Protein AF-B1ZXS5-F1 (afdb_monomer_lite)

Organism: Opitutus terrae (strain DSM 11246 / JCM 15787 / PB90-1) (NCBI:txid452637)

Structure (mmCIF, N/CA/C/O backbone):
data_AF-B1ZXS5-F1
#
_entry.id   AF-B1ZXS5-F1
#
loop_
_atom_site.group_PDB
_atom_site.id
_atom_site.type_symbol
_atom_site.label_atom_id
_atom_site.label_alt_id
_atom_site.label_comp_id
_atom_site.label_asym_id
_atom_site.label_entity_id
_atom_site.label_seq_id
_atom_site.pdbx_PDB_ins_code
_atom_site.Cartn_x
_atom_site.Cartn_y
_atom_site.Cartn_z
_atom_site.occupancy
_atom_site.B_iso_or_equiv
_atom_site.auth_seq_id
_atom_site.auth_comp_id
_atom_site.auth_asym_id
_atom_site.auth_atom_id
_atom_site.pdbx_PDB_model_num
ATOM 1 N N . MET A 1 1 ? 23.032 -34.733 88.358 1.00 38.62 1 MET A N 1
ATOM 2 C CA . MET A 1 1 ? 22.584 -33.337 88.164 1.00 38.62 1 MET A CA 1
ATOM 3 C C . MET A 1 1 ? 21.058 -33.341 88.122 1.00 38.62 1 MET A C 1
ATOM 5 O O . MET A 1 1 ? 20.495 -34.048 87.302 1.00 38.62 1 MET A O 1
ATOM 9 N N . SER A 1 2 ? 20.421 -32.664 89.083 1.00 31.30 2 SER A N 1
ATOM 10 C CA . SER A 1 2 ? 18.979 -32.313 89.136 1.00 31.30 2 SER A CA 1
ATOM 11 C C . SER A 1 2 ? 18.654 -31.221 88.085 1.00 31.30 2 SER A C 1
ATOM 13 O O . SER A 1 2 ? 19.624 -30.663 87.568 1.00 31.30 2 SER A O 1
ATOM 15 N N . PRO A 1 3 ? 17.414 -30.704 87.896 1.00 50.47 3 PRO A N 1
ATOM 16 C CA . PRO A 1 3 ? 16.042 -31.260 87.937 1.00 50.47 3 PRO A CA 1
ATOM 17 C C . PRO A 1 3 ? 15.155 -30.793 86.729 1.00 50.47 3 PRO A C 1
ATOM 19 O O . PRO A 1 3 ? 15.556 -29.939 85.949 1.00 50.47 3 PRO A O 1
ATOM 22 N N . GLY A 1 4 ? 13.879 -31.219 86.669 1.00 29.69 4 GLY A N 1
ATOM 23 C CA . GLY A 1 4 ? 12.758 -30.285 86.382 1.00 29.69 4 GLY A CA 1
ATOM 24 C C . GLY A 1 4 ? 12.132 -30.196 84.966 1.00 29.69 4 GLY A C 1
ATOM 25 O O . GLY A 1 4 ? 12.697 -30.723 84.024 1.00 29.69 4 GLY A O 1
ATOM 26 N N . PRO A 1 5 ? 10.932 -29.575 84.815 1.00 45.38 5 PRO A N 1
ATOM 27 C CA . PRO A 1 5 ? 9.726 -30.218 84.238 1.00 45.38 5 PRO A CA 1
ATOM 28 C C . PRO A 1 5 ? 8.958 -29.419 83.135 1.00 45.38 5 PRO A C 1
ATOM 30 O O . PRO A 1 5 ? 9.372 -28.322 82.800 1.00 45.38 5 PRO A O 1
ATOM 33 N N . ARG A 1 6 ? 7.830 -30.003 82.638 1.00 32.56 6 ARG A N 1
ATOM 34 C CA . ARG A 1 6 ? 6.493 -29.468 82.169 1.00 32.56 6 ARG A CA 1
ATOM 35 C C . ARG A 1 6 ? 6.405 -28.040 81.561 1.00 32.56 6 ARG A C 1
ATOM 37 O O . ARG A 1 6 ? 7.078 -27.151 82.033 1.00 32.56 6 ARG A O 1
ATOM 44 N N . TRP A 1 7 ? 5.617 -27.763 80.503 1.00 29.86 7 TRP A N 1
ATOM 45 C CA . TRP A 1 7 ? 4.209 -27.251 80.443 1.00 29.86 7 TRP A CA 1
ATOM 46 C C . TRP A 1 7 ? 3.790 -27.221 78.939 1.00 29.86 7 TRP A C 1
ATOM 48 O O . TRP A 1 7 ? 4.618 -26.839 78.124 1.00 29.86 7 TRP A O 1
ATOM 58 N N . LEU A 1 8 ? 2.671 -27.752 78.411 1.00 28.77 8 LEU A N 1
ATOM 59 C CA . LEU A 1 8 ? 1.217 -27.494 78.551 1.00 28.77 8 LEU A CA 1
ATOM 60 C C . LEU A 1 8 ? 0.699 -26.096 78.138 1.00 28.77 8 LEU A C 1
ATOM 62 O O . LEU A 1 8 ? 0.836 -25.147 78.896 1.00 28.77 8 LEU A O 1
ATOM 66 N N . LEU A 1 9 ? -0.038 -26.068 77.015 1.00 29.70 9 LEU A N 1
ATOM 67 C CA . LEU A 1 9 ? -1.259 -25.291 76.683 1.00 29.70 9 LEU A CA 1
ATOM 68 C C . LEU A 1 9 ? -1.907 -26.062 75.496 1.00 29.70 9 LEU A C 1
ATOM 70 O O . LEU A 1 9 ? -1.238 -26.230 74.485 1.00 29.70 9 LEU A O 1
ATOM 74 N N . ARG A 1 10 ? -3.053 -26.779 75.552 1.00 28.12 10 ARG A N 1
ATOM 75 C CA . ARG A 1 10 ? -4.453 -26.439 75.936 1.00 28.12 10 ARG A CA 1
ATOM 76 C C . ARG A 1 10 ? -4.881 -25.103 75.294 1.00 28.12 10 ARG A C 1
ATOM 78 O O . ARG A 1 10 ? -4.193 -24.123 75.504 1.00 28.12 10 ARG A O 1
ATOM 85 N N . CYS A 1 11 ? -5.972 -24.952 74.535 1.00 23.55 11 CYS A N 1
ATOM 86 C CA . CYS A 1 11 ? -7.270 -25.633 74.550 1.00 23.55 11 CYS A CA 1
ATOM 87 C C . CYS A 1 11 ? -8.169 -25.178 73.358 1.00 23.55 11 CYS A C 1
ATOM 89 O O . CYS A 1 11 ? -7.973 -24.086 72.840 1.00 23.55 11 CYS A O 1
ATOM 91 N N . CYS A 1 12 ? -9.216 -25.977 73.074 1.00 23.73 12 CYS A N 1
ATOM 92 C CA . CYS A 1 12 ? -10.554 -25.624 72.526 1.00 23.73 12 CYS A CA 1
ATOM 93 C C . CYS A 1 12 ? -10.792 -25.378 71.006 1.00 23.73 12 CYS A C 1
ATOM 95 O O . CYS A 1 12 ? -10.737 -24.254 70.528 1.00 23.73 12 CYS A O 1
ATOM 97 N N . VAL A 1 13 ? -11.147 -26.446 70.262 1.00 31.61 13 VAL A N 1
ATOM 98 C CA . VAL A 1 13 ? -12.513 -26.840 69.769 1.00 31.61 13 VAL A CA 1
ATOM 99 C C . VAL A 1 13 ? -13.573 -25.696 69.745 1.00 31.61 13 VAL A C 1
ATOM 101 O O . VAL A 1 13 ? -13.702 -25.028 70.771 1.00 31.61 13 VAL A O 1
ATOM 104 N N . PRO A 1 14 ? -14.393 -25.500 68.668 1.00 33.91 14 PRO A N 1
ATOM 105 C CA . PRO A 1 14 ? -15.389 -26.510 68.294 1.00 33.91 14 PRO A CA 1
ATOM 106 C C . PRO A 1 14 ? -15.725 -26.795 66.822 1.00 33.91 14 PRO A C 1
ATOM 108 O O . PRO A 1 14 ? -15.661 -25.954 65.933 1.00 33.91 14 PRO A O 1
ATOM 111 N N . LEU A 1 15 ? -16.172 -28.046 66.648 1.00 37.88 15 LEU A N 1
ATOM 112 C CA . LEU A 1 15 ? -17.084 -28.523 65.613 1.00 37.88 15 LEU A CA 1
ATOM 113 C C . LEU A 1 15 ? -18.303 -27.595 65.480 1.00 37.88 15 LEU A C 1
ATOM 115 O O . LEU A 1 15 ? -18.972 -27.317 66.474 1.00 37.88 15 LEU A O 1
ATOM 119 N N . PHE A 1 16 ? -18.682 -27.290 64.241 1.00 27.75 16 PHE A N 1
ATOM 120 C CA . PHE A 1 16 ? -20.086 -27.149 63.860 1.00 27.75 16 PHE A CA 1
ATOM 121 C C . PHE A 1 16 ? -20.372 -28.104 62.700 1.00 27.75 16 PHE A C 1
ATOM 123 O O . PHE A 1 16 ? -19.666 -28.130 61.694 1.00 27.75 16 PHE A O 1
ATOM 130 N N . VAL A 1 17 ? -21.393 -28.930 62.899 1.00 31.38 17 VAL A N 1
ATOM 131 C CA . VAL A 1 17 ? -21.908 -29.932 61.971 1.00 31.38 17 VAL A CA 1
ATOM 132 C C . VAL A 1 17 ? -23.150 -29.364 61.278 1.00 31.38 17 VAL A C 1
ATOM 134 O O . VAL A 1 17 ? -23.980 -28.746 61.932 1.00 31.38 17 VAL A O 1
ATOM 137 N N . LEU A 1 18 ? -23.259 -29.670 59.979 1.00 38.91 18 LEU A N 1
ATOM 138 C CA . LEU A 1 18 ? -24.445 -29.672 59.107 1.00 38.91 18 LEU A CA 1
ATOM 139 C C . LEU A 1 18 ? -25.218 -28.358 58.893 1.00 38.91 18 LEU A C 1
ATOM 141 O O . LEU A 1 18 ? -25.925 -27.854 59.756 1.00 38.91 18 LEU A O 1
ATOM 145 N N . GLY A 1 19 ? -25.237 -27.940 57.626 1.00 25.12 19 GLY A N 1
ATOM 146 C CA . GLY A 1 19 ? -26.284 -27.105 57.053 1.00 25.12 19 GLY A CA 1
ATOM 147 C C . GLY A 1 19 ? -26.356 -27.336 55.549 1.00 25.12 19 GLY A C 1
ATOM 148 O O . GLY A 1 19 ? -25.592 -26.748 54.792 1.00 25.12 19 GLY A O 1
ATOM 149 N N . TRP A 1 20 ? -27.240 -28.238 55.123 1.00 36.19 20 TRP A N 1
ATOM 150 C CA . TRP A 1 20 ? -27.637 -28.389 53.727 1.00 36.19 20 TRP A CA 1
ATOM 151 C C . TRP A 1 20 ? -28.031 -27.029 53.127 1.00 36.19 20 TRP A C 1
ATOM 153 O O . TRP A 1 20 ? -28.981 -26.403 53.586 1.00 36.19 20 TRP A O 1
ATOM 163 N N . LEU A 1 21 ? -27.371 -26.639 52.038 1.00 29.45 21 LEU A N 1
ATOM 164 C CA . LEU A 1 21 ? -28.024 -25.938 50.935 1.00 29.45 21 LEU A CA 1
ATOM 165 C C . LEU A 1 21 ? -27.698 -26.698 49.645 1.00 29.45 21 LEU A C 1
ATOM 167 O O . LEU A 1 21 ? -26.795 -26.344 48.893 1.00 29.45 21 LEU A O 1
ATOM 171 N N . SER A 1 22 ? -28.468 -27.749 49.368 1.00 48.53 22 SER A N 1
ATOM 172 C CA . SER A 1 22 ? -28.789 -28.061 47.977 1.00 48.53 22 SER A CA 1
ATOM 173 C C . SER A 1 22 ? -29.614 -26.892 47.457 1.00 48.53 22 SER A C 1
ATOM 175 O O . SER A 1 22 ? -30.782 -26.804 47.811 1.00 48.53 22 SER A O 1
ATOM 177 N N . LEU A 1 23 ? -29.025 -25.980 46.680 1.00 34.12 23 LEU A N 1
ATOM 178 C CA . LEU A 1 23 ? -29.774 -24.951 45.952 1.00 34.12 23 LEU A CA 1
ATOM 179 C C . LEU A 1 23 ? -29.023 -24.518 44.677 1.00 34.12 23 LEU A C 1
ATOM 181 O O . LEU A 1 23 ? -28.188 -23.618 44.672 1.00 34.12 23 LEU A O 1
ATOM 185 N N . MET A 1 24 ? -29.448 -25.180 43.597 1.00 36.50 24 MET A N 1
ATOM 186 C CA . MET A 1 24 ? -29.472 -24.760 42.190 1.00 36.50 24 MET A CA 1
ATOM 187 C C . MET A 1 24 ? -28.173 -24.885 41.382 1.00 36.50 24 MET A C 1
ATOM 189 O O . MET A 1 24 ? -27.466 -23.914 41.121 1.00 36.50 24 MET A O 1
ATOM 193 N N . LEU A 1 25 ? -27.946 -26.108 40.886 1.00 43.38 25 LEU A N 1
ATOM 194 C CA . LEU A 1 25 ? -27.297 -26.347 39.595 1.00 43.38 25 LEU A CA 1
ATOM 195 C C . LEU A 1 25 ? -28.143 -25.673 38.504 1.00 43.38 25 LEU A C 1
ATOM 197 O O . LEU A 1 25 ? -29.108 -26.254 38.017 1.00 43.38 25 LEU A O 1
ATOM 201 N N . ALA A 1 26 ? -27.835 -24.425 38.173 1.00 48.88 26 ALA A N 1
ATOM 202 C CA . ALA A 1 26 ? -28.376 -23.778 36.988 1.00 48.88 26 ALA A CA 1
ATOM 203 C C . ALA A 1 26 ? -27.327 -22.821 36.422 1.00 48.88 26 ALA A C 1
ATOM 205 O O . ALA A 1 26 ? -26.985 -21.811 37.046 1.00 48.88 26 ALA A O 1
ATOM 206 N N . GLN A 1 27 ? -26.797 -23.160 35.250 1.00 65.56 27 GLN A N 1
ATOM 207 C CA . GLN A 1 27 ? -26.076 -22.217 34.408 1.00 65.56 27 GLN A CA 1
ATOM 208 C C . GLN A 1 27 ? -26.989 -21.060 33.989 1.00 65.56 27 GLN A C 1
ATOM 210 O O . GLN A 1 27 ? -28.199 -21.215 33.811 1.00 65.56 27 GLN A O 1
ATOM 215 N N . ASP A 1 28 ? -26.384 -19.892 33.799 1.00 74.19 28 ASP A N 1
ATOM 216 C CA . ASP A 1 28 ? -27.058 -18.691 33.314 1.00 74.19 28 ASP A CA 1
ATOM 217 C C . ASP A 1 28 ? -26.659 -18.437 31.853 1.00 74.19 28 ASP A C 1
ATOM 219 O O . ASP A 1 28 ? -25.491 -18.163 31.544 1.00 74.19 28 ASP A O 1
ATOM 223 N N . VAL A 1 29 ? -27.637 -18.554 30.952 1.00 81.56 29 VAL A N 1
ATOM 224 C CA . VAL A 1 29 ? -27.445 -18.397 29.508 1.00 81.56 29 VAL A CA 1
ATOM 225 C C . VAL A 1 29 ? -27.505 -16.919 29.133 1.00 81.56 29 VAL A C 1
ATOM 227 O O . VAL A 1 29 ? -28.541 -16.262 29.238 1.00 81.56 29 VAL A O 1
ATOM 230 N N . THR A 1 30 ? -26.397 -16.399 28.613 1.00 85.94 30 THR A N 1
ATOM 231 C CA . THR A 1 30 ? -26.322 -15.055 28.030 1.00 85.94 30 THR A CA 1
ATOM 232 C C . THR A 1 30 ? -26.393 -15.151 26.522 1.00 85.94 30 THR A C 1
ATOM 234 O O . THR A 1 30 ? -25.463 -15.645 25.895 1.00 85.94 30 THR A O 1
ATOM 237 N N . VAL A 1 31 ? -27.464 -14.636 25.926 1.00 86.50 31 VAL A N 1
ATOM 238 C CA . VAL A 1 31 ? -27.511 -14.430 24.476 1.00 86.50 31 VAL A CA 1
ATOM 239 C C . VAL A 1 31 ? -26.993 -13.028 24.173 1.00 86.50 31 VAL A C 1
ATOM 241 O O . VAL A 1 31 ? -27.587 -12.031 24.590 1.00 86.50 31 VAL A O 1
ATOM 244 N N . GLY A 1 32 ? -25.889 -12.958 23.440 1.00 82.75 32 GLY A N 1
ATOM 245 C CA . GLY A 1 32 ? -25.267 -11.721 22.999 1.00 82.75 32 GLY A CA 1
ATOM 246 C C . GLY A 1 32 ? -26.154 -10.895 22.053 1.00 82.75 32 GLY A C 1
ATOM 247 O O . GLY A 1 32 ? -27.208 -11.346 21.568 1.00 82.75 32 GLY A O 1
ATOM 248 N N . PRO A 1 33 ? -25.759 -9.639 21.786 1.00 84.50 33 PRO A N 1
ATOM 249 C CA . PRO A 1 33 ? -26.360 -8.856 20.716 1.00 84.50 33 PRO A CA 1
ATOM 250 C C . PRO A 1 33 ? -26.061 -9.489 19.347 1.00 84.50 33 PRO A C 1
ATOM 252 O O . PRO A 1 33 ? -25.248 -10.400 19.226 1.00 84.50 33 PRO A O 1
ATOM 255 N N . ILE A 1 34 ? -26.734 -8.987 18.310 1.00 84.75 34 ILE A N 1
ATOM 256 C CA . ILE A 1 34 ? -26.250 -9.186 16.943 1.00 84.75 34 ILE A CA 1
ATOM 257 C C . ILE A 1 34 ? -24.973 -8.363 16.816 1.00 84.75 34 ILE A C 1
ATOM 259 O O . ILE A 1 34 ? -25.011 -7.149 17.027 1.00 84.75 34 ILE A O 1
ATOM 263 N N . SER A 1 35 ? -23.881 -9.025 16.462 1.00 83.00 35 SER A N 1
ATOM 264 C CA . SER A 1 35 ? -22.598 -8.381 16.208 1.00 83.00 35 SER A CA 1
ATOM 265 C C . SER A 1 35 ? -22.237 -8.542 14.738 1.00 83.00 35 SER A C 1
ATOM 267 O O . SER A 1 35 ? -22.478 -9.587 14.133 1.00 83.00 35 SER A O 1
ATOM 269 N N . TRP A 1 36 ? -21.683 -7.487 14.157 1.00 79.81 36 TRP A N 1
ATOM 270 C CA . TRP A 1 36 ? -21.181 -7.501 12.791 1.00 79.81 36 TRP A CA 1
ATOM 271 C C . TRP A 1 36 ? -19.926 -8.373 12.696 1.00 79.81 36 TRP A C 1
ATOM 273 O O . TRP A 1 36 ? -19.090 -8.319 13.600 1.00 79.81 36 TRP A O 1
ATOM 283 N N . LEU A 1 37 ? -19.817 -9.196 11.649 1.00 68.00 37 LEU A N 1
ATOM 284 C CA . LEU A 1 37 ? -18.682 -10.111 11.507 1.00 68.00 37 LEU A CA 1
ATOM 285 C C . LEU A 1 37 ? -17.506 -9.483 10.739 1.00 68.00 37 LEU A C 1
ATOM 287 O O . LEU A 1 37 ? -16.357 -9.696 11.114 1.00 68.00 37 LEU A O 1
ATOM 291 N N . ASP A 1 38 ? -17.779 -8.674 9.712 1.00 62.62 38 ASP A N 1
ATOM 292 C CA . ASP A 1 38 ? -16.742 -8.126 8.829 1.00 62.62 38 ASP A CA 1
ATOM 293 C C . ASP A 1 38 ? -16.178 -6.802 9.374 1.00 62.62 38 ASP A C 1
ATOM 295 O O . ASP A 1 38 ? -16.782 -5.754 9.207 1.00 62.62 38 ASP A O 1
ATOM 299 N N . ALA A 1 39 ? -15.001 -6.783 9.996 1.00 51.09 39 ALA A N 1
ATOM 300 C CA . ALA A 1 39 ? -14.494 -5.593 10.705 1.00 51.09 39 ALA A CA 1
ATOM 301 C C . ALA A 1 39 ? -14.474 -4.253 9.914 1.00 51.09 39 ALA A C 1
ATOM 303 O O . ALA A 1 39 ? -14.434 -3.195 10.538 1.00 51.09 39 ALA A O 1
ATOM 304 N N . ASP A 1 40 ? -14.551 -4.280 8.578 1.00 49.19 40 ASP A N 1
ATOM 305 C CA . ASP A 1 40 ? -14.247 -3.136 7.713 1.00 49.19 40 ASP A CA 1
ATOM 306 C C . ASP A 1 40 ? -15.447 -2.441 7.032 1.00 49.19 40 ASP A C 1
ATOM 308 O O . ASP A 1 40 ? -15.236 -1.426 6.371 1.00 49.19 40 ASP A O 1
ATOM 312 N N . ASP A 1 41 ? -16.686 -2.949 7.127 1.00 60.22 41 ASP A N 1
ATOM 313 C CA . ASP A 1 41 ? -17.829 -2.344 6.398 1.00 60.22 41 ASP A CA 1
ATOM 314 C C . ASP A 1 41 ? -19.218 -2.678 6.990 1.00 60.22 41 ASP A C 1
ATOM 316 O O . ASP A 1 41 ? -20.045 -3.298 6.310 1.00 60.22 41 ASP A O 1
ATOM 320 N N . PRO A 1 42 ? -19.522 -2.306 8.249 1.00 71.00 42 PRO A N 1
ATOM 321 C CA . PRO A 1 42 ? -20.869 -2.482 8.776 1.00 71.00 42 PRO A CA 1
ATOM 322 C C . PRO A 1 42 ? -21.898 -1.672 7.968 1.00 71.00 42 PRO A C 1
ATOM 324 O O . PRO A 1 42 ? -21.590 -0.601 7.441 1.00 71.00 42 PRO A O 1
ATOM 327 N N . PRO A 1 43 ? -23.149 -2.146 7.847 1.00 77.44 43 PRO A N 1
ATOM 328 C CA . PRO A 1 43 ? -24.242 -1.296 7.390 1.00 77.44 43 PRO A CA 1
ATOM 329 C C . PRO A 1 43 ? -24.480 -0.163 8.404 1.00 77.44 43 PRO A C 1
ATOM 331 O O . PRO A 1 43 ? -24.282 -0.360 9.605 1.00 77.44 43 PRO A O 1
ATOM 334 N N . ASP A 1 44 ? -24.981 0.990 7.943 1.00 85.06 44 ASP A N 1
ATOM 335 C CA . ASP A 1 44 ? -25.325 2.137 8.807 1.00 85.06 44 ASP A CA 1
ATOM 336 C C . ASP A 1 44 ? -26.270 1.737 9.946 1.00 85.06 44 ASP A C 1
ATOM 338 O O . ASP A 1 44 ? -26.262 2.310 11.036 1.00 85.06 44 ASP A O 1
ATOM 342 N N . GLN A 1 45 ? -27.122 0.746 9.678 1.00 88.56 45 GLN A N 1
ATOM 343 C CA . GLN A 1 45 ? -27.982 0.113 10.665 1.00 88.56 45 GLN A CA 1
ATOM 344 C C . GLN A 1 45 ? -27.797 -1.395 10.587 1.00 88.56 45 GLN A C 1
ATOM 346 O O . GLN A 1 45 ? -28.084 -2.010 9.558 1.00 88.56 45 GLN A O 1
ATOM 351 N N . LEU A 1 46 ? -27.368 -2.004 11.692 1.00 87.81 46 LEU A N 1
ATOM 352 C CA . LEU A 1 46 ? -27.313 -3.456 11.806 1.00 87.81 46 LEU A CA 1
ATOM 353 C C . LEU A 1 46 ? -28.720 -4.066 11.774 1.00 87.81 46 LEU A C 1
ATOM 355 O O . LEU A 1 46 ? -29.687 -3.443 12.233 1.00 87.81 46 LEU A O 1
ATOM 359 N N . PRO A 1 47 ? -28.850 -5.303 11.267 1.00 88.69 47 PRO A N 1
ATOM 360 C CA . PRO A 1 47 ? -30.108 -6.017 11.340 1.00 88.69 47 PRO A CA 1
ATOM 361 C C . PRO A 1 47 ? -30.518 -6.196 12.804 1.00 88.69 47 PRO A C 1
ATOM 363 O O . PRO A 1 47 ? -29.686 -6.339 13.702 1.00 88.69 47 PRO A O 1
ATOM 366 N N . THR A 1 48 ? -31.824 -6.210 13.056 1.00 89.44 48 THR A N 1
ATOM 367 C CA . THR A 1 48 ? -32.373 -6.406 14.407 1.00 89.44 48 THR A CA 1
ATOM 368 C C . THR A 1 48 ? -33.320 -7.592 14.432 1.00 89.44 48 THR A C 1
ATOM 370 O O . THR A 1 48 ? -34.098 -7.806 13.504 1.00 89.44 48 THR A O 1
ATOM 373 N N . ARG A 1 49 ? -33.280 -8.385 15.507 1.00 86.25 49 ARG A N 1
ATOM 374 C CA . ARG A 1 49 ? -34.220 -9.500 15.689 1.00 86.25 49 ARG A CA 1
ATOM 375 C C . ARG A 1 49 ? -35.634 -8.942 15.847 1.00 86.25 49 ARG A C 1
ATOM 377 O O . ARG A 1 49 ? -35.841 -8.030 16.646 1.00 86.25 49 ARG A O 1
ATOM 384 N N . LYS A 1 50 ? -36.617 -9.497 15.130 1.00 83.62 50 LYS A N 1
ATOM 385 C CA . LYS A 1 50 ? -38.029 -9.117 15.332 1.00 83.62 50 LYS A CA 1
ATOM 386 C C . LYS A 1 50 ? -38.603 -9.649 16.651 1.00 83.62 50 LYS A C 1
ATOM 388 O O . LYS A 1 50 ? -39.564 -9.078 17.150 1.00 83.62 50 LYS A O 1
ATOM 393 N N . ALA A 1 51 ? -38.013 -10.705 17.211 1.00 80.38 51 ALA A N 1
ATOM 394 C CA . ALA A 1 51 ? -38.397 -11.300 18.487 1.00 80.38 51 ALA A CA 1
ATOM 395 C C . ALA A 1 51 ? -37.158 -11.656 19.322 1.00 80.38 51 ALA A C 1
ATOM 397 O O . ALA A 1 51 ? -36.061 -11.821 18.786 1.00 80.38 51 ALA A O 1
ATOM 398 N N . ALA A 1 52 ? -37.330 -11.777 20.639 1.00 76.00 52 ALA A N 1
ATOM 399 C CA . ALA A 1 52 ? -36.268 -12.263 21.510 1.00 76.00 52 ALA A CA 1
ATOM 400 C C . ALA A 1 52 ? -35.913 -13.711 21.139 1.00 76.00 52 ALA A C 1
ATOM 402 O O . ALA A 1 52 ? -36.792 -14.563 21.057 1.00 76.00 52 ALA A O 1
ATOM 403 N N . PHE A 1 53 ? -34.626 -13.979 20.932 1.00 79.81 53 PHE A N 1
ATOM 404 C CA . PHE A 1 53 ? -34.128 -15.330 20.703 1.00 79.81 53 PHE A CA 1
ATOM 405 C C . PHE A 1 53 ? -33.803 -15.970 22.052 1.00 79.81 53 PHE A C 1
ATOM 407 O O . PHE A 1 53 ? -32.963 -15.451 22.790 1.00 79.81 53 PHE A O 1
ATOM 414 N N . ARG A 1 54 ? -34.506 -17.053 22.383 1.00 79.94 54 ARG A N 1
ATOM 415 C CA . ARG A 1 54 ? -34.333 -17.807 23.627 1.00 79.94 54 ARG A CA 1
ATOM 416 C C . ARG A 1 54 ? -34.029 -19.254 23.265 1.00 79.94 54 ARG A C 1
ATOM 418 O O . ARG A 1 54 ? -34.971 -20.017 23.086 1.00 79.94 54 ARG A O 1
ATOM 425 N N . PRO A 1 55 ? -32.751 -19.597 23.080 1.00 79.62 55 PRO A N 1
ATOM 426 C CA . PRO A 1 55 ? -32.397 -20.958 22.753 1.00 79.62 55 PRO A CA 1
ATOM 427 C C . PRO A 1 55 ? -32.744 -21.906 23.902 1.00 79.62 55 PRO A C 1
ATOM 429 O O . PRO A 1 55 ? -32.556 -21.581 25.079 1.00 79.62 55 PRO A O 1
ATOM 432 N N . GLU A 1 56 ? -33.290 -23.058 23.537 1.00 81.88 56 GLU A N 1
ATOM 433 C CA . GLU A 1 56 ? -33.602 -24.165 24.423 1.00 81.88 56 GLU A CA 1
ATOM 434 C C . GLU A 1 56 ? -32.434 -25.145 24.419 1.00 81.88 56 GLU A C 1
ATOM 436 O O . GLU A 1 56 ? -31.978 -25.619 23.381 1.00 81.88 56 GLU A O 1
ATOM 441 N N . PHE A 1 57 ? -31.940 -25.444 25.614 1.00 79.06 57 PHE A N 1
ATOM 442 C CA . PHE A 1 57 ? -30.811 -26.342 25.802 1.00 79.06 57 PHE A CA 1
ATOM 443 C C . PHE A 1 57 ? -31.236 -27.561 26.622 1.00 79.06 57 PHE A C 1
ATOM 445 O O . PHE A 1 57 ? -32.055 -27.394 27.535 1.00 79.06 57 PHE A O 1
ATOM 452 N N . PRO A 1 58 ? -30.672 -28.752 26.338 1.00 80.88 58 PRO A N 1
ATOM 453 C CA . PRO A 1 58 ? -30.832 -29.931 27.181 1.00 80.88 58 PRO A CA 1
ATOM 454 C C . PRO A 1 58 ? -30.482 -29.637 28.647 1.00 80.88 58 PRO A C 1
ATOM 456 O O . PRO A 1 58 ? -29.583 -28.837 28.932 1.00 80.88 58 PRO A O 1
ATOM 459 N N . GLU A 1 59 ? -31.192 -30.271 29.582 1.00 81.19 59 GLU A N 1
ATOM 460 C CA . GLU A 1 59 ? -30.988 -30.053 31.023 1.00 81.19 59 GLU A CA 1
ATOM 461 C C . GLU A 1 59 ? -29.576 -30.444 31.472 1.00 81.19 59 GLU A C 1
ATOM 463 O O . GLU A 1 59 ? -29.002 -29.799 32.348 1.00 81.19 59 GLU A O 1
ATOM 468 N N . GLU A 1 60 ? -28.971 -31.432 30.816 1.00 81.06 60 GLU A N 1
ATOM 469 C CA . GLU A 1 60 ? -27.609 -31.892 31.082 1.00 81.06 60 GLU A CA 1
ATOM 470 C C . GLU A 1 60 ? -26.586 -30.772 30.854 1.00 81.06 60 GLU A C 1
ATOM 472 O O . GLU A 1 60 ? -25.664 -30.599 31.653 1.00 81.06 60 GLU A O 1
ATOM 477 N N . LEU A 1 61 ? -26.775 -29.961 29.804 1.00 78.81 61 LEU A N 1
ATOM 478 C CA . LEU A 1 61 ? -25.898 -28.823 29.523 1.00 78.81 61 LEU A CA 1
ATOM 479 C C . LEU A 1 61 ? -26.058 -27.737 30.586 1.00 78.81 61 LEU A C 1
ATOM 481 O O . LEU A 1 61 ? -25.059 -27.232 31.089 1.00 78.81 61 LEU A O 1
ATOM 485 N N . LYS A 1 62 ? -27.297 -27.441 31.004 1.00 75.25 62 LYS A N 1
ATOM 486 C CA . LYS A 1 62 ? -27.591 -26.424 32.034 1.00 75.25 62 LYS A CA 1
ATOM 487 C C . LYS A 1 62 ? -27.020 -26.767 33.411 1.00 75.25 62 LYS A C 1
ATOM 489 O O . LYS A 1 62 ? -26.854 -25.869 34.239 1.00 75.25 62 LYS A O 1
ATOM 494 N N . GLN A 1 63 ? -26.742 -28.043 33.668 1.00 77.25 63 GLN A N 1
ATOM 495 C CA . GLN A 1 63 ? -26.155 -28.525 34.918 1.00 77.25 63 GLN A CA 1
ATOM 496 C C . GLN A 1 63 ? -24.621 -28.603 34.873 1.00 77.25 63 GLN A C 1
ATOM 498 O O . GLN A 1 63 ? -24.004 -28.915 35.893 1.00 77.25 63 GLN A O 1
ATOM 503 N N . SER A 1 64 ? -23.988 -28.297 33.733 1.00 78.44 64 SER A N 1
ATOM 504 C CA . SER A 1 64 ? -22.533 -28.370 33.603 1.00 78.44 64 SER A CA 1
ATOM 505 C C . SER A 1 64 ? -21.821 -27.319 34.478 1.00 78.44 64 SER A C 1
ATOM 507 O O . SER A 1 64 ? -22.207 -26.143 34.489 1.00 78.44 64 SER A O 1
ATOM 509 N N . PRO A 1 65 ? -20.760 -27.702 35.217 1.00 76.12 65 PRO A N 1
ATOM 510 C CA . PRO A 1 65 ? -19.979 -26.765 36.023 1.00 76.12 65 PRO A CA 1
ATOM 511 C C . PRO A 1 65 ? -19.025 -25.906 35.179 1.00 76.12 65 PRO A C 1
ATOM 513 O O . PRO A 1 65 ? -18.500 -24.909 35.679 1.00 76.12 65 PRO A O 1
ATOM 516 N N . ASP A 1 66 ? -18.799 -26.284 33.921 1.00 83.75 66 ASP A N 1
ATOM 517 C CA . ASP A 1 66 ? -17.823 -25.654 33.043 1.00 83.75 66 ASP A CA 1
ATOM 518 C C . ASP A 1 66 ? -18.430 -24.494 32.249 1.00 83.75 66 ASP A C 1
ATOM 520 O O . ASP A 1 66 ? -19.586 -24.536 31.823 1.00 83.75 66 ASP A O 1
ATOM 524 N N . LEU A 1 67 ? -17.615 -23.466 31.996 1.00 89.69 67 LEU A N 1
ATOM 525 C CA . LEU A 1 67 ? -17.953 -22.408 31.050 1.00 89.69 67 LEU A CA 1
ATOM 526 C C . LEU A 1 67 ? -18.049 -23.010 29.644 1.00 89.69 67 LEU A C 1
ATOM 528 O O . LEU A 1 67 ? -17.087 -23.597 29.157 1.00 89.69 67 LEU A O 1
ATOM 532 N N . GLY A 1 68 ? -19.180 -22.821 28.976 1.00 90.62 68 GLY A N 1
ATOM 533 C CA . GLY A 1 68 ? -19.373 -23.211 27.581 1.00 90.62 68 GLY A CA 1
ATOM 534 C C . GLY A 1 68 ? -19.892 -22.044 26.760 1.00 90.62 68 GLY A C 1
ATOM 535 O O . GLY A 1 68 ? -20.458 -21.092 27.299 1.00 90.62 68 GLY A O 1
ATOM 536 N N . TRP A 1 69 ? -19.717 -22.094 25.447 1.00 92.50 69 TRP A N 1
ATOM 537 C CA . TRP A 1 69 ? -20.418 -21.179 24.558 1.00 92.50 69 TRP A CA 1
ATOM 538 C C . TRP A 1 69 ? -20.596 -21.791 23.176 1.00 92.50 69 TRP A C 1
ATOM 540 O O . TRP A 1 69 ? -19.827 -22.642 22.731 1.00 92.50 69 TRP A O 1
ATOM 550 N N . ALA A 1 70 ? -21.643 -21.346 22.506 1.00 90.88 70 ALA A N 1
ATOM 551 C CA . ALA A 1 70 ? -21.855 -21.592 21.098 1.00 90.88 70 ALA A CA 1
ATOM 552 C C . ALA A 1 70 ? -22.167 -20.272 20.411 1.00 90.88 70 ALA A C 1
ATOM 554 O O . ALA A 1 70 ? -22.603 -19.306 21.037 1.00 90.88 70 ALA A O 1
ATOM 555 N N . MET A 1 71 ? -21.926 -20.214 19.117 1.00 88.88 71 MET A N 1
ATOM 556 C CA . MET A 1 71 ? -22.329 -19.091 18.300 1.00 88.88 71 MET A CA 1
ATOM 557 C C . MET A 1 71 ? -22.884 -19.595 16.989 1.00 88.88 71 MET A C 1
ATOM 559 O O . MET A 1 71 ? -22.550 -20.690 16.538 1.00 88.88 71 MET A O 1
ATOM 563 N N . PHE A 1 72 ? -23.658 -18.735 16.354 1.00 85.06 72 PHE A N 1
ATOM 564 C CA . PHE A 1 72 ? -23.891 -18.855 14.937 1.00 85.06 72 PHE A CA 1
ATOM 565 C C . PHE A 1 72 ? -23.401 -17.630 14.192 1.00 85.06 72 PHE A C 1
ATOM 567 O O . PHE A 1 72 ? -23.520 -16.500 14.671 1.00 85.06 72 PHE A O 1
ATOM 574 N N . GLU A 1 73 ? -22.931 -17.879 12.982 1.00 83.94 73 GLU A N 1
ATOM 575 C CA . GLU A 1 73 ? -22.819 -16.895 11.922 1.00 83.94 73 GLU A CA 1
ATOM 576 C C . GLU A 1 73 ? -24.020 -17.045 10.992 1.00 83.94 73 GLU A C 1
ATOM 578 O O . GLU A 1 73 ? -24.353 -18.149 10.560 1.00 83.94 73 GLU A O 1
ATOM 583 N N . ILE A 1 74 ? -24.694 -15.933 10.712 1.00 78.88 74 ILE A N 1
ATOM 584 C CA . ILE A 1 74 ? -25.865 -15.883 9.845 1.00 78.88 74 ILE A CA 1
ATOM 585 C C . ILE A 1 74 ? -25.594 -14.957 8.673 1.00 78.88 74 ILE A C 1
ATOM 587 O O . ILE A 1 74 ? -25.230 -13.791 8.852 1.00 78.88 74 ILE A O 1
ATOM 591 N N . TRP A 1 75 ? -25.910 -15.458 7.485 1.00 73.00 75 TRP A N 1
ATOM 592 C CA . TRP A 1 75 ? -26.102 -14.649 6.293 1.00 73.00 75 TRP A CA 1
ATOM 593 C C . TRP A 1 75 ? -27.570 -14.273 6.196 1.00 73.00 75 TRP A C 1
ATOM 595 O O . TRP A 1 75 ? -28.441 -15.136 6.069 1.00 73.00 75 TRP A O 1
ATOM 605 N N . LEU A 1 76 ? -27.839 -12.979 6.274 1.00 78.19 76 LEU A N 1
ATOM 606 C CA . LEU A 1 76 ? -29.164 -12.410 6.126 1.00 78.19 76 LEU A CA 1
ATOM 607 C C . LEU A 1 76 ? -29.280 -11.758 4.751 1.00 78.19 76 LEU A C 1
ATOM 609 O O . LEU A 1 76 ? -28.428 -10.954 4.371 1.00 78.19 76 LEU A O 1
ATOM 613 N N . SER A 1 77 ? -30.349 -12.075 4.030 1.00 71.75 77 SER A N 1
ATOM 614 C CA . SER A 1 77 ? -30.739 -11.346 2.825 1.00 71.75 77 SER A CA 1
ATOM 615 C C . SER A 1 77 ? -31.227 -9.933 3.161 1.00 71.75 77 SER A C 1
ATOM 617 O O . SER A 1 77 ? -31.565 -9.613 4.307 1.00 71.75 77 SER A O 1
ATOM 619 N N . ASP A 1 78 ? -31.308 -9.094 2.138 1.00 77.06 78 ASP A N 1
ATOM 620 C CA . ASP A 1 78 ? -31.872 -7.745 2.167 1.00 77.06 78 ASP A CA 1
ATOM 621 C C . ASP A 1 78 ? -33.346 -7.686 2.615 1.00 77.06 78 ASP A C 1
ATOM 623 O O . ASP A 1 78 ? -33.817 -6.645 3.064 1.00 77.06 78 ASP A O 1
ATOM 627 N N . ASP A 1 79 ? -34.083 -8.795 2.603 1.00 81.06 79 ASP A N 1
ATOM 628 C CA . ASP A 1 79 ? -35.421 -8.895 3.198 1.00 81.06 79 ASP A CA 1
ATOM 629 C C . ASP A 1 79 ? -35.424 -9.420 4.653 1.00 81.06 79 ASP A C 1
ATOM 631 O O . ASP A 1 79 ? -36.481 -9.559 5.283 1.00 81.06 79 ASP A O 1
ATOM 635 N N . GLY A 1 80 ? -34.240 -9.665 5.224 1.00 80.12 80 GLY A N 1
ATOM 636 C CA . GLY A 1 80 ? -34.037 -10.090 6.608 1.00 80.12 80 GLY A CA 1
ATOM 637 C C . GLY A 1 80 ? -34.333 -11.570 6.863 1.00 80.12 80 GLY A C 1
ATOM 638 O O . GLY A 1 80 ? -34.593 -11.950 8.016 1.00 80.12 80 GLY A O 1
ATOM 639 N N . ARG A 1 81 ? -34.338 -12.408 5.817 1.00 79.38 81 ARG A N 1
ATOM 640 C CA . ARG A 1 81 ? -34.372 -13.871 5.952 1.00 79.38 81 ARG A CA 1
ATOM 641 C C . ARG A 1 81 ? -32.968 -14.417 6.145 1.00 79.38 81 ARG A C 1
ATOM 643 O O . ARG A 1 81 ? -32.006 -13.914 5.583 1.00 79.38 81 ARG A O 1
ATOM 650 N N . SER A 1 82 ? -32.877 -15.482 6.925 1.00 74.25 82 SER A N 1
ATOM 651 C CA . SER A 1 82 ? -31.657 -16.269 7.015 1.00 74.25 82 SER A CA 1
ATOM 652 C C . SER A 1 82 ? -31.490 -17.135 5.784 1.00 74.25 82 SER A C 1
ATOM 654 O O . SER A 1 82 ? -32.409 -17.860 5.403 1.00 74.25 82 SER A O 1
ATOM 656 N N . VAL A 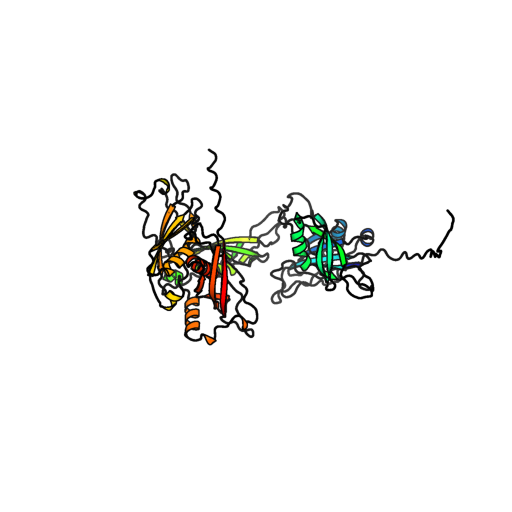1 83 ? -30.326 -17.021 5.163 1.00 63.12 83 VAL A N 1
ATOM 657 C CA . VAL A 1 83 ? -29.943 -17.747 3.951 1.00 63.12 83 VAL A CA 1
ATOM 658 C C . VAL A 1 83 ? -28.992 -18.889 4.295 1.00 63.12 83 VAL A C 1
ATOM 660 O O . VAL A 1 83 ? -29.021 -19.946 3.665 1.00 63.12 83 VAL A O 1
ATOM 663 N N . GLN A 1 84 ? -28.154 -18.687 5.309 1.00 61.56 84 GLN A N 1
ATOM 664 C CA . GLN A 1 84 ? -27.200 -19.673 5.786 1.00 61.56 84 GLN A CA 1
ATOM 665 C C . GLN A 1 84 ? -26.911 -19.430 7.262 1.00 61.56 84 GLN A C 1
ATOM 667 O O . GLN A 1 84 ? -26.832 -18.283 7.704 1.00 61.56 84 GLN A O 1
ATOM 672 N N . LEU A 1 85 ? -26.735 -20.529 7.985 1.00 72.25 85 LEU A N 1
ATOM 673 C CA . LEU A 1 85 ? -26.305 -20.588 9.369 1.00 72.25 85 LEU A CA 1
ATOM 674 C C . LEU A 1 85 ? -25.038 -21.445 9.407 1.00 72.25 85 LEU A C 1
ATOM 676 O O . LEU A 1 85 ? -25.017 -22.518 8.803 1.00 72.25 85 LEU A O 1
ATOM 680 N N . VAL A 1 86 ? -23.994 -20.979 10.081 1.00 72.44 86 VAL A N 1
ATOM 681 C CA . VAL A 1 86 ? -22.860 -21.821 10.477 1.00 72.44 86 VAL A CA 1
ATOM 682 C C . VAL A 1 86 ? -22.771 -21.767 11.985 1.00 72.44 86 VAL A C 1
ATOM 684 O O . VAL A 1 86 ? -22.713 -20.678 12.555 1.00 72.44 86 VAL A O 1
ATOM 687 N N . THR A 1 87 ? -22.769 -22.933 12.620 1.00 81.19 87 THR A N 1
ATOM 688 C CA . THR A 1 87 ? -22.737 -23.040 14.074 1.00 81.19 87 THR A CA 1
ATOM 689 C C . THR A 1 87 ? -21.357 -23.479 14.541 1.00 81.19 87 THR A C 1
ATOM 691 O O . THR A 1 87 ? -20.732 -24.370 13.966 1.00 81.19 87 THR A O 1
ATOM 694 N N . TYR A 1 88 ? -20.897 -22.865 15.624 1.00 86.00 88 TYR A N 1
ATOM 695 C CA . TYR A 1 88 ? -19.710 -23.275 16.357 1.00 86.00 88 TYR A CA 1
ATOM 696 C C . TYR A 1 88 ? -20.090 -23.484 17.815 1.00 86.00 88 TYR A C 1
ATOM 698 O O . TYR A 1 88 ? -20.862 -22.709 18.375 1.00 86.00 88 TYR A O 1
ATOM 706 N N . GLY A 1 89 ? -19.520 -24.498 18.454 1.00 88.69 89 GLY A N 1
ATOM 707 C CA . GLY A 1 89 ? -19.715 -24.751 19.878 1.00 88.69 89 GLY A CA 1
ATOM 708 C C . GLY A 1 89 ? -18.435 -25.226 20.537 1.00 88.69 89 GLY A C 1
ATOM 709 O O . GLY A 1 89 ? -17.629 -25.914 19.915 1.00 88.69 89 GLY A O 1
ATOM 710 N N . THR A 1 90 ? -18.251 -24.878 21.809 1.00 89.81 90 THR A N 1
ATOM 711 C CA . THR A 1 90 ? -17.160 -25.413 22.641 1.00 89.81 90 THR A CA 1
ATOM 712 C C . THR A 1 90 ? -17.324 -26.909 22.909 1.00 89.81 90 THR A C 1
ATOM 714 O O . THR A 1 90 ? -16.389 -27.578 23.339 1.00 89.81 90 THR A O 1
ATOM 717 N N . GLN A 1 91 ? -18.534 -27.428 22.688 1.00 85.44 91 GLN A N 1
ATOM 718 C CA . GLN A 1 91 ? -18.861 -28.846 22.594 1.00 85.44 91 GLN A CA 1
ATOM 719 C C . GLN A 1 91 ? -19.925 -29.018 21.497 1.00 85.44 91 GLN A C 1
ATOM 721 O O . GLN A 1 91 ? -20.757 -28.114 21.349 1.00 85.44 91 GLN A O 1
ATOM 726 N N . PRO A 1 92 ? -19.960 -30.162 20.787 1.00 82.06 92 PRO A N 1
ATOM 727 C CA . PRO A 1 92 ? -20.967 -30.432 19.758 1.00 82.06 92 PRO A CA 1
ATOM 728 C C . PRO A 1 92 ? -22.401 -30.218 20.254 1.00 82.06 92 PRO A C 1
ATOM 730 O O . PRO A 1 92 ? -23.162 -29.495 19.631 1.00 82.06 92 PRO A O 1
ATOM 733 N N . ALA A 1 93 ? -22.723 -30.691 21.461 1.00 83.06 93 ALA A N 1
ATOM 734 C CA . ALA A 1 93 ? -24.056 -30.539 22.043 1.00 83.06 93 ALA A CA 1
ATOM 735 C C . ALA A 1 93 ? -24.506 -29.072 22.227 1.00 83.06 93 ALA A C 1
ATOM 737 O O . ALA A 1 93 ? -25.696 -28.781 22.117 1.00 83.06 93 ALA A O 1
ATOM 738 N N . TYR A 1 94 ? -23.582 -28.132 22.484 1.00 87.31 94 TYR A N 1
ATOM 739 C CA . TYR A 1 94 ? -23.922 -26.704 22.547 1.00 87.31 94 TYR A CA 1
ATOM 740 C C . TYR A 1 94 ? -24.232 -26.133 21.160 1.00 87.31 94 TYR A C 1
ATOM 742 O O . TYR A 1 94 ? -25.155 -25.328 21.037 1.00 87.31 94 TYR A O 1
ATOM 750 N N . ALA A 1 95 ? -23.466 -26.537 20.139 1.00 83.31 95 ALA A N 1
ATOM 751 C CA . ALA A 1 95 ? -23.719 -26.150 18.755 1.00 83.31 95 ALA A CA 1
ATOM 752 C C . ALA A 1 95 ? -25.060 -26.722 18.285 1.00 83.31 95 ALA A C 1
ATOM 754 O O . ALA A 1 95 ? -25.935 -25.958 17.889 1.00 83.31 95 ALA A O 1
ATOM 755 N N . ASP A 1 96 ? -25.262 -28.030 18.453 1.00 82.12 96 ASP A N 1
ATOM 756 C CA . ASP A 1 96 ? -26.489 -28.721 18.072 1.00 82.12 96 ASP A CA 1
ATOM 757 C C . ASP A 1 96 ? -27.701 -28.063 18.719 1.00 82.12 96 ASP A C 1
ATOM 759 O O . ASP A 1 96 ? -28.648 -27.694 18.035 1.00 82.12 96 ASP A O 1
ATOM 763 N N . ALA A 1 97 ? -27.689 -27.852 20.033 1.00 82.75 97 ALA A N 1
ATOM 764 C CA . ALA A 1 97 ? -28.836 -27.265 20.710 1.00 82.75 97 ALA A CA 1
ATOM 765 C C . ALA A 1 97 ? -29.099 -25.807 20.289 1.00 82.75 97 ALA A C 1
ATOM 767 O O . ALA A 1 97 ? -30.258 -25.399 20.174 1.00 82.75 97 ALA A O 1
ATOM 768 N N . LEU A 1 98 ? -28.050 -25.024 20.008 1.00 85.00 98 LEU A N 1
ATOM 769 C CA . LEU A 1 98 ? -28.196 -23.665 19.485 1.00 85.00 98 LEU A CA 1
ATOM 770 C C . LEU A 1 98 ? -28.788 -23.666 18.066 1.00 85.00 98 LEU A C 1
ATOM 772 O O . LEU A 1 98 ? -29.638 -22.829 17.761 1.00 85.00 98 LEU A O 1
ATOM 776 N N . GLU A 1 99 ? -28.371 -24.614 17.231 1.00 80.56 99 GLU A N 1
ATOM 777 C CA . GLU A 1 99 ? -28.865 -24.818 15.870 1.00 80.56 99 GLU A CA 1
ATOM 778 C C . GLU A 1 99 ? -30.313 -25.326 15.850 1.00 80.56 99 GLU A C 1
ATOM 780 O O . GLU A 1 99 ? -31.144 -24.773 15.140 1.00 80.56 99 GLU A O 1
ATOM 785 N N . HIS A 1 100 ? -30.673 -26.288 16.701 1.00 82.00 100 HIS A N 1
ATOM 786 C CA . HIS A 1 100 ? -32.055 -26.766 16.838 1.00 82.00 100 HIS A CA 1
ATOM 787 C C . HIS A 1 100 ? -32.988 -25.690 17.402 1.00 82.00 100 HIS A C 1
ATOM 789 O O . HIS A 1 100 ? -34.160 -25.611 17.035 1.00 82.00 100 HIS A O 1
ATOM 795 N N . SER A 1 101 ? -32.464 -24.835 18.281 1.00 77.56 101 SER A N 1
ATOM 796 C CA . SER A 1 101 ? -33.179 -23.661 18.782 1.00 77.56 101 SER A CA 1
ATOM 797 C C . SER A 1 101 ? -33.388 -22.589 17.717 1.00 77.56 101 SER A C 1
ATOM 799 O O . SER A 1 101 ? -34.247 -21.714 17.867 1.00 77.56 101 SER A O 1
ATOM 801 N N . TYR A 1 102 ? -32.575 -22.610 16.663 1.00 74.56 102 TYR A N 1
ATOM 802 C CA . TYR A 1 102 ? -32.679 -21.687 15.555 1.00 74.56 102 TYR A CA 1
ATOM 803 C C . TYR A 1 102 ? -33.823 -22.102 14.625 1.00 74.56 102 TYR A C 1
ATOM 805 O O . TYR A 1 102 ? -33.686 -22.942 13.742 1.00 74.56 102 TYR A O 1
ATOM 813 N N . ASP A 1 103 ? -34.982 -21.472 14.790 1.00 66.88 103 ASP A N 1
ATOM 814 C CA . ASP A 1 103 ? -36.081 -21.638 13.841 1.00 66.88 103 ASP A CA 1
ATOM 815 C C . ASP A 1 103 ? -35.741 -20.905 12.527 1.00 66.88 103 ASP A C 1
ATOM 817 O O . ASP A 1 103 ? -35.490 -19.701 12.543 1.00 66.88 103 ASP A O 1
ATOM 821 N N . ALA A 1 104 ? -35.813 -21.568 11.366 1.00 53.94 104 ALA A N 1
ATOM 822 C CA . ALA A 1 104 ? -35.696 -20.922 10.045 1.00 53.94 104 ALA A CA 1
ATOM 823 C C . ALA A 1 104 ? -36.746 -19.799 9.815 1.00 53.94 104 ALA A C 1
ATOM 825 O O . ALA A 1 104 ? -36.670 -18.998 8.871 1.00 53.94 104 ALA A O 1
ATOM 826 N N . ARG A 1 105 ? -37.753 -19.707 10.692 1.00 54.62 105 ARG A N 1
ATOM 827 C CA . ARG A 1 105 ? -38.725 -18.610 10.784 1.00 54.62 105 ARG A CA 1
ATOM 828 C C . ARG A 1 105 ? -38.238 -17.418 11.609 1.00 54.62 105 ARG A C 1
ATOM 830 O O . ARG A 1 105 ? -38.962 -16.422 11.644 1.00 54.62 105 ARG A O 1
ATOM 837 N N . LEU A 1 106 ? -37.045 -17.440 12.218 1.00 66.06 106 LEU A N 1
ATOM 838 C CA . LEU A 1 106 ? -36.451 -16.238 12.808 1.00 66.06 106 LEU A CA 1
ATOM 839 C C . LEU A 1 106 ? -36.392 -15.159 11.724 1.00 66.06 106 LEU A C 1
ATOM 841 O O . LEU A 1 106 ? -35.803 -15.331 10.655 1.00 66.06 106 LEU A O 1
ATOM 845 N N . ARG A 1 107 ? -37.080 -14.045 11.974 1.00 74.31 107 ARG A N 1
ATOM 846 C CA . ARG A 1 107 ? -37.107 -12.902 11.065 1.00 74.31 107 ARG A CA 1
ATOM 847 C C . ARG A 1 107 ? -36.302 -11.775 11.665 1.00 74.31 107 ARG A C 1
ATOM 849 O O . ARG A 1 107 ? -36.501 -11.386 12.820 1.00 74.31 107 ARG A O 1
ATOM 856 N N . PHE A 1 108 ? -35.453 -11.208 10.831 1.00 86.75 108 PHE A N 1
ATOM 857 C CA . PHE A 1 108 ? -34.707 -10.012 11.146 1.00 86.75 108 PHE A CA 1
ATOM 858 C C . PHE A 1 108 ? -35.373 -8.842 10.424 1.00 86.75 108 PHE A C 1
ATOM 860 O O . PHE A 1 108 ? -35.999 -8.997 9.372 1.00 86.75 108 PHE A O 1
ATOM 867 N N . LYS A 1 109 ? -35.323 -7.654 11.019 1.00 90.38 109 LYS A N 1
ATOM 868 C CA . LYS A 1 109 ? -35.347 -6.443 10.204 1.00 90.38 109 LYS A CA 1
ATOM 869 C C . LYS A 1 109 ? -33.978 -6.391 9.520 1.00 90.38 109 LYS A C 1
ATOM 871 O O . LYS A 1 109 ? -32.989 -6.561 10.239 1.00 90.38 109 LYS A O 1
ATOM 876 N N . PRO A 1 110 ? -33.918 -6.223 8.192 1.00 89.06 110 PRO A N 1
ATOM 877 C CA . PRO A 1 110 ? -32.651 -6.232 7.477 1.00 89.06 110 PRO A CA 1
ATOM 878 C C . PRO A 1 110 ? -31.764 -5.081 7.942 1.00 89.06 110 PRO A C 1
ATOM 880 O O . PRO A 1 110 ? -32.263 -4.063 8.440 1.00 89.06 110 PRO A O 1
ATOM 883 N N . GLY A 1 111 ? -30.456 -5.249 7.764 1.00 88.00 111 GLY A N 1
ATOM 884 C CA . GLY A 1 111 ? -29.540 -4.129 7.886 1.00 88.00 111 GLY A CA 1
ATOM 885 C C . GLY A 1 111 ? -29.826 -3.099 6.798 1.00 88.00 111 GLY A C 1
ATOM 886 O O . GLY A 1 111 ? -30.383 -3.433 5.748 1.00 88.00 111 GLY A O 1
ATOM 887 N N . LYS A 1 112 ? -29.479 -1.838 7.056 1.00 88.00 112 LYS A N 1
ATOM 888 C CA . LYS A 1 112 ? -29.667 -0.757 6.089 1.00 88.00 112 LYS A CA 1
ATOM 889 C C . LYS A 1 112 ? -28.386 0.006 5.827 1.00 88.00 112 LYS A C 1
ATOM 891 O O . LYS A 1 112 ? -27.653 0.311 6.762 1.00 88.00 112 LYS A O 1
ATOM 896 N N . ARG A 1 113 ? -28.205 0.373 4.562 1.00 83.12 113 ARG A N 1
ATOM 897 C CA . ARG A 1 113 ? -27.183 1.295 4.077 1.00 83.12 113 ARG A CA 1
ATOM 898 C C . ARG A 1 113 ? -27.846 2.345 3.197 1.00 83.12 113 ARG A C 1
ATOM 900 O O . ARG A 1 113 ? -28.631 1.996 2.315 1.00 83.12 113 ARG A O 1
ATOM 907 N N . ASP A 1 114 ? -27.624 3.617 3.497 1.00 84.31 114 ASP A N 1
ATOM 908 C CA . ASP A 1 114 ? -28.289 4.758 2.861 1.00 84.31 114 ASP A CA 1
ATOM 909 C C . ASP A 1 114 ? -29.824 4.606 2.844 1.00 84.31 114 ASP A C 1
ATOM 911 O O . ASP A 1 114 ? -30.517 4.901 1.869 1.00 84.31 114 ASP A O 1
ATOM 915 N N . GLY A 1 115 ? -30.371 4.039 3.926 1.00 85.31 115 GLY A N 1
ATOM 916 C CA . GLY A 1 115 ? -31.800 3.754 4.077 1.00 85.31 115 GLY A CA 1
ATOM 917 C C . GLY A 1 115 ? -32.334 2.562 3.267 1.00 85.31 115 GLY A C 1
ATOM 918 O O . GLY A 1 115 ? -33.487 2.170 3.486 1.00 85.31 115 GLY A O 1
ATOM 919 N N . ARG A 1 116 ? -31.527 1.947 2.393 1.00 81.50 116 ARG A N 1
ATOM 920 C CA . ARG A 1 116 ? -31.880 0.749 1.613 1.00 81.50 116 ARG A CA 1
ATOM 921 C C . ARG A 1 116 ? -31.474 -0.511 2.353 1.00 81.50 116 ARG A C 1
ATOM 923 O O . ARG A 1 116 ? -30.446 -0.535 3.020 1.00 81.50 116 ARG A O 1
ATOM 930 N N . ALA A 1 117 ? -32.296 -1.546 2.249 1.00 81.81 117 ALA A N 1
ATOM 931 C CA . ALA A 1 117 ? -31.973 -2.824 2.853 1.00 81.81 117 ALA A CA 1
ATOM 932 C C . ALA A 1 117 ? -30.822 -3.500 2.096 1.00 81.81 117 ALA A C 1
ATOM 934 O O . ALA A 1 117 ? -30.742 -3.383 0.874 1.00 81.81 117 ALA A O 1
ATOM 935 N N . VAL A 1 118 ? -29.925 -4.156 2.828 1.00 71.06 118 VAL A N 1
ATOM 936 C CA . VAL A 1 118 ? -28.737 -4.813 2.269 1.00 71.06 118 VAL A CA 1
ATOM 937 C C . VAL A 1 118 ? -28.553 -6.197 2.876 1.00 71.06 118 VAL A C 1
ATOM 939 O O . VAL A 1 118 ? -28.987 -6.456 4.004 1.00 71.06 118 VAL A O 1
ATOM 942 N N . ASN A 1 119 ? -27.882 -7.077 2.135 1.00 71.69 119 ASN A N 1
ATOM 943 C CA . ASN A 1 119 ? -27.426 -8.355 2.667 1.00 71.69 119 ASN A CA 1
ATOM 944 C C . ASN A 1 119 ? -26.424 -8.107 3.803 1.00 71.69 119 ASN A C 1
ATOM 946 O O . ASN A 1 119 ? -25.651 -7.151 3.766 1.00 71.69 119 ASN A O 1
ATOM 950 N N . THR A 1 120 ? -26.451 -8.945 4.836 1.00 75.38 120 THR A N 1
ATOM 951 C CA . THR A 1 120 ? -25.622 -8.763 6.034 1.00 75.38 120 THR A CA 1
ATOM 952 C C . THR A 1 120 ? -25.081 -10.091 6.542 1.00 75.38 120 THR A C 1
ATOM 954 O O . THR A 1 120 ? -25.795 -11.091 6.535 1.00 75.38 120 THR A O 1
ATOM 957 N N . ARG A 1 121 ? -23.829 -10.100 7.015 1.00 79.56 121 ARG A N 1
ATOM 958 C CA . ARG A 1 121 ? -23.220 -11.243 7.703 1.00 79.56 121 ARG A CA 1
ATOM 959 C C . ARG A 1 121 ? -23.003 -10.877 9.163 1.00 79.56 121 ARG A C 1
ATOM 961 O O . ARG A 1 121 ? -22.274 -9.943 9.496 1.00 79.56 121 ARG A O 1
ATOM 968 N N . VAL A 1 122 ? -23.697 -11.578 10.045 1.00 82.62 122 VAL A N 1
ATOM 969 C CA . VAL A 1 122 ? -23.716 -11.264 11.475 1.00 82.62 122 VAL A CA 1
ATOM 970 C C . VAL A 1 122 ? -23.456 -12.501 12.301 1.00 82.62 122 VAL A C 1
ATOM 972 O O . VAL A 1 122 ? -23.687 -13.614 11.845 1.00 82.62 122 VAL A O 1
ATOM 975 N N . ARG A 1 123 ? -23.045 -12.306 13.548 1.00 86.88 123 ARG A N 1
ATOM 976 C CA . ARG A 1 123 ? -22.988 -13.376 14.538 1.00 86.88 123 ARG A CA 1
ATOM 977 C C . ARG A 1 123 ? -23.892 -13.107 15.727 1.00 86.88 123 ARG A C 1
ATOM 979 O O . ARG A 1 123 ? -24.189 -11.953 16.053 1.00 86.88 123 ARG A O 1
ATOM 986 N N . VAL A 1 124 ? -24.274 -14.179 16.409 1.00 87.25 124 VAL A N 1
ATOM 987 C CA . VAL A 1 124 ? -24.831 -14.121 17.764 1.00 87.25 124 VAL A CA 1
ATOM 988 C C . VAL A 1 124 ? -24.226 -15.251 18.578 1.00 87.25 124 VAL A C 1
ATOM 990 O O . VAL A 1 124 ? -24.173 -16.397 18.138 1.00 87.25 124 VAL A O 1
ATOM 993 N N . THR A 1 125 ? -23.825 -14.910 19.793 1.00 90.75 125 THR A N 1
ATOM 994 C CA . THR A 1 125 ? -23.199 -15.830 20.739 1.00 90.75 125 THR A CA 1
ATOM 995 C C . THR A 1 125 ? -24.189 -16.181 21.847 1.00 90.75 125 THR A C 1
ATOM 997 O O . THR A 1 125 ? -24.876 -15.303 22.368 1.00 90.75 125 THR A O 1
ATOM 1000 N N . ALA A 1 126 ? -24.263 -17.451 22.228 1.00 90.88 126 ALA A N 1
ATOM 1001 C CA . ALA A 1 126 ? -24.928 -17.935 23.429 1.00 90.88 126 ALA A CA 1
ATOM 1002 C C . ALA A 1 126 ? -23.865 -18.475 24.396 1.00 90.88 126 ALA A C 1
ATOM 1004 O O . ALA A 1 126 ? -23.170 -19.445 24.098 1.00 90.88 126 ALA A O 1
ATOM 1005 N N . VAL A 1 127 ? -23.720 -17.824 25.549 1.00 91.00 127 VAL A N 1
ATOM 1006 C CA . VAL A 1 127 ? -22.703 -18.140 26.557 1.00 91.00 127 VAL A CA 1
ATOM 1007 C C . VAL A 1 127 ? -23.346 -18.771 27.783 1.00 91.00 127 VAL A C 1
ATOM 1009 O O . VAL A 1 127 ? -24.275 -18.209 28.361 1.00 91.00 127 VAL A O 1
ATOM 1012 N N . PHE A 1 128 ? -22.793 -19.894 28.220 1.00 89.06 128 PHE A N 1
ATOM 1013 C CA . PHE A 1 128 ? -23.226 -20.680 29.365 1.00 89.06 128 PHE A CA 1
ATOM 1014 C C . PHE A 1 128 ? -22.303 -20.425 30.534 1.00 89.06 128 PHE A C 1
ATOM 1016 O O . PHE A 1 128 ? -21.260 -21.062 30.687 1.00 89.06 128 PHE A O 1
ATOM 1023 N N . ASN A 1 129 ? -22.671 -19.441 31.341 1.00 89.25 129 ASN A N 1
ATOM 1024 C CA . ASN A 1 129 ? -21.860 -19.078 32.483 1.00 89.25 129 ASN A CA 1
ATOM 1025 C C . ASN A 1 129 ? -22.145 -20.022 33.663 1.00 89.25 129 ASN A C 1
ATOM 1027 O O . ASN A 1 129 ? -23.317 -20.311 33.936 1.00 89.25 129 ASN A O 1
ATOM 1031 N N . PRO A 1 130 ? -21.109 -20.453 34.406 1.00 86.19 130 PRO A N 1
ATOM 1032 C CA . PRO A 1 130 ? -21.301 -21.252 35.610 1.00 86.19 130 PRO A CA 1
ATOM 1033 C C . PRO A 1 130 ? -22.078 -20.454 36.665 1.00 86.19 130 PRO A C 1
ATOM 1035 O O . PRO A 1 130 ? -22.010 -19.223 36.707 1.00 86.19 130 PRO A O 1
ATOM 1038 N N . ALA A 1 131 ? -22.773 -21.143 37.575 1.00 79.12 131 ALA A N 1
ATOM 1039 C CA . ALA A 1 131 ? -23.623 -20.512 38.595 1.00 79.12 131 ALA A CA 1
ATOM 1040 C C . ALA A 1 131 ? -22.884 -19.479 39.478 1.00 79.12 131 ALA A C 1
ATOM 1042 O O . ALA A 1 131 ? -23.493 -18.545 40.009 1.00 79.12 131 ALA A O 1
ATOM 1043 N N . GLY A 1 132 ? -21.561 -19.623 39.628 1.00 82.62 132 GLY A N 1
ATOM 1044 C CA . GLY A 1 132 ? -20.698 -18.666 40.327 1.00 82.62 132 GLY A CA 1
ATOM 1045 C C . GLY A 1 132 ? -20.609 -17.286 39.663 1.00 82.62 132 GLY A C 1
ATOM 1046 O O . GLY A 1 132 ? -20.334 -16.309 40.351 1.00 82.62 132 GLY A O 1
ATOM 1047 N N . ALA A 1 133 ? -20.906 -17.170 38.368 1.00 82.25 133 ALA A N 1
ATOM 1048 C CA . ALA A 1 133 ? -20.802 -15.941 37.575 1.00 82.25 133 ALA A CA 1
ATOM 1049 C C . ALA A 1 133 ? -22.134 -15.159 37.482 1.00 82.25 133 ALA A C 1
ATOM 1051 O O . ALA A 1 133 ? -22.382 -14.418 36.523 1.00 82.25 133 ALA A O 1
ATOM 1052 N N . ALA A 1 134 ? -23.039 -15.356 38.446 1.00 78.56 134 ALA A N 1
ATOM 1053 C CA . ALA A 1 134 ? -24.363 -14.739 38.453 1.00 78.56 134 ALA A CA 1
ATOM 1054 C C . ALA A 1 134 ? -24.300 -13.208 38.644 1.00 78.56 134 ALA A C 1
ATOM 1056 O O . ALA A 1 134 ? -23.747 -12.705 39.621 1.00 78.56 134 ALA A O 1
ATOM 1057 N N . LEU A 1 135 ? -24.966 -12.463 37.751 1.00 68.38 135 LEU A N 1
ATOM 1058 C CA . LEU A 1 135 ? -24.920 -10.990 37.648 1.00 68.38 135 LEU A CA 1
ATOM 1059 C C . LEU A 1 135 ? -25.288 -10.216 38.929 1.00 68.38 135 LEU A C 1
ATOM 1061 O O . LEU A 1 135 ? -24.839 -9.085 39.112 1.00 68.38 135 LEU A O 1
ATOM 1065 N N . LYS A 1 136 ? -26.140 -10.785 39.788 1.00 74.19 136 LYS A N 1
ATOM 1066 C CA . LYS A 1 136 ? -26.725 -10.090 40.950 1.00 74.19 136 LYS A CA 1
ATOM 1067 C C . LYS A 1 136 ? -26.125 -10.495 42.299 1.00 74.19 136 LYS A C 1
ATOM 1069 O O . LYS A 1 136 ? -26.630 -10.053 43.327 1.00 74.19 136 LYS A O 1
ATOM 1074 N N . ARG A 1 137 ? -25.083 -11.332 42.331 1.00 80.31 137 ARG A N 1
ATOM 1075 C CA . ARG A 1 137 ? -24.451 -11.733 43.598 1.00 80.31 137 ARG A CA 1
ATOM 1076 C C . ARG A 1 137 ? -23.422 -10.697 44.055 1.00 80.31 137 ARG A C 1
ATOM 1078 O O . ARG A 1 137 ? -22.752 -10.072 43.234 1.00 80.31 137 ARG A O 1
ATOM 1085 N N . ALA A 1 138 ? -23.316 -10.519 45.374 1.00 84.75 138 ALA A N 1
ATOM 1086 C CA . ALA A 1 138 ? -22.264 -9.701 45.978 1.00 84.75 138 ALA A CA 1
ATOM 1087 C C . ALA A 1 138 ? -20.879 -10.314 45.708 1.00 84.75 138 ALA A C 1
ATOM 1089 O O . ALA A 1 138 ? -19.950 -9.594 45.352 1.00 84.75 138 ALA A O 1
ATOM 1090 N N . ASP A 1 139 ? -20.782 -11.641 45.788 1.00 90.06 139 ASP A N 1
ATOM 1091 C CA . ASP A 1 139 ? -19.599 -12.403 45.402 1.00 90.06 139 ASP A CA 1
ATOM 1092 C C . ASP A 1 139 ? -19.891 -13.202 44.127 1.00 90.06 139 ASP A C 1
ATOM 1094 O O . ASP A 1 139 ? -20.843 -13.987 44.083 1.00 90.06 139 ASP A O 1
ATOM 1098 N N . ALA A 1 140 ? -19.093 -12.983 43.082 1.00 91.00 140 ALA A N 1
ATOM 1099 C CA . ALA A 1 140 ? -19.247 -13.654 41.793 1.00 91.00 140 ALA A CA 1
ATOM 1100 C C . ALA A 1 140 ? -17.894 -13.861 41.100 1.00 91.00 140 ALA A C 1
ATOM 1102 O O . ALA A 1 140 ? -17.000 -13.020 41.200 1.00 91.00 140 ALA A O 1
ATOM 1103 N N . THR A 1 141 ? -17.747 -14.960 40.362 1.00 91.25 141 THR A N 1
ATOM 1104 C CA . THR A 1 141 ? -16.606 -15.177 39.457 1.00 91.25 141 THR A CA 1
ATOM 1105 C C . THR A 1 141 ? -16.730 -14.288 38.212 1.00 91.25 141 THR A C 1
ATOM 1107 O O . THR A 1 141 ? -17.821 -13.767 37.953 1.00 91.25 141 THR A O 1
ATOM 1110 N N . PRO A 1 142 ? -15.662 -14.109 37.407 1.00 93.06 142 PRO A N 1
ATOM 1111 C CA . PRO A 1 142 ? -15.788 -13.406 36.136 1.00 93.06 142 PRO A CA 1
ATOM 1112 C C . PRO A 1 142 ? -16.826 -14.074 35.232 1.00 93.06 142 PRO A C 1
ATOM 1114 O O . PRO A 1 142 ? -17.052 -15.286 35.312 1.00 93.06 142 PRO A O 1
ATOM 1117 N N . ARG A 1 143 ? -17.441 -13.276 34.359 1.00 92.38 143 ARG A N 1
ATOM 1118 C CA . ARG A 1 143 ? -18.514 -13.714 33.461 1.00 92.38 143 ARG A CA 1
ATOM 1119 C C . ARG A 1 143 ? -18.153 -13.412 32.016 1.00 92.38 143 ARG A C 1
ATOM 1121 O O . ARG A 1 143 ? -17.826 -12.270 31.705 1.00 92.38 143 ARG A O 1
ATOM 1128 N N . LEU A 1 144 ? -18.289 -14.391 31.130 1.00 93.38 144 LEU A N 1
ATOM 1129 C CA . LEU A 1 144 ? -18.152 -14.181 29.691 1.00 93.38 144 LEU A CA 1
ATOM 1130 C C . LEU A 1 144 ? -19.488 -13.678 29.113 1.00 93.38 144 LEU A C 1
ATOM 1132 O O . LEU A 1 144 ? -20.556 -14.220 29.408 1.00 93.38 144 LEU A O 1
ATOM 1136 N N . LEU A 1 145 ? -19.431 -12.611 28.318 1.00 91.94 145 LEU A N 1
ATOM 1137 C CA . LEU A 1 145 ? -20.598 -11.937 27.735 1.00 91.94 145 LEU A CA 1
ATOM 1138 C C . LEU A 1 145 ? -20.670 -12.091 26.214 1.00 91.94 145 LEU A C 1
ATOM 1140 O O . LEU A 1 145 ? -21.768 -12.162 25.670 1.00 91.94 145 LEU A O 1
ATOM 1144 N N . ASP A 1 146 ? -19.521 -12.094 25.538 1.00 91.12 146 ASP A N 1
ATOM 1145 C CA . ASP A 1 146 ? -19.409 -12.318 24.095 1.00 91.12 146 ASP A CA 1
ATOM 1146 C C . ASP A 1 146 ? -18.019 -12.869 23.759 1.00 91.12 146 ASP A C 1
ATOM 1148 O O . ASP A 1 146 ? -17.030 -12.463 24.379 1.00 91.12 146 ASP A O 1
ATOM 1152 N N . ALA A 1 147 ? -17.957 -13.773 22.785 1.00 91.00 147 ALA A N 1
ATOM 1153 C CA . ALA A 1 147 ? -16.746 -14.466 22.358 1.00 91.00 147 ALA A CA 1
ATOM 1154 C C . ALA A 1 147 ? -16.705 -14.612 20.833 1.00 91.00 147 ALA A C 1
ATOM 1156 O O . ALA A 1 147 ? -17.726 -14.507 20.154 1.00 91.00 147 ALA A O 1
ATOM 1157 N N . GLN A 1 148 ? -15.507 -14.851 20.302 1.00 89.06 148 GLN A N 1
ATOM 1158 C CA . GLN A 1 148 ? -15.250 -15.058 18.876 1.00 89.06 148 GLN A CA 1
ATOM 1159 C C . GLN A 1 148 ? -14.472 -16.344 18.643 1.00 89.06 148 GLN A C 1
ATOM 1161 O O . GLN A 1 148 ? -13.656 -16.724 19.479 1.00 89.06 148 GLN A O 1
ATOM 1166 N N . VAL A 1 149 ? -14.685 -16.996 17.500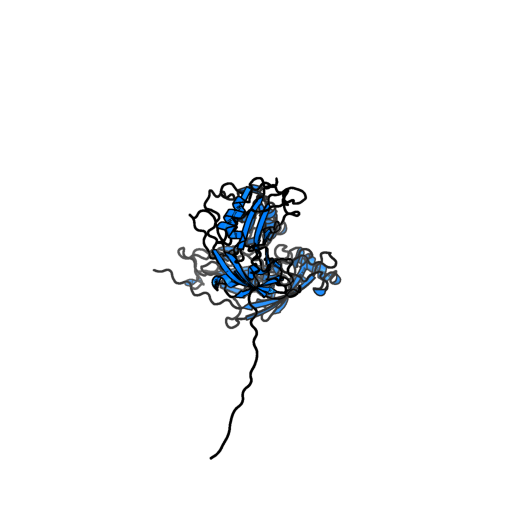 1.00 88.75 149 VAL A N 1
ATOM 1167 C CA . VAL A 1 149 ? -13.797 -18.084 17.076 1.00 88.75 149 VAL A CA 1
ATOM 1168 C C . VAL A 1 149 ? -12.401 -17.534 16.766 1.00 88.75 149 VAL A C 1
ATOM 1170 O O . VAL A 1 149 ? -12.239 -16.375 16.389 1.00 88.75 149 VAL A O 1
ATOM 1173 N N . ILE A 1 150 ? -11.387 -18.373 16.940 1.00 89.31 150 ILE A N 1
ATOM 1174 C CA . ILE A 1 150 ? -9.993 -18.081 16.618 1.00 89.31 150 ILE A CA 1
ATOM 1175 C C . ILE A 1 150 ? -9.677 -18.730 15.276 1.00 89.31 150 ILE A C 1
ATOM 1177 O O . ILE A 1 150 ? -9.737 -19.951 15.154 1.00 89.31 150 ILE A O 1
ATOM 1181 N N . ILE A 1 151 ? -9.316 -17.922 14.284 1.00 84.38 151 ILE A N 1
ATOM 1182 C CA . ILE A 1 151 ? -8.881 -18.426 12.981 1.00 84.38 151 ILE A CA 1
ATOM 1183 C C . ILE A 1 151 ? -7.392 -18.776 13.069 1.00 84.38 151 ILE A C 1
ATOM 1185 O O . ILE A 1 151 ? -6.564 -17.899 13.319 1.00 84.38 151 ILE A O 1
ATOM 1189 N N . ASP A 1 152 ? -7.047 -20.047 12.861 1.00 85.50 152 ASP A N 1
ATOM 1190 C CA . ASP A 1 152 ? -5.659 -20.511 12.804 1.00 85.50 152 ASP A CA 1
ATOM 1191 C C . ASP A 1 152 ? -5.212 -20.707 11.348 1.00 85.50 152 ASP A C 1
ATOM 1193 O O . ASP A 1 152 ? -5.474 -21.768 10.773 1.00 85.50 152 ASP A O 1
ATOM 1197 N N . PRO A 1 153 ? -4.496 -19.735 10.744 1.00 77.56 153 PRO A N 1
ATOM 1198 C CA . PRO A 1 153 ? -4.149 -19.750 9.321 1.00 77.56 153 PRO A CA 1
ATOM 1199 C C . PRO A 1 153 ? -3.248 -20.923 8.909 1.00 77.56 153 PRO A C 1
ATOM 1201 O O . PRO A 1 153 ? -3.033 -21.145 7.719 1.00 77.56 153 PRO A O 1
ATOM 1204 N N . ARG A 1 154 ? -2.690 -21.664 9.873 1.00 82.19 154 ARG A N 1
ATOM 1205 C CA . ARG A 1 154 ? -1.807 -22.810 9.618 1.00 82.19 154 ARG A CA 1
ATOM 1206 C C . ARG A 1 154 ? -2.576 -24.101 9.368 1.00 82.19 154 ARG A C 1
ATOM 1208 O O . ARG A 1 154 ? -2.009 -25.036 8.803 1.00 82.19 154 ARG A O 1
ATOM 1215 N N . GLN A 1 155 ? -3.836 -24.178 9.791 1.00 72.06 155 GLN A N 1
ATOM 1216 C CA . GLN A 1 155 ? -4.667 -25.350 9.547 1.00 72.06 155 GLN A CA 1
ATOM 1217 C C . GLN A 1 155 ? -5.156 -25.348 8.098 1.00 72.06 155 GLN A C 1
ATOM 1219 O O . GLN A 1 155 ? -5.552 -24.316 7.558 1.00 72.06 155 GLN A O 1
ATOM 1224 N N . LYS A 1 156 ? -5.124 -26.519 7.457 1.00 62.53 156 LYS A N 1
ATOM 1225 C CA . LYS A 1 156 ? -5.685 -26.697 6.116 1.00 62.53 156 LYS A CA 1
ATOM 1226 C C . LYS A 1 156 ? -7.121 -27.195 6.231 1.00 62.53 156 LYS A C 1
ATOM 1228 O O . LYS A 1 156 ? -7.377 -28.072 7.051 1.00 62.53 156 LYS A O 1
ATOM 1233 N N . PRO A 1 157 ? -8.035 -26.706 5.386 1.00 58.47 157 PRO A N 1
ATOM 1234 C CA . PRO A 1 157 ? -9.383 -27.238 5.343 1.00 58.47 157 PRO A CA 1
ATOM 1235 C C . PRO A 1 157 ? -9.384 -28.693 4.850 1.00 58.47 157 PRO A C 1
ATOM 1237 O O . PRO A 1 157 ? -8.864 -28.990 3.769 1.00 58.47 157 PRO A O 1
ATOM 1240 N N . GLU A 1 158 ? -9.964 -29.610 5.624 1.00 52.69 158 GLU A N 1
ATOM 1241 C CA . GLU A 1 158 ? -10.114 -31.005 5.207 1.00 52.69 158 GLU A CA 1
ATOM 1242 C C . GLU A 1 158 ? -11.214 -31.144 4.142 1.00 52.69 158 GLU A C 1
ATOM 1244 O O . GLU A 1 158 ? -12.330 -30.654 4.287 1.00 52.69 158 GLU A O 1
ATOM 1249 N N . ARG A 1 159 ? -10.906 -31.815 3.023 1.00 43.22 159 ARG A N 1
ATOM 1250 C CA . ARG A 1 159 ? -11.775 -31.882 1.828 1.00 43.22 159 ARG A CA 1
ATOM 1251 C C . ARG A 1 159 ? -13.042 -32.743 1.980 1.00 43.22 159 ARG A C 1
ATOM 1253 O O . ARG A 1 159 ? -13.809 -32.806 1.021 1.00 43.22 159 ARG A O 1
ATOM 1260 N N . ARG A 1 160 ? -13.231 -33.478 3.084 1.00 38.94 160 ARG A N 1
ATOM 1261 C CA . ARG A 1 160 ? -14.224 -34.573 3.162 1.00 38.94 160 ARG A CA 1
ATOM 1262 C C . ARG A 1 160 ? -15.020 -34.694 4.467 1.00 38.94 160 ARG A C 1
ATOM 1264 O O . ARG A 1 160 ? -15.846 -35.599 4.541 1.00 38.94 160 ARG A O 1
ATOM 1271 N N . GLU A 1 161 ? -14.833 -33.824 5.453 1.00 35.66 161 GLU A N 1
ATOM 1272 C CA . GLU A 1 161 ? -15.611 -33.909 6.697 1.00 35.66 161 GLU A CA 1
ATOM 1273 C C . GLU A 1 161 ? -16.909 -33.079 6.625 1.00 35.66 161 GLU A C 1
ATOM 1275 O O . GLU A 1 161 ? -16.880 -31.936 6.159 1.00 35.66 161 GLU A O 1
ATOM 1280 N N . PRO A 1 162 ? -18.061 -33.624 7.062 1.00 35.91 162 PRO A N 1
ATOM 1281 C CA . PRO A 1 162 ? -19.276 -32.838 7.243 1.00 35.91 162 PRO A CA 1
ATOM 1282 C C . PRO A 1 162 ? -19.119 -31.898 8.453 1.00 35.91 162 PRO A C 1
ATOM 1284 O O . PRO A 1 162 ? -18.646 -32.325 9.494 1.00 35.91 162 PRO A O 1
ATOM 1287 N N . MET A 1 163 ? -19.509 -30.630 8.272 1.00 42.03 163 MET A N 1
ATOM 1288 C CA . MET A 1 163 ? -19.644 -29.529 9.251 1.00 42.03 163 MET A CA 1
ATOM 1289 C C . MET A 1 163 ? -18.720 -29.514 10.495 1.00 42.03 163 MET A C 1
ATOM 1291 O O . MET A 1 163 ? -18.892 -30.267 11.444 1.00 42.03 163 MET A O 1
ATOM 1295 N N . CYS A 1 164 ? -17.845 -28.498 10.523 1.00 47.88 164 CYS A N 1
ATOM 1296 C CA . CYS A 1 164 ? -17.131 -27.948 11.684 1.00 47.88 164 CYS A CA 1
ATOM 1297 C C . CYS A 1 164 ? -16.309 -28.940 12.535 1.00 47.88 164 CYS A C 1
ATOM 1299 O O . CYS A 1 164 ? -16.653 -29.210 13.684 1.00 47.88 164 CYS A O 1
ATOM 1301 N N . SER A 1 165 ? -15.120 -29.338 12.066 1.00 52.59 165 SER A N 1
ATOM 1302 C CA . SER A 1 165 ? -14.042 -29.808 12.954 1.00 52.59 165 SER A CA 1
ATOM 1303 C C . SER A 1 165 ? -13.400 -28.626 13.700 1.00 52.59 165 SER A C 1
ATOM 1305 O O . SER A 1 165 ? -12.256 -28.238 13.470 1.00 52.59 165 SER A O 1
ATOM 1307 N N . ASN A 1 166 ? -14.165 -27.981 14.588 1.00 72.38 166 ASN A N 1
ATOM 1308 C CA . ASN A 1 166 ? -13.643 -26.906 15.425 1.00 72.38 166 ASN A CA 1
ATOM 1309 C C . ASN A 1 166 ? -12.900 -27.486 16.651 1.00 72.38 166 ASN A C 1
ATOM 1311 O O . ASN A 1 166 ? -13.430 -28.273 17.435 1.00 72.38 166 ASN A O 1
ATOM 1315 N N . ARG A 1 167 ? -11.628 -27.112 16.835 1.00 84.94 167 ARG A N 1
ATOM 1316 C CA . ARG A 1 167 ? -10.796 -27.575 17.958 1.00 84.94 167 ARG A CA 1
ATOM 1317 C C . ARG A 1 167 ? -11.033 -26.677 19.168 1.00 84.94 167 ARG A C 1
ATOM 1319 O O . ARG A 1 167 ? -10.716 -25.493 19.119 1.00 84.94 167 ARG A O 1
ATOM 1326 N N . THR A 1 168 ? -11.523 -27.231 20.275 1.00 90.31 168 THR A N 1
ATOM 1327 C CA . THR A 1 168 ? -11.657 -26.470 21.529 1.00 90.31 168 THR A CA 1
ATOM 1328 C C . THR A 1 168 ? -10.369 -26.529 22.348 1.00 90.31 168 THR A C 1
ATOM 1330 O O . THR A 1 168 ? -9.882 -27.606 22.688 1.00 90.31 168 THR A O 1
ATOM 1333 N N . VAL A 1 169 ? -9.828 -25.361 22.692 1.00 92.44 169 VAL A N 1
ATOM 1334 C CA . VAL A 1 169 ? -8.595 -25.190 23.468 1.00 92.44 169 VAL A CA 1
ATOM 1335 C C . VAL A 1 169 ? -8.903 -24.427 24.745 1.00 92.44 169 VAL A C 1
ATOM 1337 O O . VAL A 1 169 ? -9.444 -23.330 24.705 1.00 92.44 169 VAL A O 1
ATOM 1340 N N . TRP A 1 170 ? -8.542 -24.987 25.893 1.00 94.56 170 TRP A N 1
ATOM 1341 C CA . TRP A 1 170 ? -8.764 -24.341 27.183 1.00 94.56 170 TRP A CA 1
ATOM 1342 C C . TRP A 1 170 ? -7.545 -23.536 27.608 1.00 94.56 170 TRP A C 1
ATOM 1344 O O . TRP A 1 170 ? -6.452 -24.090 27.670 1.00 94.56 170 TRP A O 1
ATOM 1354 N N . ALA A 1 171 ? -7.738 -22.275 27.987 1.00 96.00 171 ALA A N 1
ATOM 1355 C CA . ALA A 1 171 ? -6.677 -21.451 28.557 1.00 96.00 171 ALA A CA 1
ATOM 1356 C C . ALA A 1 171 ? -7.186 -20.609 29.733 1.00 96.00 171 ALA A C 1
ATOM 1358 O O . ALA A 1 171 ? -8.378 -20.328 29.856 1.00 96.00 171 ALA A O 1
ATOM 1359 N N . ASN A 1 172 ? -6.273 -20.213 30.612 1.00 96.69 172 ASN A N 1
ATOM 1360 C CA . ASN A 1 172 ? -6.555 -19.322 31.727 1.00 96.69 172 ASN A CA 1
ATOM 1361 C C . ASN A 1 172 ? -6.523 -17.877 31.234 1.00 96.69 172 ASN A C 1
ATOM 1363 O O . ASN A 1 172 ? -5.570 -17.444 30.581 1.00 96.69 172 ASN A O 1
ATOM 1367 N N . VAL A 1 173 ? -7.564 -17.132 31.576 1.00 97.44 173 VAL A N 1
ATOM 1368 C CA . VAL A 1 173 ? -7.744 -15.726 31.232 1.00 97.44 173 VAL A CA 1
ATOM 1369 C C . VAL A 1 173 ? -7.836 -14.937 32.527 1.00 97.44 173 VAL A C 1
ATOM 1371 O O . VAL A 1 173 ? -8.605 -15.287 33.420 1.00 97.44 173 VAL A O 1
ATOM 1374 N N . ARG A 1 174 ? -7.060 -13.864 32.634 1.00 97.81 174 ARG A N 1
ATOM 1375 C CA . ARG A 1 174 ? -7.154 -12.899 33.727 1.00 97.81 174 ARG A CA 1
ATOM 1376 C C . ARG A 1 174 ? -8.094 -11.782 33.315 1.00 97.81 174 ARG A C 1
ATOM 1378 O O . ARG A 1 174 ? -7.864 -11.147 32.290 1.00 97.81 174 ARG A O 1
ATOM 1385 N N . VAL A 1 175 ? -9.131 -11.543 34.111 1.00 97.62 175 VAL A N 1
ATOM 1386 C CA . VAL A 1 175 ? -10.111 -10.476 33.887 1.00 97.62 175 VAL A CA 1
ATOM 1387 C C . VAL A 1 175 ? -9.912 -9.398 34.941 1.00 97.62 175 VAL A C 1
ATOM 1389 O O . VAL A 1 175 ? -10.052 -9.652 36.138 1.00 97.62 175 VAL A O 1
ATOM 1392 N N . ARG A 1 176 ? -9.586 -8.191 34.484 1.00 97.25 176 ARG A N 1
ATOM 1393 C CA . ARG A 1 176 ? -9.384 -7.000 35.316 1.00 97.25 176 ARG A CA 1
ATOM 1394 C C . ARG A 1 176 ? -10.712 -6.423 35.820 1.00 97.25 176 ARG A C 1
ATOM 1396 O O . ARG A 1 176 ? -11.757 -6.703 35.232 1.00 97.25 176 ARG A O 1
ATOM 1403 N N . PRO A 1 177 ? -10.702 -5.538 36.838 1.00 96.50 177 PRO A N 1
ATOM 1404 C CA . PRO A 1 177 ? -11.917 -4.898 37.357 1.00 96.50 177 PRO A CA 1
ATOM 1405 C C . PRO A 1 177 ? -12.727 -4.095 36.323 1.00 96.50 177 PRO A C 1
ATOM 1407 O O . PRO A 1 177 ? -13.922 -3.891 36.513 1.00 96.50 177 PRO A O 1
ATOM 1410 N N . ASN A 1 178 ? -12.106 -3.645 35.229 1.00 94.94 178 ASN A N 1
ATOM 1411 C CA . ASN A 1 178 ? -12.773 -2.961 34.114 1.00 94.94 178 ASN A CA 1
ATOM 1412 C C . ASN A 1 178 ? -13.364 -3.925 33.060 1.00 94.94 178 ASN A C 1
ATOM 1414 O O . ASN A 1 178 ? -13.990 -3.465 32.110 1.00 94.94 178 ASN A O 1
ATOM 1418 N N . GLY A 1 179 ? -13.183 -5.240 33.220 1.00 93.69 179 GLY A N 1
ATOM 1419 C CA . GLY A 1 179 ? -13.623 -6.264 32.269 1.00 93.69 179 GLY A CA 1
ATOM 1420 C C . GLY A 1 179 ? -12.627 -6.569 31.145 1.00 93.69 179 GLY A C 1
ATOM 1421 O O . GLY A 1 179 ? -12.907 -7.446 30.330 1.00 93.69 179 GLY A O 1
ATOM 1422 N N . GLU A 1 180 ? -11.470 -5.899 31.093 1.00 96.31 180 GLU A N 1
ATOM 1423 C CA . GLU A 1 180 ? -10.402 -6.254 30.152 1.00 96.31 180 GLU A CA 1
ATOM 1424 C C . GLU A 1 180 ? -9.835 -7.634 30.477 1.00 96.31 180 GLU A C 1
ATOM 1426 O O . GLU A 1 180 ? -9.586 -7.960 31.641 1.00 96.31 180 GLU A O 1
ATOM 1431 N N . ALA A 1 181 ? -9.593 -8.423 29.434 1.00 96.50 181 ALA A N 1
ATOM 1432 C CA . ALA A 1 181 ? -9.114 -9.787 29.548 1.00 96.50 181 ALA A CA 1
ATOM 1433 C C . ALA A 1 181 ? -7.725 -9.949 28.921 1.00 96.50 181 ALA A C 1
ATOM 1435 O O . ALA A 1 181 ? -7.477 -9.492 27.805 1.00 96.50 181 ALA A O 1
ATOM 1436 N N . THR A 1 182 ? -6.827 -10.643 29.618 1.00 97.06 182 THR A N 1
ATOM 1437 C CA . THR A 1 182 ? -5.506 -11.026 29.104 1.00 97.06 182 THR A CA 1
ATOM 1438 C C . THR A 1 182 ? -5.245 -12.510 29.318 1.00 97.06 182 THR A C 1
ATOM 1440 O O . THR A 1 182 ? -5.780 -13.138 30.231 1.00 97.06 182 THR A O 1
ATOM 1443 N N . LEU A 1 183 ? -4.419 -13.098 28.453 1.00 97.19 183 LEU A N 1
ATOM 1444 C CA . LEU A 1 183 ? -4.037 -14.500 28.568 1.00 97.19 183 LEU A CA 1
ATOM 1445 C C . LEU A 1 183 ? -3.110 -14.684 29.781 1.00 97.19 183 LEU A C 1
ATOM 1447 O O . LEU A 1 183 ? -2.068 -14.035 29.855 1.00 97.19 183 LEU A O 1
ATOM 1451 N N . ALA A 1 184 ? -3.485 -15.561 30.712 1.00 93.81 184 ALA A N 1
ATOM 1452 C CA . ALA A 1 184 ? -2.745 -15.830 31.948 1.00 93.81 184 ALA A CA 1
ATOM 1453 C C . ALA A 1 184 ? -1.918 -17.127 31.890 1.00 93.81 184 ALA A C 1
ATOM 1455 O O . ALA A 1 184 ? -0.919 -17.249 32.594 1.00 93.81 184 ALA A O 1
ATOM 1456 N N . GLY A 1 185 ? -2.302 -18.091 31.045 1.00 92.94 185 GLY A N 1
ATOM 1457 C CA . GLY A 1 185 ? -1.553 -19.336 30.847 1.00 92.94 185 GLY A CA 1
ATOM 1458 C C . GLY A 1 185 ? -2.398 -20.466 30.258 1.00 92.94 185 GLY A C 1
ATOM 1459 O O . GLY A 1 185 ? -3.576 -20.283 29.972 1.00 92.94 185 GLY A O 1
ATOM 1460 N N . GLY A 1 186 ? -1.806 -21.647 30.070 1.00 91.44 186 GLY A N 1
ATOM 1461 C CA . GLY A 1 186 ? -2.511 -22.855 29.612 1.00 91.44 186 GLY A CA 1
ATOM 1462 C C . GLY A 1 186 ? -2.812 -22.930 28.109 1.00 91.44 186 GLY A C 1
ATOM 1463 O O . GLY A 1 186 ? -3.310 -23.953 27.652 1.00 91.44 186 GLY A O 1
ATOM 1464 N N . ALA A 1 187 ? -2.491 -21.891 27.334 1.00 92.94 187 ALA A N 1
ATOM 1465 C CA . ALA A 1 187 ? -2.552 -21.950 25.877 1.00 92.94 187 ALA A CA 1
ATOM 1466 C C . ALA A 1 187 ? -1.373 -22.764 25.311 1.00 92.94 187 ALA A C 1
ATOM 1468 O O . ALA A 1 187 ? -0.250 -22.570 25.778 1.00 92.94 187 ALA A O 1
ATOM 1469 N N . PRO A 1 188 ? -1.585 -23.608 24.285 1.00 92.94 188 PRO A N 1
ATOM 1470 C CA . PRO A 1 188 ? -0.496 -24.172 23.494 1.00 92.94 188 PRO A CA 1
ATOM 1471 C C . PRO A 1 188 ? 0.368 -23.060 22.888 1.00 92.94 188 PRO A C 1
ATOM 1473 O O . PRO A 1 188 ? -0.184 -22.079 22.382 1.00 92.94 188 PRO A O 1
ATOM 1476 N N . ASP A 1 189 ? 1.692 -23.235 22.887 1.00 91.62 189 ASP A N 1
ATOM 1477 C CA . ASP A 1 189 ? 2.650 -22.227 22.398 1.00 91.62 189 ASP A CA 1
ATOM 1478 C C . ASP A 1 189 ? 2.317 -21.757 20.981 1.00 91.62 189 ASP A C 1
ATOM 1480 O O . ASP A 1 189 ? 2.335 -20.565 20.685 1.00 91.62 189 ASP A O 1
ATOM 1484 N N . GLU A 1 190 ? 1.911 -22.694 20.121 1.00 89.81 190 GLU A N 1
ATOM 1485 C CA . GLU A 1 190 ? 1.537 -22.397 18.743 1.00 89.81 190 GLU A CA 1
ATOM 1486 C C . GLU A 1 190 ? 0.335 -21.436 18.658 1.00 89.81 190 GLU A C 1
ATOM 1488 O O . GLU A 1 190 ? 0.218 -20.686 17.696 1.00 89.81 190 GLU A O 1
ATOM 1493 N N . LEU A 1 191 ? -0.577 -21.428 19.629 1.00 92.12 191 LEU A N 1
ATOM 1494 C CA . LEU A 1 191 ? -1.796 -20.620 19.582 1.00 92.12 191 LEU A CA 1
ATOM 1495 C C . LEU A 1 191 ? -1.723 -19.352 20.442 1.00 92.12 191 LEU A C 1
ATOM 1497 O O . LEU A 1 191 ? -2.570 -18.474 20.282 1.00 92.12 191 LEU A O 1
ATOM 1501 N N . ALA A 1 192 ? -0.745 -19.232 21.342 1.00 94.25 192 ALA A N 1
ATOM 1502 C CA . ALA A 1 192 ? -0.713 -18.189 22.369 1.00 94.25 192 ALA A CA 1
ATOM 1503 C C . ALA A 1 192 ? -0.882 -16.763 21.809 1.00 94.25 192 ALA A C 1
ATOM 1505 O O . ALA A 1 192 ? -1.638 -15.968 22.373 1.00 94.25 192 ALA A O 1
ATOM 1506 N N . ASP A 1 193 ? -0.239 -16.454 20.680 1.00 93.25 193 ASP A N 1
ATOM 1507 C CA . ASP A 1 193 ? -0.331 -15.137 20.039 1.00 93.25 193 ASP A CA 1
ATOM 1508 C C . ASP A 1 193 ? -1.709 -14.876 19.417 1.00 93.25 193 ASP A C 1
ATOM 1510 O O . ASP A 1 193 ? -2.249 -13.779 19.569 1.00 93.25 193 ASP A O 1
ATOM 1514 N N . LEU A 1 194 ? -2.321 -15.892 18.797 1.00 90.88 194 LEU A N 1
ATOM 1515 C CA . LEU A 1 194 ? -3.677 -15.795 18.245 1.00 90.88 194 LEU A CA 1
ATOM 1516 C C . LEU A 1 194 ? -4.707 -15.544 19.355 1.00 90.88 194 LEU A C 1
ATOM 1518 O O . LEU A 1 194 ? -5.559 -14.665 19.229 1.00 90.88 194 LEU A O 1
ATOM 1522 N N . LEU A 1 195 ? -4.596 -16.266 20.476 1.00 94.81 195 LEU A N 1
ATOM 1523 C CA . LEU A 1 195 ? -5.483 -16.084 21.631 1.00 94.81 195 LEU A CA 1
ATOM 1524 C C . LEU A 1 195 ? -5.300 -14.691 22.243 1.00 94.81 195 LEU A C 1
ATOM 1526 O O . LEU A 1 195 ? -6.284 -14.018 22.553 1.00 94.81 195 LEU A O 1
ATOM 1530 N N . ARG A 1 196 ? -4.049 -14.230 22.385 1.00 96.12 196 ARG A N 1
ATOM 1531 C CA . ARG A 1 196 ? -3.739 -12.893 22.913 1.00 96.12 196 ARG A CA 1
ATOM 1532 C C . ARG A 1 196 ? -4.301 -11.784 22.020 1.00 96.12 196 ARG A C 1
ATOM 1534 O O . ARG A 1 196 ? -4.801 -10.797 22.552 1.00 96.12 196 ARG A O 1
ATOM 1541 N N . GLY A 1 197 ? -4.251 -11.957 20.699 1.00 90.12 197 GLY A N 1
ATOM 1542 C CA . GLY A 1 197 ? -4.810 -11.009 19.732 1.00 90.12 197 GLY A CA 1
ATOM 1543 C C . GLY A 1 197 ? -6.341 -10.949 19.727 1.00 90.12 197 GLY A C 1
ATOM 1544 O O . GLY A 1 197 ? -6.905 -9.894 19.448 1.00 90.12 197 GLY A O 1
ATOM 1545 N N . ALA A 1 198 ? -7.021 -12.046 20.074 1.00 89.44 198 ALA A N 1
ATOM 1546 C CA . ALA A 1 198 ? -8.483 -12.122 20.046 1.00 89.44 198 ALA A CA 1
ATOM 1547 C C . ALA A 1 198 ? -9.171 -11.608 21.320 1.00 89.44 198 ALA A C 1
ATOM 1549 O O . ALA A 1 198 ? -10.260 -11.037 21.242 1.00 89.44 198 ALA A O 1
ATOM 1550 N N . LEU A 1 199 ? -8.549 -11.787 22.492 1.00 94.50 199 LEU A N 1
ATOM 1551 C CA . LEU A 1 199 ? -9.124 -11.403 23.790 1.00 94.50 199 LEU A CA 1
ATOM 1552 C C . LEU A 1 199 ? -9.604 -9.939 23.890 1.00 94.50 199 LEU A C 1
ATOM 1554 O O . LEU A 1 199 ? -10.661 -9.733 24.487 1.00 94.50 199 LEU A O 1
ATOM 1558 N N . PRO A 1 200 ? -8.936 -8.932 23.286 1.00 92.00 200 PRO A N 1
ATOM 1559 C CA . PRO A 1 200 ? -9.439 -7.555 23.260 1.00 92.00 200 PRO A CA 1
ATOM 1560 C C . PRO A 1 200 ? -10.809 -7.386 22.590 1.00 92.00 200 PRO A C 1
ATOM 1562 O O . PRO A 1 200 ? -11.495 -6.398 22.838 1.00 92.00 200 PRO A O 1
ATOM 1565 N N . GLN A 1 201 ? -11.213 -8.326 21.730 1.00 87.31 201 GLN A N 1
ATOM 1566 C CA . GLN A 1 201 ? -12.504 -8.296 21.043 1.00 87.31 201 GLN A CA 1
ATOM 1567 C C . GLN A 1 201 ? -13.589 -9.127 21.747 1.00 87.31 201 GLN A C 1
ATOM 1569 O O . GLN A 1 201 ? -14.728 -9.180 21.273 1.00 87.31 201 GLN A O 1
ATOM 1574 N N . TRP A 1 202 ? -13.239 -9.821 22.831 1.00 92.50 202 TRP A N 1
ATOM 1575 C CA . TRP A 1 202 ? -14.178 -10.551 23.677 1.00 92.50 202 TRP A CA 1
ATOM 1576 C C . TRP A 1 202 ? -14.668 -9.639 24.799 1.00 92.50 202 TRP A C 1
ATOM 1578 O O . TRP A 1 202 ? -14.019 -8.659 25.164 1.00 92.50 202 TRP A O 1
ATOM 1588 N N . ARG A 1 203 ? -15.836 -9.947 25.364 1.00 93.62 203 ARG A N 1
ATOM 1589 C CA . ARG A 1 203 ? -16.443 -9.120 26.414 1.00 93.62 203 ARG A CA 1
ATOM 1590 C C . ARG A 1 203 ? -16.633 -9.922 27.683 1.00 93.62 203 ARG A C 1
ATOM 1592 O O . ARG A 1 203 ? -17.277 -10.968 27.659 1.00 93.62 203 ARG A O 1
ATOM 1599 N N . PHE A 1 204 ? -16.155 -9.375 28.796 1.00 94.38 204 PHE A N 1
ATOM 1600 C CA . PHE A 1 204 ? -16.301 -9.963 30.121 1.00 94.38 204 PHE A CA 1
ATOM 1601 C C . PHE A 1 204 ? -16.925 -8.967 31.099 1.00 94.38 204 PHE A C 1
ATOM 1603 O O . PHE A 1 204 ? -16.750 -7.755 30.972 1.00 94.38 204 PHE A O 1
ATOM 1610 N N . ALA A 1 205 ? -17.634 -9.482 32.101 1.00 93.44 205 ALA A N 1
ATOM 1611 C CA . ALA A 1 205 ? -17.836 -8.767 33.354 1.00 93.44 205 ALA A CA 1
ATOM 1612 C C . ALA A 1 205 ? -16.809 -9.268 34.387 1.00 93.44 205 ALA A C 1
ATOM 1614 O O . ALA A 1 205 ? -16.518 -10.471 34.417 1.00 93.44 205 ALA A O 1
ATOM 1615 N N . PRO A 1 206 ? -16.262 -8.374 35.230 1.00 95.00 206 PRO A N 1
ATOM 1616 C CA . PRO A 1 206 ? -15.262 -8.735 36.231 1.00 95.00 206 PRO A CA 1
ATOM 1617 C C . PRO A 1 206 ? -15.849 -9.643 37.316 1.00 95.00 206 PRO A C 1
ATOM 1619 O O . PRO A 1 206 ? -17.069 -9.701 37.506 1.00 95.00 206 PRO A O 1
ATOM 1622 N N . ALA A 1 207 ? -14.971 -10.296 38.081 1.00 94.38 207 ALA A N 1
ATOM 1623 C CA . ALA A 1 207 ? -15.370 -10.899 39.347 1.00 94.38 207 ALA A CA 1
ATOM 1624 C C . ALA A 1 207 ? -15.856 -9.823 40.323 1.00 94.38 207 ALA A C 1
ATOM 1626 O O . ALA A 1 207 ? -15.485 -8.653 40.217 1.00 94.38 207 ALA A O 1
ATOM 1627 N N . ARG A 1 208 ? -16.664 -10.223 41.304 1.00 94.12 208 ARG A N 1
ATOM 1628 C CA . ARG A 1 208 ? -17.109 -9.356 42.394 1.00 94.12 208 ARG A CA 1
ATOM 1629 C C . ARG A 1 208 ? -16.771 -9.967 43.741 1.00 94.12 208 ARG A C 1
ATOM 1631 O O . ARG A 1 208 ? -16.906 -11.176 43.915 1.00 94.12 208 ARG A O 1
ATOM 1638 N N . ARG A 1 209 ? -16.364 -9.118 44.684 1.00 93.12 209 ARG A N 1
ATOM 1639 C CA . ARG A 1 209 ? -16.236 -9.456 46.103 1.00 93.12 209 ARG A CA 1
ATOM 1640 C C . ARG A 1 209 ? -16.904 -8.368 46.937 1.00 93.12 209 ARG A C 1
ATOM 1642 O O . ARG A 1 209 ? -16.543 -7.199 46.813 1.00 93.12 209 ARG A O 1
ATOM 1649 N N . GLY A 1 210 ? -17.904 -8.719 47.740 1.00 91.62 210 GLY A N 1
ATOM 1650 C CA . GLY A 1 210 ? -18.698 -7.748 48.501 1.00 91.62 210 GLY A CA 1
ATOM 1651 C C . GLY A 1 210 ? -19.365 -6.680 47.621 1.00 91.62 210 GLY A C 1
ATOM 1652 O O . GLY A 1 210 ? -19.521 -5.536 48.037 1.00 91.62 210 GLY A O 1
ATOM 1653 N N . GLY A 1 211 ? -19.702 -7.024 46.375 1.00 88.69 211 GLY A N 1
ATOM 1654 C CA . GLY A 1 211 ? -20.294 -6.130 45.377 1.00 88.69 211 GLY A CA 1
ATOM 1655 C C . GLY A 1 211 ? -19.292 -5.288 44.582 1.00 88.69 211 GLY A C 1
ATOM 1656 O O . GLY A 1 211 ? -19.689 -4.685 43.585 1.00 88.69 211 GLY A O 1
ATOM 1657 N N . GLN A 1 212 ? -18.012 -5.272 44.961 1.00 93.00 212 GLN A N 1
ATOM 1658 C CA . GLN A 1 212 ? -16.969 -4.501 44.278 1.00 93.00 212 GLN A CA 1
ATOM 1659 C C . GLN A 1 212 ? -16.283 -5.330 43.187 1.00 93.00 212 GLN A C 1
ATOM 1661 O O . GLN A 1 212 ? -16.004 -6.508 43.429 1.00 93.00 212 GLN A O 1
ATOM 1666 N N . PRO A 1 213 ? -15.994 -4.756 42.003 1.00 95.25 213 PRO A N 1
ATOM 1667 C CA . PRO A 1 213 ? -15.286 -5.461 40.945 1.00 95.25 213 PRO A CA 1
ATOM 1668 C C . PRO A 1 213 ? -13.834 -5.733 41.355 1.00 95.25 213 PRO A C 1
ATOM 1670 O O . PRO A 1 213 ? -13.122 -4.829 41.791 1.00 95.25 213 PRO A O 1
ATOM 1673 N N . VAL A 1 214 ? -13.389 -6.976 41.200 1.00 95.62 214 VAL A N 1
ATOM 1674 C CA . VAL A 1 214 ? -12.028 -7.416 41.531 1.00 95.62 214 VAL A CA 1
ATOM 1675 C C . VAL A 1 214 ? -11.414 -8.176 40.363 1.00 95.62 214 VAL A C 1
ATOM 1677 O O . VAL A 1 214 ? -12.123 -8.760 39.541 1.00 95.62 214 VAL A O 1
ATOM 1680 N N . GLU A 1 215 ? -10.086 -8.157 40.287 1.00 97.00 215 GLU A N 1
ATOM 1681 C CA . GLU A 1 215 ? -9.353 -8.988 39.337 1.00 97.00 215 GLU A CA 1
ATOM 1682 C C . GLU A 1 215 ? -9.470 -10.462 39.733 1.00 97.00 215 GLU A C 1
ATOM 1684 O O . GLU A 1 215 ? -9.360 -10.808 40.913 1.00 97.00 215 GLU A O 1
ATOM 1689 N N . ALA A 1 216 ? -9.687 -11.332 38.750 1.00 95.81 216 ALA A N 1
ATOM 1690 C CA . ALA A 1 216 ? -9.655 -12.774 38.952 1.00 95.81 216 ALA A CA 1
ATOM 1691 C C . ALA A 1 216 ? -9.307 -13.506 37.655 1.00 95.81 216 ALA A C 1
ATOM 1693 O O . ALA A 1 216 ? -9.516 -12.996 36.552 1.00 95.81 216 ALA A O 1
ATOM 1694 N N . GLU A 1 217 ? -8.804 -14.729 37.796 1.00 94.81 217 GLU A N 1
ATOM 1695 C CA . GLU A 1 217 ? -8.572 -15.634 36.675 1.00 94.81 217 GLU A CA 1
ATOM 1696 C C . GLU A 1 217 ? -9.741 -16.609 36.515 1.00 94.81 217 GLU A C 1
ATOM 1698 O O . GLU A 1 217 ? -10.323 -17.067 37.500 1.00 94.81 217 GLU A O 1
ATOM 1703 N N . LEU A 1 218 ? -10.081 -16.935 35.268 1.00 93.19 218 LEU A N 1
ATOM 1704 C CA . LEU A 1 218 ? -11.008 -18.010 34.926 1.00 93.19 218 LEU A CA 1
ATOM 1705 C C . LEU A 1 218 ? -10.452 -18.856 33.777 1.00 93.19 218 LEU A C 1
ATOM 1707 O O . LEU A 1 218 ? -9.730 -18.357 32.913 1.00 93.19 218 LEU A O 1
ATOM 1711 N N . ARG A 1 219 ? -10.819 -20.137 33.744 1.00 93.25 219 ARG A N 1
ATOM 1712 C CA . ARG A 1 219 ? -10.488 -21.040 32.638 1.00 93.25 219 ARG A CA 1
ATOM 1713 C C . ARG A 1 219 ? -11.554 -20.915 31.549 1.00 93.25 219 ARG A C 1
ATOM 1715 O O . ARG A 1 219 ? -12.739 -21.080 31.831 1.00 93.25 219 ARG A O 1
ATOM 1722 N N . VAL A 1 220 ? -11.137 -20.622 30.321 1.00 95.19 220 VAL A N 1
ATOM 1723 C CA . VAL A 1 220 ? -12.023 -20.306 29.193 1.00 95.19 220 VAL A CA 1
ATOM 1724 C C . VAL A 1 220 ? -11.757 -21.246 28.018 1.00 95.19 220 VAL A C 1
ATOM 1726 O O . VAL A 1 220 ? -10.589 -21.470 27.685 1.00 95.19 220 VAL A O 1
ATOM 1729 N N . PRO A 1 221 ? -12.804 -21.782 27.367 1.00 95.56 221 PRO A N 1
ATOM 1730 C CA . PRO A 1 221 ? -12.656 -22.514 26.119 1.00 95.56 221 PRO A CA 1
ATOM 1731 C C . PRO A 1 221 ? -12.600 -21.552 24.920 1.00 95.56 221 PRO A C 1
ATOM 1733 O O . PRO A 1 221 ? -13.484 -20.718 24.715 1.00 95.56 221 PRO A O 1
ATOM 1736 N N . PHE A 1 222 ? -11.570 -21.702 24.098 1.00 94.50 222 PHE A N 1
ATOM 1737 C CA . PHE A 1 222 ? -11.399 -21.051 22.806 1.00 94.50 222 PHE A CA 1
ATOM 1738 C C . PHE A 1 222 ? -11.760 -22.039 21.708 1.00 94.50 222 PHE A C 1
ATOM 1740 O O . PHE A 1 222 ? -11.228 -23.146 21.670 1.00 94.50 222 PHE A O 1
ATOM 1747 N N . ILE A 1 223 ? -12.638 -21.631 20.799 1.00 92.12 223 ILE A N 1
ATOM 1748 C CA . ILE A 1 223 ? -12.924 -22.399 19.592 1.00 92.12 223 ILE A CA 1
ATOM 1749 C C . ILE A 1 223 ? -11.906 -21.985 18.533 1.00 92.12 223 ILE A C 1
ATOM 1751 O O . ILE A 1 223 ? -11.884 -20.822 18.142 1.00 92.12 223 ILE A O 1
ATOM 1755 N N . VAL A 1 224 ? -11.079 -22.919 18.072 1.00 88.94 224 VAL A N 1
ATOM 1756 C CA . VAL A 1 224 ? -10.099 -22.709 17.003 1.00 88.94 224 VAL A CA 1
ATOM 1757 C C . VAL A 1 224 ? -10.597 -23.382 15.733 1.00 88.94 224 VAL A C 1
ATOM 1759 O O . VAL A 1 224 ? -10.943 -24.564 15.750 1.00 88.94 224 VAL A O 1
ATOM 1762 N N . VAL A 1 225 ? -10.623 -22.634 14.638 1.00 82.06 225 VAL A N 1
ATOM 1763 C CA . VAL A 1 225 ? -11.080 -23.100 13.327 1.00 82.06 225 VAL A CA 1
ATOM 1764 C C . VAL A 1 225 ? -10.004 -22.839 12.272 1.00 82.06 225 VAL A C 1
ATOM 1766 O O . VAL A 1 225 ? -9.247 -21.870 12.405 1.00 82.06 225 VAL A O 1
ATOM 1769 N N . PRO A 1 226 ? -9.908 -23.671 11.221 1.00 77.00 226 PRO A N 1
ATOM 1770 C CA . PRO A 1 226 ? -9.106 -23.315 10.059 1.00 77.00 226 PRO A CA 1
ATOM 1771 C C . PRO A 1 226 ? -9.649 -22.030 9.411 1.00 77.00 226 PRO A C 1
ATOM 1773 O O . PRO A 1 226 ? -10.844 -21.740 9.543 1.00 77.00 226 PRO A O 1
ATOM 1776 N N . PRO A 1 227 ? -8.816 -21.255 8.686 1.00 69.38 227 PRO A N 1
ATOM 1777 C CA . PRO A 1 227 ? -9.321 -20.254 7.754 1.00 69.38 227 PRO A CA 1
ATOM 1778 C C . PRO A 1 227 ? -10.314 -20.954 6.842 1.00 69.38 227 PRO A C 1
ATOM 1780 O O . PRO A 1 227 ? -10.026 -22.061 6.380 1.00 69.38 227 PRO A O 1
ATOM 1783 N N . GLU A 1 228 ? -11.488 -20.342 6.671 1.00 59.47 228 GLU A N 1
ATOM 1784 C CA . GLU A 1 228 ? -12.630 -20.966 6.010 1.00 59.47 228 GLU A CA 1
ATOM 1785 C C . GLU A 1 228 ? -12.167 -21.808 4.823 1.00 59.47 228 GLU A C 1
ATOM 1787 O O . GLU A 1 228 ? -11.591 -21.304 3.852 1.00 59.47 228 GLU A O 1
ATOM 1792 N N . ALA A 1 229 ? -12.421 -23.117 4.914 1.00 40.31 229 ALA A N 1
ATOM 1793 C CA . ALA A 1 229 ? -12.549 -23.927 3.727 1.00 40.31 229 ALA A CA 1
ATOM 1794 C C . ALA A 1 229 ? -13.567 -23.192 2.863 1.00 40.31 229 ALA A C 1
ATOM 1796 O O . ALA A 1 229 ? -14.755 -23.191 3.180 1.00 40.31 229 ALA A O 1
ATOM 1797 N N . THR A 1 230 ? -13.140 -22.582 1.765 1.00 36.06 230 THR A N 1
ATOM 1798 C CA . THR A 1 230 ? -14.039 -22.466 0.626 1.00 36.06 230 THR A CA 1
ATOM 1799 C C . THR A 1 230 ? -14.374 -23.909 0.272 1.00 36.06 230 THR A C 1
ATOM 1801 O O . THR A 1 230 ? -13.581 -24.615 -0.352 1.00 36.06 230 THR A O 1
ATOM 1804 N N . SER A 1 231 ? -15.481 -24.404 0.835 1.00 37.75 231 SER A N 1
ATOM 1805 C CA . SER A 1 231 ? -15.954 -25.768 0.660 1.00 37.75 231 SER A CA 1
ATOM 1806 C C . SER A 1 231 ? -15.939 -26.072 -0.834 1.00 37.75 231 SER A C 1
ATOM 1808 O O . SER A 1 231 ? -16.304 -25.222 -1.648 1.00 37.75 231 SER A O 1
ATOM 1810 N N . GLY A 1 232 ? -15.426 -27.249 -1.193 1.00 32.03 232 GLY A N 1
ATOM 1811 C CA . GLY A 1 232 ? -15.224 -27.701 -2.570 1.00 32.03 232 GLY A CA 1
ATOM 1812 C C . GLY A 1 232 ? -16.527 -27.967 -3.327 1.00 32.03 232 GLY A C 1
ATOM 1813 O O . GLY A 1 232 ? -16.756 -29.085 -3.780 1.00 32.03 232 GLY A O 1
ATOM 1814 N N . GLY A 1 233 ? -17.373 -26.952 -3.447 1.00 38.84 233 GLY A N 1
ATOM 1815 C CA . GLY A 1 233 ? -18.501 -26.882 -4.358 1.00 38.84 233 GLY A CA 1
ATOM 1816 C C . GLY A 1 233 ? -18.132 -26.331 -5.719 1.00 38.84 233 GLY A C 1
ATOM 1817 O O . GLY A 1 233 ? -17.014 -25.879 -5.937 1.00 38.84 233 GLY A O 1
ATOM 1818 N N . GLU A 1 234 ? -19.112 -26.325 -6.618 1.00 44.47 234 GLU A N 1
ATOM 1819 C CA . GLU A 1 234 ? -19.068 -25.565 -7.865 1.00 44.47 234 GLU A CA 1
ATOM 1820 C C . GLU A 1 234 ? -18.747 -24.097 -7.543 1.00 44.47 234 GLU A C 1
ATOM 1822 O O . GLU A 1 234 ? -19.544 -23.393 -6.914 1.00 44.47 234 GLU A O 1
ATOM 1827 N N . GLN A 1 235 ? -17.525 -23.684 -7.886 1.00 54.41 235 GLN A N 1
ATOM 1828 C CA . GLN A 1 235 ? -17.054 -22.316 -7.734 1.00 54.41 235 GLN A CA 1
ATOM 1829 C C . GLN A 1 235 ? -17.195 -21.621 -9.078 1.00 54.41 235 GLN A C 1
ATOM 1831 O O . GLN A 1 235 ? -16.595 -22.044 -10.069 1.00 54.41 235 GLN A O 1
ATOM 1836 N N . VAL A 1 236 ? -17.971 -20.545 -9.104 1.00 71.94 236 VAL A N 1
ATOM 1837 C CA . VAL A 1 236 ? -18.060 -19.665 -10.265 1.00 71.94 236 VAL A CA 1
ATOM 1838 C C . VAL A 1 236 ? -17.235 -18.420 -9.945 1.00 71.94 236 VAL A C 1
ATOM 1840 O O . VAL A 1 236 ? -17.544 -17.733 -8.971 1.00 71.94 236 VAL A O 1
ATOM 1843 N N . PRO A 1 237 ? -16.166 -18.121 -10.702 1.00 65.75 237 PRO A N 1
ATOM 1844 C CA . PRO A 1 237 ? -15.367 -16.921 -10.473 1.00 65.75 237 PRO A CA 1
ATOM 1845 C C . PRO A 1 237 ? -16.199 -15.651 -10.718 1.00 65.75 237 PRO A C 1
ATOM 1847 O O . PRO A 1 237 ? -17.194 -15.704 -11.447 1.00 65.75 237 PRO A O 1
ATOM 1850 N N . PRO A 1 238 ? -15.797 -14.496 -10.154 1.00 83.00 238 PRO A N 1
ATOM 1851 C CA . PRO A 1 238 ? -16.519 -13.256 -10.384 1.00 83.00 238 PRO A CA 1
ATOM 1852 C C . PRO A 1 238 ? -16.428 -12.881 -11.866 1.00 83.00 238 PRO A C 1
ATOM 1854 O O . PRO A 1 238 ? -15.368 -12.995 -12.489 1.00 83.00 238 PRO A O 1
ATOM 1857 N N . LYS A 1 239 ? -17.532 -12.406 -12.439 1.00 90.38 239 LYS A N 1
ATOM 1858 C CA . LYS A 1 239 ? -17.607 -12.029 -13.856 1.00 90.38 239 LYS A CA 1
ATOM 1859 C C . LYS A 1 239 ? -17.797 -10.529 -13.983 1.00 90.38 239 LYS A C 1
ATOM 1861 O O . LYS A 1 239 ? -18.629 -9.950 -13.303 1.00 90.38 239 LYS A O 1
ATOM 1866 N N . ILE A 1 240 ? -17.050 -9.872 -14.865 1.00 91.38 240 ILE A N 1
ATOM 1867 C CA . ILE A 1 240 ? -17.219 -8.432 -15.096 1.00 91.38 240 ILE A CA 1
ATOM 1868 C C . ILE A 1 240 ? -18.604 -8.185 -15.711 1.00 91.38 240 ILE A C 1
ATOM 1870 O O . ILE A 1 240 ? -18.906 -8.705 -16.785 1.00 91.38 240 ILE A O 1
ATOM 1874 N N . LEU A 1 241 ? -19.425 -7.367 -15.050 1.00 92.31 241 LEU A N 1
ATOM 1875 C CA . LEU A 1 241 ? -20.696 -6.868 -15.590 1.00 92.31 241 LEU A CA 1
ATOM 1876 C C . LEU A 1 241 ? -20.509 -5.517 -16.270 1.00 92.31 241 LEU A C 1
ATOM 1878 O O . LEU A 1 241 ? -21.071 -5.264 -17.332 1.00 92.31 241 LEU A O 1
ATOM 1882 N N . GLN A 1 242 ? -19.703 -4.649 -15.661 1.00 93.81 242 GLN A N 1
ATOM 1883 C CA . GLN A 1 242 ? -19.412 -3.325 -16.184 1.00 93.81 242 GLN A CA 1
ATOM 1884 C C . GLN A 1 242 ? -17.943 -2.989 -15.958 1.00 93.81 242 GLN A C 1
ATOM 1886 O O . GLN A 1 242 ? -17.481 -2.920 -14.818 1.00 93.81 242 GLN A O 1
ATOM 1891 N N . ALA A 1 243 ? -17.237 -2.714 -17.052 1.00 92.19 243 ALA A N 1
ATOM 1892 C CA . ALA A 1 243 ? -15.890 -2.167 -17.035 1.00 92.19 243 ALA A CA 1
ATOM 1893 C C . ALA A 1 243 ? -15.931 -0.694 -17.450 1.00 92.19 243 ALA A C 1
ATOM 1895 O O . ALA A 1 243 ? -16.411 -0.348 -18.528 1.00 92.19 243 ALA A O 1
ATOM 1896 N N . THR A 1 244 ? -15.415 0.178 -16.590 1.00 91.19 244 THR A N 1
ATOM 1897 C CA . THR A 1 244 ? -15.130 1.571 -16.947 1.00 91.19 244 THR A CA 1
ATOM 1898 C C . THR A 1 244 ? -13.706 1.650 -17.481 1.00 91.19 244 THR A C 1
ATOM 1900 O O . THR A 1 244 ? -12.769 1.279 -16.773 1.00 91.19 244 THR A O 1
ATOM 1903 N N . SER A 1 245 ? -13.532 2.128 -18.713 1.00 87.38 245 SER A N 1
ATOM 1904 C CA . SER A 1 245 ? -12.197 2.383 -19.257 1.00 87.38 245 SER A CA 1
ATOM 1905 C C . SER A 1 245 ? -11.493 3.464 -18.437 1.00 87.38 245 SER A C 1
ATOM 1907 O O . SER A 1 245 ? -12.129 4.457 -18.072 1.00 87.38 245 SER A O 1
ATOM 1909 N N . PRO A 1 246 ? -10.192 3.314 -18.153 1.00 89.06 246 PRO A N 1
ATOM 1910 C CA . PRO A 1 246 ? -9.455 4.365 -17.484 1.00 89.06 246 PRO A CA 1
ATOM 1911 C C . PRO A 1 246 ? -9.363 5.599 -18.373 1.00 89.06 246 PRO A C 1
ATOM 1913 O O . PRO A 1 246 ? -9.197 5.514 -19.591 1.00 89.06 246 PRO A O 1
ATOM 1916 N N . HIS A 1 247 ? -9.446 6.765 -17.746 1.00 87.75 247 HIS A N 1
ATOM 1917 C CA . HIS A 1 247 ? -9.097 8.003 -18.419 1.00 87.75 247 HIS A CA 1
ATOM 1918 C C . HIS A 1 247 ? -7.581 8.011 -18.648 1.00 87.75 247 HIS A C 1
ATOM 1920 O O . HIS A 1 247 ? -6.815 7.708 -17.736 1.00 87.75 247 HIS A O 1
ATOM 1926 N N . TYR A 1 248 ? -7.142 8.362 -19.855 1.00 84.81 248 TYR A N 1
ATOM 1927 C CA . TYR A 1 248 ? -5.723 8.563 -20.125 1.00 84.81 248 TYR A CA 1
ATOM 1928 C C . TYR A 1 248 ? -5.281 9.888 -19.492 1.00 84.81 248 TYR A C 1
ATOM 1930 O O . TYR A 1 248 ? -5.808 10.932 -19.893 1.00 84.81 248 TYR A O 1
ATOM 1938 N N . PRO A 1 249 ? -4.346 9.900 -18.522 1.00 77.44 249 PRO A N 1
ATOM 1939 C CA . PRO A 1 249 ? -3.884 11.143 -17.921 1.00 77.44 249 PRO A CA 1
ATOM 1940 C C . PRO A 1 249 ? -3.333 12.084 -18.990 1.00 77.44 249 PRO A C 1
ATOM 1942 O O . PRO A 1 249 ? -2.442 11.708 -19.749 1.00 77.44 249 PRO A O 1
ATOM 1945 N N . TRP A 1 250 ? -3.844 13.316 -19.045 1.00 67.69 250 TRP A N 1
ATOM 1946 C CA . TRP A 1 250 ? -3.466 14.273 -20.090 1.00 67.69 250 TRP A CA 1
ATOM 1947 C C . TRP A 1 250 ? -1.953 14.541 -20.107 1.00 67.69 250 TRP A C 1
ATOM 1949 O O . TRP A 1 250 ? -1.364 14.654 -21.176 1.00 67.69 250 TRP A O 1
ATOM 1959 N N . SER A 1 251 ? -1.304 14.561 -18.936 1.00 52.88 251 SER A N 1
ATOM 1960 C CA . SER A 1 251 ? 0.156 14.672 -18.827 1.00 52.88 251 SER A CA 1
ATOM 1961 C C . SER A 1 251 ? 0.888 13.514 -19.504 1.00 52.88 251 SER A C 1
ATOM 1963 O O . SER A 1 251 ? 1.860 13.748 -20.210 1.00 52.88 251 SER A O 1
ATOM 1965 N N . MET A 1 252 ? 0.401 12.281 -19.344 1.00 68.44 252 MET A N 1
ATOM 1966 C CA . MET A 1 252 ? 0.993 11.100 -19.978 1.00 68.44 252 MET A CA 1
ATOM 1967 C C . MET A 1 252 ? 0.755 11.107 -21.489 1.00 68.44 252 MET A C 1
ATOM 1969 O O . MET A 1 252 ? 1.652 10.765 -22.251 1.00 68.44 252 MET A O 1
ATOM 1973 N N . GLN A 1 253 ? -0.435 11.537 -21.928 1.00 70.81 253 GLN A N 1
ATOM 1974 C CA . GLN A 1 253 ? -0.767 11.658 -23.348 1.00 70.81 253 GLN A CA 1
ATOM 1975 C C . GLN A 1 253 ? 0.101 12.715 -24.040 1.00 70.81 253 GLN A C 1
ATOM 1977 O O . GLN A 1 253 ? 0.651 12.445 -25.104 1.00 70.81 253 GLN A O 1
ATOM 1982 N N . ALA A 1 254 ? 0.251 13.896 -23.433 1.00 60.72 254 ALA A N 1
ATOM 1983 C CA . ALA A 1 254 ? 1.070 14.984 -23.966 1.00 60.72 254 ALA A CA 1
ATOM 1984 C C . ALA A 1 254 ? 2.563 14.619 -24.035 1.00 60.72 254 ALA A C 1
ATOM 1986 O O . ALA A 1 254 ? 3.241 15.022 -24.975 1.00 60.72 254 ALA A O 1
ATOM 1987 N N . SER A 1 255 ? 3.052 13.826 -23.077 1.00 56.88 255 SER A N 1
ATOM 1988 C CA . SER A 1 255 ? 4.425 13.302 -23.068 1.00 56.88 255 SER A CA 1
ATOM 1989 C C . SER A 1 255 ? 4.609 12.035 -23.914 1.00 56.88 255 SER A C 1
ATOM 1991 O O . SER A 1 255 ? 5.704 11.482 -23.953 1.00 56.88 255 SER A O 1
ATOM 1993 N N . GLY A 1 256 ? 3.560 11.539 -24.579 1.00 65.69 256 GLY A N 1
ATOM 1994 C CA . GLY A 1 256 ? 3.653 10.343 -25.416 1.00 65.69 256 GLY A CA 1
ATOM 1995 C C . GLY A 1 256 ? 3.927 9.046 -24.644 1.00 65.69 256 GLY A C 1
ATOM 1996 O O . GLY A 1 256 ? 4.355 8.072 -25.259 1.00 65.69 256 GLY A O 1
ATOM 1997 N N . LEU A 1 257 ? 3.728 9.020 -23.321 1.00 66.38 257 LEU A N 1
ATOM 1998 C CA . LEU A 1 257 ? 4.104 7.890 -22.467 1.00 66.38 257 LEU A CA 1
ATOM 1999 C C . LEU A 1 257 ? 3.024 6.819 -22.448 1.00 66.38 257 LEU A C 1
ATOM 2001 O O . LEU A 1 257 ? 1.858 7.187 -22.368 1.00 66.38 257 LEU A O 1
ATOM 2005 N N . ARG A 1 258 ? 3.394 5.534 -22.412 1.00 75.75 258 ARG A N 1
ATOM 2006 C CA . ARG A 1 258 ? 2.493 4.377 -22.225 1.00 75.75 258 ARG A CA 1
ATOM 2007 C C . ARG A 1 258 ? 2.634 3.752 -20.835 1.00 75.75 258 ARG A C 1
ATOM 2009 O O . ARG A 1 258 ? 3.563 4.071 -20.090 1.00 75.75 258 ARG A O 1
ATOM 2016 N N . GLY A 1 259 ? 1.741 2.825 -20.491 1.00 72.19 259 GLY A N 1
ATOM 2017 C CA . GLY A 1 259 ? 1.851 2.096 -19.228 1.00 72.19 259 GLY A CA 1
ATOM 2018 C C . GLY A 1 259 ? 1.012 0.827 -19.144 1.00 72.19 259 GLY A C 1
ATOM 2019 O O . GLY A 1 259 ? -0.041 0.706 -19.756 1.00 72.19 259 GLY A O 1
ATOM 2020 N N . ASP A 1 260 ? 1.463 -0.106 -18.314 1.00 74.06 260 ASP A N 1
ATOM 2021 C CA . ASP A 1 260 ? 0.733 -1.296 -17.885 1.00 74.06 260 ASP A CA 1
ATOM 2022 C C . ASP A 1 260 ? 0.623 -1.252 -16.358 1.00 74.06 260 ASP A C 1
ATOM 2024 O O . ASP A 1 260 ? 1.640 -1.186 -15.673 1.00 74.06 260 ASP A O 1
ATOM 2028 N N . VAL A 1 261 ? -0.585 -1.303 -15.806 1.00 77.44 261 VAL A N 1
ATOM 2029 C CA . VAL A 1 261 ? -0.841 -1.277 -14.359 1.00 77.44 261 VAL A CA 1
ATOM 2030 C C . VAL A 1 261 ? -1.602 -2.537 -13.968 1.00 77.44 261 VAL A C 1
ATOM 2032 O O . VAL A 1 261 ? -2.623 -2.846 -14.565 1.00 77.44 261 VAL A O 1
ATOM 2035 N N . VAL A 1 262 ? -1.140 -3.268 -12.960 1.00 76.56 262 VAL A N 1
ATOM 2036 C CA . VAL A 1 262 ? -1.881 -4.372 -12.339 1.00 76.56 262 VAL A CA 1
ATOM 2037 C C . VAL A 1 262 ? -2.403 -3.904 -10.993 1.00 76.56 262 VAL A C 1
ATOM 2039 O O . VAL A 1 262 ? -1.624 -3.511 -10.119 1.00 76.56 262 VAL A O 1
ATOM 2042 N N . VAL A 1 263 ? -3.719 -3.963 -10.838 1.00 75.06 263 VAL A N 1
ATOM 2043 C CA . VAL A 1 263 ? -4.427 -3.589 -9.615 1.00 75.06 263 VAL A CA 1
ATOM 2044 C C . VAL A 1 263 ? -4.983 -4.851 -8.968 1.00 75.06 263 VAL A C 1
ATOM 2046 O O . VAL A 1 263 ? -5.657 -5.637 -9.632 1.00 75.06 263 VAL A O 1
ATOM 2049 N N . GLU A 1 264 ? -4.702 -5.033 -7.686 1.00 79.06 264 GLU A N 1
ATOM 2050 C CA . GLU A 1 264 ? -5.315 -6.045 -6.831 1.00 79.06 264 GLU A CA 1
ATOM 2051 C C . GLU A 1 264 ? -6.441 -5.408 -6.017 1.00 79.06 264 GLU A C 1
ATOM 2053 O O . GLU A 1 264 ? -6.306 -4.282 -5.540 1.00 79.06 264 GLU A O 1
ATOM 2058 N N . PHE A 1 265 ? -7.570 -6.092 -5.891 1.00 82.25 265 PHE A N 1
ATOM 2059 C CA . PHE A 1 265 ? -8.734 -5.612 -5.150 1.00 82.25 265 PHE A CA 1
ATOM 2060 C C . PHE A 1 265 ? -9.625 -6.777 -4.727 1.00 82.25 265 PHE A C 1
ATOM 2062 O O . PHE A 1 265 ? -9.515 -7.886 -5.246 1.00 82.25 265 PHE A O 1
ATOM 2069 N N . VAL A 1 266 ? -10.553 -6.516 -3.812 1.00 74.25 266 VAL A N 1
ATOM 2070 C CA . VAL A 1 266 ? -11.599 -7.469 -3.429 1.00 74.25 266 VAL A CA 1
ATOM 2071 C C . VAL A 1 266 ? -12.871 -7.154 -4.211 1.00 74.25 266 VAL A C 1
ATOM 2073 O O . VAL A 1 266 ? -13.344 -6.020 -4.190 1.00 74.25 266 VAL A O 1
ATOM 2076 N N . VAL A 1 267 ? -13.435 -8.148 -4.893 1.00 82.25 267 VAL A N 1
ATOM 2077 C CA . VAL A 1 267 ? -14.836 -8.120 -5.328 1.00 82.25 267 VAL A CA 1
ATOM 2078 C C . VAL A 1 267 ? -15.668 -8.595 -4.149 1.00 82.25 267 VAL A C 1
ATOM 2080 O O . VAL A 1 267 ? -15.479 -9.722 -3.693 1.00 82.25 267 VAL A O 1
ATOM 2083 N N . ASP A 1 268 ? -16.534 -7.735 -3.621 1.00 75.38 268 ASP A N 1
ATOM 2084 C CA . ASP A 1 268 ? -17.424 -8.113 -2.525 1.00 75.38 268 ASP A CA 1
ATOM 2085 C C . ASP A 1 268 ? -18.601 -8.983 -3.006 1.00 75.38 268 ASP A C 1
ATOM 2087 O O . ASP A 1 268 ? -18.832 -9.155 -4.205 1.00 75.38 268 ASP A O 1
ATOM 2091 N N . TYR A 1 269 ? -19.362 -9.538 -2.065 1.00 72.00 269 TYR A N 1
ATOM 2092 C CA . TYR A 1 269 ? -20.544 -10.363 -2.339 1.00 72.00 269 TYR A CA 1
ATOM 2093 C C . TYR A 1 269 ? -21.687 -9.609 -3.053 1.00 72.00 269 TYR A C 1
ATOM 2095 O O . TYR A 1 269 ? -22.642 -10.241 -3.501 1.00 72.00 269 TYR A O 1
ATOM 2103 N N . GLU A 1 270 ? -21.620 -8.278 -3.169 1.00 77.50 270 GLU A N 1
ATOM 2104 C CA . GLU A 1 270 ? -22.529 -7.466 -3.992 1.00 77.50 270 GLU A CA 1
ATOM 2105 C C . GLU A 1 270 ? -21.953 -7.189 -5.393 1.00 77.50 270 GLU A C 1
ATOM 2107 O O . GLU A 1 270 ? -22.592 -6.513 -6.204 1.00 77.50 270 GLU A O 1
ATOM 2112 N N . GLY A 1 271 ? -20.740 -7.667 -5.686 1.00 83.75 271 GLY A N 1
ATOM 2113 C CA . GLY A 1 271 ? -20.065 -7.445 -6.957 1.00 83.75 271 GLY A CA 1
ATOM 2114 C C . GLY A 1 271 ? -19.376 -6.082 -7.080 1.00 83.75 271 GLY A C 1
ATOM 2115 O O . GLY A 1 271 ? -19.124 -5.608 -8.193 1.00 83.75 271 GLY A O 1
ATOM 2116 N N . ARG A 1 272 ? -19.087 -5.399 -5.968 1.00 88.81 272 ARG A N 1
ATOM 2117 C CA . ARG A 1 272 ? -18.392 -4.101 -5.960 1.00 88.81 272 ARG A CA 1
ATOM 2118 C C . ARG A 1 272 ? -16.907 -4.284 -5.674 1.00 88.81 272 ARG A C 1
ATOM 2120 O O . ARG A 1 272 ? -16.498 -5.178 -4.943 1.00 88.81 272 ARG A O 1
ATOM 2127 N N . VAL A 1 273 ? -16.100 -3.387 -6.228 1.00 87.75 273 VAL A N 1
ATOM 2128 C CA . VAL A 1 273 ? -14.653 -3.345 -6.001 1.00 87.75 273 VAL A CA 1
ATOM 2129 C C . VAL A 1 273 ? -14.331 -2.660 -4.675 1.00 87.75 273 VAL A C 1
ATOM 2131 O O . VAL A 1 273 ? -14.819 -1.560 -4.411 1.00 87.75 273 VAL A O 1
ATOM 2134 N N . ARG A 1 274 ? -13.465 -3.278 -3.867 1.00 81.12 274 ARG A N 1
ATOM 2135 C CA . ARG A 1 274 ? -12.996 -2.792 -2.563 1.00 81.12 274 ARG A CA 1
ATOM 2136 C C . ARG A 1 274 ? -11.476 -2.854 -2.463 1.00 81.12 274 ARG A C 1
ATOM 2138 O O . ARG A 1 274 ? -10.856 -3.774 -2.988 1.00 81.12 274 ARG A O 1
ATOM 2145 N N . LYS A 1 275 ? -10.898 -1.887 -1.743 1.00 77.25 275 LYS A N 1
ATOM 2146 C CA . LYS A 1 275 ? -9.456 -1.783 -1.446 1.00 77.25 275 LYS A CA 1
ATOM 2147 C C . LYS A 1 275 ? -8.540 -1.984 -2.673 1.00 77.25 275 LYS A C 1
ATOM 2149 O O . LYS A 1 275 ? -7.644 -2.822 -2.624 1.00 77.25 275 LYS A O 1
ATOM 2154 N N . PRO A 1 276 ? -8.758 -1.259 -3.785 1.00 83.19 276 PRO A N 1
ATOM 2155 C CA . PRO A 1 276 ? -7.879 -1.361 -4.940 1.00 83.19 276 PRO A CA 1
ATOM 2156 C C . PRO A 1 276 ? -6.481 -0.831 -4.625 1.00 83.19 276 PRO A C 1
ATOM 2158 O O . PRO A 1 276 ? -6.311 0.336 -4.274 1.00 83.19 276 PRO A O 1
ATOM 2161 N N . ILE A 1 277 ? -5.479 -1.683 -4.808 1.00 68.31 277 ILE A N 1
ATOM 2162 C CA . ILE A 1 277 ? -4.063 -1.364 -4.637 1.00 68.31 277 ILE A CA 1
ATOM 2163 C C . ILE A 1 277 ? -3.293 -1.728 -5.904 1.00 68.31 277 ILE A C 1
ATOM 2165 O O . ILE A 1 277 ? -3.557 -2.737 -6.552 1.00 68.31 277 ILE A O 1
ATOM 2169 N N . VAL A 1 278 ? -2.323 -0.903 -6.289 1.00 74.00 278 VAL A N 1
ATOM 2170 C CA . VAL A 1 278 ? -1.442 -1.228 -7.419 1.00 74.00 278 VAL A CA 1
ATOM 2171 C C . VAL A 1 278 ? -0.350 -2.170 -6.931 1.00 74.00 278 VAL A C 1
ATOM 2173 O O . VAL A 1 278 ? 0.458 -1.794 -6.086 1.00 74.00 278 VAL A O 1
ATOM 2176 N N . VAL A 1 279 ? -0.307 -3.375 -7.497 1.00 58.75 279 VAL A N 1
ATOM 2177 C CA . VAL A 1 279 ? 0.687 -4.408 -7.150 1.00 58.75 279 VAL A CA 1
ATOM 2178 C C . VAL A 1 279 ? 1.824 -4.498 -8.167 1.00 58.75 279 VAL A C 1
ATOM 2180 O O . VAL A 1 279 ? 2.912 -4.970 -7.844 1.00 58.75 279 VAL A O 1
ATOM 2183 N N . ARG A 1 280 ? 1.612 -4.009 -9.397 1.00 62.12 280 ARG A N 1
ATOM 2184 C CA . ARG A 1 280 ? 2.652 -3.892 -10.431 1.00 62.12 280 ARG A CA 1
ATOM 2185 C C . ARG A 1 280 ? 2.338 -2.727 -11.359 1.00 62.12 280 ARG A C 1
ATOM 2187 O O . ARG A 1 280 ? 1.183 -2.522 -11.704 1.00 62.12 280 ARG A O 1
ATOM 2194 N N . THR A 1 281 ? 3.344 -1.977 -11.790 1.00 71.44 281 THR A N 1
ATOM 2195 C CA . THR A 1 281 ? 3.146 -0.890 -12.755 1.00 71.44 281 THR A CA 1
ATOM 2196 C C . THR A 1 281 ? 4.388 -0.682 -13.609 1.00 71.44 281 THR A C 1
ATOM 2198 O O . THR A 1 281 ? 5.504 -0.710 -13.099 1.00 71.44 281 THR A O 1
ATOM 2201 N N . LEU A 1 282 ? 4.194 -0.482 -14.909 1.00 68.31 282 LEU A N 1
ATOM 2202 C CA . LEU A 1 282 ? 5.235 -0.013 -15.814 1.00 68.31 282 LEU A CA 1
ATOM 2203 C C . LEU A 1 282 ? 5.427 1.494 -15.676 1.00 68.31 282 LEU A C 1
ATOM 2205 O O . LEU A 1 282 ? 6.512 1.966 -15.931 1.00 68.31 282 LEU A O 1
ATOM 2209 N N . ASN A 1 283 ? 4.418 2.269 -15.285 1.00 67.56 283 ASN A N 1
ATOM 2210 C CA . ASN A 1 283 ? 4.595 3.704 -15.090 1.00 67.56 283 ASN A CA 1
ATOM 2211 C C . ASN A 1 283 ? 3.622 4.205 -14.004 1.00 67.56 283 ASN A C 1
ATOM 2213 O O . ASN A 1 283 ? 2.408 4.244 -14.237 1.00 67.56 283 ASN A O 1
ATOM 2217 N N . PRO A 1 284 ? 4.128 4.618 -12.821 1.00 67.00 284 PRO A N 1
ATOM 2218 C CA . PRO A 1 284 ? 3.304 5.068 -11.702 1.00 67.00 284 PRO A CA 1
ATOM 2219 C C . PRO A 1 284 ? 2.372 6.239 -12.022 1.00 67.00 284 PRO A C 1
ATOM 2221 O O . PRO A 1 284 ? 1.360 6.418 -11.342 1.00 67.00 284 PRO A O 1
ATOM 2224 N N . GLY A 1 285 ? 2.671 7.009 -13.072 1.00 65.81 285 GLY A N 1
ATOM 2225 C CA . GLY A 1 285 ? 1.822 8.082 -13.578 1.00 65.81 285 GLY A CA 1
ATOM 2226 C C . GLY A 1 285 ? 0.403 7.642 -13.959 1.00 65.81 285 GLY A C 1
ATOM 2227 O O . GLY A 1 285 ? -0.520 8.455 -13.935 1.00 65.81 285 GLY A O 1
ATOM 2228 N N . PHE A 1 286 ? 0.203 6.351 -14.234 1.00 77.38 286 PHE A N 1
ATOM 2229 C CA . PHE A 1 286 ? -1.103 5.768 -14.546 1.00 77.38 286 PHE A CA 1
ATOM 2230 C C . PHE A 1 286 ? -1.834 5.175 -13.338 1.00 77.38 286 PHE A C 1
ATOM 2232 O O . PHE A 1 286 ? -3.014 4.841 -13.448 1.00 77.38 286 PHE A O 1
ATOM 2239 N N . ASN A 1 287 ? -1.177 5.061 -12.178 1.00 79.38 287 ASN A N 1
ATOM 2240 C CA . ASN A 1 287 ? -1.718 4.342 -11.021 1.00 79.38 287 ASN A CA 1
ATOM 2241 C C . ASN A 1 287 ? -3.054 4.924 -10.546 1.00 79.38 287 ASN A C 1
ATOM 2243 O O . ASN A 1 287 ? -4.007 4.180 -10.335 1.00 79.38 287 ASN A O 1
ATOM 2247 N N . ALA A 1 288 ? -3.138 6.251 -10.410 1.00 75.00 288 ALA A N 1
ATOM 2248 C CA . ALA A 1 288 ? -4.359 6.910 -9.948 1.00 75.00 288 ALA A CA 1
ATOM 2249 C C . ALA A 1 288 ? -5.528 6.688 -10.922 1.00 75.00 288 ALA A C 1
ATOM 2251 O O . ALA A 1 288 ? -6.615 6.313 -10.492 1.00 75.00 288 ALA A O 1
ATOM 2252 N N . ALA A 1 289 ? -5.285 6.842 -12.227 1.00 82.12 289 ALA A N 1
ATOM 2253 C CA . ALA A 1 289 ? -6.299 6.620 -13.255 1.00 82.12 289 ALA A CA 1
ATOM 2254 C C . ALA A 1 289 ? -6.749 5.151 -13.324 1.00 82.12 289 ALA A C 1
ATOM 2256 O O . ALA A 1 289 ? -7.932 4.877 -13.517 1.00 82.12 289 ALA A O 1
ATOM 2257 N N . ALA A 1 290 ? -5.827 4.203 -13.127 1.00 85.69 290 ALA A N 1
ATOM 2258 C CA . ALA A 1 290 ? -6.131 2.776 -13.069 1.00 85.69 290 ALA A CA 1
ATOM 2259 C C . ALA A 1 290 ? -7.003 2.422 -11.851 1.00 85.69 290 ALA A C 1
ATOM 2261 O O . ALA A 1 290 ? -8.031 1.761 -12.006 1.00 85.69 290 ALA A O 1
ATOM 2262 N N . ILE A 1 291 ? -6.631 2.904 -10.657 1.00 84.56 291 ILE A N 1
ATOM 2263 C CA . ILE A 1 291 ? -7.410 2.718 -9.423 1.00 84.56 291 ILE A CA 1
ATOM 2264 C C . ILE A 1 291 ? -8.804 3.333 -9.572 1.00 84.56 291 ILE A C 1
ATOM 2266 O O . ILE A 1 291 ? -9.800 2.684 -9.250 1.00 84.56 291 ILE A O 1
ATOM 2270 N N . GLU A 1 292 ? -8.894 4.566 -10.074 1.00 85.94 292 GLU A N 1
ATOM 2271 C CA . GLU A 1 292 ? -10.168 5.265 -10.248 1.00 85.94 292 GLU A CA 1
ATOM 2272 C C . GLU A 1 292 ? -11.098 4.517 -11.212 1.00 85.94 292 GLU A C 1
ATOM 2274 O O . GLU A 1 292 ? -12.295 4.389 -10.945 1.00 85.94 292 GLU A O 1
ATOM 2279 N N . ALA A 1 293 ? -10.549 3.984 -12.305 1.00 92.88 293 ALA A N 1
ATOM 2280 C CA . ALA A 1 293 ? -11.299 3.195 -13.270 1.00 92.88 293 ALA A CA 1
ATOM 2281 C C . ALA A 1 293 ? -11.848 1.911 -12.642 1.00 92.88 293 ALA A C 1
ATOM 2283 O O . ALA A 1 293 ? -13.060 1.692 -12.670 1.00 92.88 293 ALA A O 1
ATOM 2284 N N . ILE A 1 294 ? -10.979 1.098 -12.028 1.00 94.81 294 ILE A N 1
ATOM 2285 C CA . ILE A 1 294 ? -11.355 -0.183 -11.408 1.00 94.81 294 ILE A CA 1
ATOM 2286 C C . ILE A 1 294 ? -12.332 0.004 -10.252 1.00 94.81 294 ILE A C 1
ATOM 2288 O O . ILE A 1 294 ? -13.281 -0.765 -10.134 1.00 94.81 294 ILE A O 1
ATOM 2292 N N . SER A 1 295 ? -12.200 1.071 -9.463 1.00 92.50 295 SER A N 1
ATOM 2293 C CA . SER A 1 295 ? -13.144 1.383 -8.376 1.00 92.50 295 SER A CA 1
ATOM 2294 C C . SER A 1 295 ? -14.593 1.543 -8.866 1.00 92.50 295 SER A C 1
ATOM 2296 O O . SER A 1 295 ? -15.547 1.354 -8.108 1.00 92.50 295 SER A O 1
ATOM 2298 N N . ARG A 1 296 ? -14.782 1.888 -10.146 1.00 94.94 296 ARG A N 1
ATOM 2299 C CA . ARG A 1 296 ? -16.099 2.061 -10.779 1.00 94.94 296 ARG A CA 1
ATOM 2300 C C . ARG A 1 296 ? -16.613 0.792 -11.460 1.00 94.94 296 ARG A C 1
ATOM 2302 O O . ARG A 1 296 ? -17.734 0.802 -11.964 1.00 94.94 296 ARG A O 1
ATOM 2309 N N . TRP A 1 297 ? -15.836 -0.290 -11.493 1.00 96.25 297 TRP A N 1
ATOM 2310 C CA . TRP A 1 297 ? -16.275 -1.545 -12.098 1.00 96.25 297 TRP A CA 1
ATOM 2311 C C . TRP A 1 297 ? -17.366 -2.216 -11.260 1.00 96.25 297 TRP A C 1
ATOM 2313 O O . TRP A 1 297 ? -17.502 -1.987 -10.051 1.00 96.25 297 TRP A O 1
ATOM 2323 N N . ARG A 1 298 ? -18.170 -3.039 -11.928 1.00 95.12 298 ARG A N 1
ATOM 2324 C CA . ARG A 1 298 ? -19.170 -3.906 -11.303 1.00 95.12 298 ARG A CA 1
ATOM 2325 C C . ARG A 1 298 ? -18.994 -5.322 -11.809 1.00 95.12 298 ARG A C 1
ATOM 2327 O O . ARG A 1 298 ? -18.721 -5.539 -12.990 1.00 95.12 298 ARG A O 1
ATOM 2334 N N . PHE A 1 299 ? -19.180 -6.260 -10.902 1.00 91.69 299 PHE A N 1
ATOM 2335 C CA . PHE A 1 299 ? -19.025 -7.681 -11.120 1.00 91.69 299 PHE A CA 1
ATOM 2336 C C . PHE A 1 299 ? -20.318 -8.401 -10.761 1.00 91.69 299 PHE A C 1
ATOM 2338 O O . PHE A 1 299 ? -21.101 -7.951 -9.934 1.00 91.69 299 PHE A O 1
ATOM 2345 N N . GLU A 1 300 ? -20.529 -9.539 -11.388 1.00 90.62 300 GLU A N 1
ATOM 2346 C CA . GLU A 1 300 ? -21.277 -10.628 -10.808 1.00 90.62 300 GLU A CA 1
ATOM 2347 C C . GLU A 1 300 ? -20.327 -11.236 -9.771 1.00 90.62 300 GLU A C 1
ATOM 2349 O O . GLU A 1 300 ? -19.191 -11.573 -10.131 1.00 90.62 300 GLU A O 1
ATOM 2354 N N . PRO A 1 301 ? -20.710 -11.275 -8.487 1.00 83.44 301 PRO A N 1
ATOM 2355 C CA . PRO A 1 301 ? -19.833 -11.761 -7.432 1.00 83.44 301 PRO A CA 1
ATOM 2356 C C . PRO A 1 301 ? -19.425 -13.210 -7.699 1.00 83.44 301 PRO A C 1
ATOM 2358 O O . PRO A 1 301 ? -20.157 -13.978 -8.325 1.00 83.44 301 PRO A O 1
ATOM 2361 N N . ALA A 1 302 ? -18.255 -13.592 -7.192 1.00 73.81 302 ALA A N 1
ATOM 2362 C CA . ALA A 1 302 ? -17.855 -14.989 -7.199 1.00 73.81 302 ALA A CA 1
ATOM 2363 C C . ALA A 1 302 ? -18.888 -15.793 -6.413 1.00 73.81 302 ALA A C 1
ATOM 2365 O O . ALA A 1 302 ? -19.352 -15.311 -5.380 1.00 73.81 302 ALA A O 1
ATOM 2366 N N . THR A 1 303 ? -19.234 -16.997 -6.860 1.00 75.12 303 THR A N 1
ATOM 2367 C CA . THR A 1 303 ? -20.138 -17.865 -6.108 1.00 75.12 303 THR A CA 1
ATOM 2368 C C . THR A 1 303 ? -19.492 -19.178 -5.709 1.00 75.12 303 THR A C 1
ATOM 2370 O O . THR A 1 303 ? -18.685 -19.741 -6.443 1.00 75.12 303 THR A O 1
ATOM 2373 N N . VAL A 1 304 ? -19.873 -19.680 -4.539 1.00 54.22 304 VAL A N 1
ATOM 2374 C CA . VAL A 1 304 ? -19.556 -21.028 -4.063 1.00 54.22 304 VAL A CA 1
ATOM 2375 C C . VAL A 1 304 ? -20.888 -21.704 -3.759 1.00 54.22 304 VAL A C 1
ATOM 2377 O O . VAL A 1 304 ? -21.682 -21.169 -2.985 1.00 54.22 304 VAL A O 1
ATOM 2380 N N . HIS A 1 305 ? -21.182 -22.834 -4.411 1.00 58.09 305 HIS A N 1
ATOM 2381 C CA . HIS A 1 305 ? -22.507 -23.478 -4.348 1.00 58.09 305 HIS A CA 1
ATOM 2382 C C . HIS A 1 305 ? -23.664 -22.523 -4.724 1.00 58.09 305 HIS A C 1
ATOM 2384 O O . HIS A 1 305 ? -24.720 -22.522 -4.089 1.00 58.09 305 HIS A O 1
ATOM 2390 N N . GLY A 1 306 ? -23.446 -21.660 -5.725 1.00 61.91 306 GLY A N 1
ATOM 2391 C CA . GLY A 1 306 ? -24.433 -20.675 -6.184 1.00 61.91 306 GLY A CA 1
ATOM 2392 C C . GLY A 1 306 ? -24.652 -19.484 -5.240 1.00 61.91 306 GLY A C 1
ATOM 2393 O O . GLY A 1 306 ? -25.595 -18.721 -5.442 1.00 61.91 306 GLY A O 1
ATOM 2394 N N . ARG A 1 307 ? -23.809 -19.307 -4.210 1.00 53.94 307 ARG A N 1
ATOM 2395 C CA . ARG A 1 307 ? -23.910 -18.210 -3.229 1.00 53.94 307 ARG A CA 1
ATOM 2396 C C . ARG A 1 307 ? -22.754 -17.221 -3.352 1.00 53.94 307 ARG A C 1
ATOM 2398 O O . ARG A 1 307 ? -21.618 -17.683 -3.405 1.00 53.94 307 ARG A O 1
ATOM 2405 N N . PRO A 1 308 ? -23.007 -15.901 -3.352 1.00 68.25 308 PRO A N 1
ATOM 2406 C CA . PRO A 1 308 ? -21.970 -14.897 -3.555 1.00 68.25 308 PRO A CA 1
ATOM 2407 C C . PRO A 1 308 ? -20.987 -14.801 -2.376 1.00 68.25 308 PRO A C 1
ATOM 2409 O O . PRO A 1 308 ? -21.405 -14.784 -1.219 1.00 68.25 308 PRO A O 1
ATOM 2412 N N . VAL A 1 309 ? -19.689 -14.699 -2.670 1.00 61.31 309 VAL A N 1
ATOM 2413 C CA . VAL A 1 309 ? -18.590 -14.583 -1.696 1.00 61.31 309 VAL A CA 1
ATOM 2414 C C . VAL A 1 309 ? -17.628 -13.455 -2.075 1.00 61.31 309 VAL A C 1
ATOM 2416 O O . VAL A 1 309 ? -17.498 -13.101 -3.247 1.00 61.31 309 VAL A O 1
ATOM 2419 N N . ASN A 1 310 ? -16.910 -12.918 -1.085 1.00 62.88 310 ASN A N 1
ATOM 2420 C CA . ASN A 1 310 ? -15.809 -11.990 -1.343 1.00 62.88 310 ASN A CA 1
ATOM 2421 C C . ASN A 1 310 ? -14.653 -12.738 -2.021 1.00 62.88 310 ASN A C 1
ATOM 2423 O O . ASN A 1 310 ? -14.321 -13.858 -1.637 1.00 62.88 310 ASN A O 1
ATOM 2427 N N . THR A 1 311 ? -14.016 -12.137 -3.020 1.00 67.75 311 THR A N 1
ATOM 2428 C CA . THR A 1 311 ? -12.896 -12.765 -3.738 1.00 67.75 311 THR A CA 1
ATOM 2429 C C . THR A 1 311 ? -11.841 -11.735 -4.110 1.00 67.75 311 THR A C 1
ATOM 2431 O O . THR A 1 311 ? -12.163 -10.658 -4.605 1.00 67.75 311 THR A O 1
ATOM 2434 N N . LEU A 1 312 ? -10.572 -12.075 -3.875 1.00 61.78 312 LEU A N 1
ATOM 2435 C CA . LEU A 1 312 ? -9.427 -11.272 -4.298 1.00 61.78 312 LEU A CA 1
ATOM 2436 C C . LEU A 1 312 ? -9.200 -11.446 -5.806 1.00 61.78 312 LEU A C 1
ATOM 2438 O O . LEU A 1 312 ? -9.144 -12.570 -6.305 1.00 61.78 312 LEU A O 1
ATOM 2442 N N . VAL A 1 313 ? -9.061 -10.340 -6.530 1.00 78.25 313 VAL A N 1
ATOM 2443 C CA . VAL A 1 313 ? -8.899 -10.295 -7.987 1.00 78.25 313 VAL A CA 1
ATOM 2444 C C . VAL A 1 313 ? -7.706 -9.411 -8.335 1.00 78.25 313 VAL A C 1
ATOM 2446 O O . VAL A 1 313 ? -7.520 -8.352 -7.741 1.00 78.25 313 VAL A O 1
ATOM 2449 N N . GLN A 1 314 ? -6.922 -9.823 -9.335 1.00 74.25 314 GLN A N 1
ATOM 2450 C CA . GLN A 1 314 ? -5.896 -8.989 -9.962 1.00 74.25 314 GLN A CA 1
ATOM 2451 C C . GLN A 1 314 ? -6.285 -8.679 -11.409 1.00 74.25 314 GLN A C 1
ATOM 2453 O O . GLN A 1 314 ? -6.514 -9.590 -12.204 1.00 74.25 314 GLN A O 1
ATOM 2458 N N . GLN A 1 315 ? -6.325 -7.396 -11.767 1.00 87.81 315 GLN A N 1
ATOM 2459 C CA . GLN A 1 315 ? -6.679 -6.933 -13.107 1.00 87.81 315 GLN A CA 1
ATOM 2460 C C . GLN A 1 315 ? -5.564 -6.070 -13.697 1.00 87.81 315 GLN A C 1
ATOM 2462 O O . GLN A 1 315 ? -5.145 -5.076 -13.106 1.00 87.81 315 GLN A O 1
ATOM 2467 N N . GLY A 1 316 ? -5.117 -6.434 -14.901 1.00 82.38 316 GLY A N 1
ATOM 2468 C CA . GLY A 1 316 ? -4.232 -5.605 -15.715 1.00 82.38 316 GLY A CA 1
ATOM 2469 C C . GLY A 1 316 ? -5.015 -4.543 -16.489 1.00 82.38 316 GLY A C 1
ATOM 2470 O O . GLY A 1 316 ? -6.020 -4.857 -17.128 1.00 82.38 316 GLY A O 1
ATOM 2471 N N . ILE A 1 317 ? -4.536 -3.305 -16.453 1.00 86.75 317 ILE A N 1
ATOM 2472 C CA . ILE A 1 317 ? -4.995 -2.164 -17.237 1.00 86.75 317 ILE A CA 1
ATOM 2473 C C . ILE A 1 317 ? -3.826 -1.678 -18.081 1.00 86.75 317 ILE A C 1
ATOM 2475 O O . ILE A 1 317 ? -2.772 -1.341 -17.544 1.00 86.75 317 ILE A O 1
ATOM 2479 N N . ARG A 1 318 ? -4.037 -1.583 -19.392 1.00 83.38 318 ARG A N 1
ATOM 2480 C CA . ARG A 1 318 ? -3.045 -1.043 -20.314 1.00 83.38 318 ARG A CA 1
ATOM 2481 C C . ARG A 1 318 ? -3.456 0.328 -20.847 1.00 83.38 318 ARG A C 1
ATOM 2483 O O . ARG A 1 318 ? -4.606 0.533 -21.226 1.00 83.38 318 ARG A O 1
ATOM 2490 N N . PHE A 1 319 ? -2.488 1.233 -20.900 1.00 82.19 319 PHE A N 1
ATOM 2491 C CA . PHE A 1 319 ? -2.561 2.569 -21.470 1.00 82.19 319 PHE A CA 1
ATOM 2492 C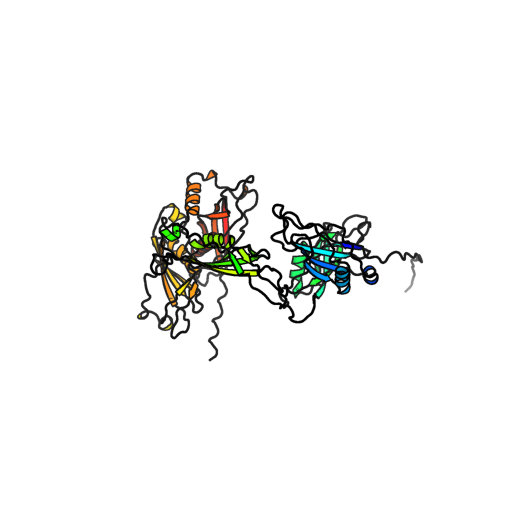 C . PHE A 1 319 ? -1.670 2.618 -22.711 1.00 82.19 319 PHE A C 1
ATOM 2494 O O . PHE A 1 319 ? -0.448 2.564 -22.598 1.00 82.19 319 PHE A O 1
ATOM 2501 N N . GLU A 1 320 ? -2.293 2.709 -23.885 1.00 84.69 320 GLU A N 1
ATOM 2502 C CA . GLU A 1 320 ? -1.625 2.830 -25.185 1.00 84.69 320 GLU A CA 1
ATOM 2503 C C . GLU A 1 320 ? -2.208 4.021 -25.964 1.00 84.69 320 GLU A C 1
ATOM 2505 O O . GLU A 1 320 ? -3.424 4.236 -25.990 1.00 84.69 320 GLU A O 1
ATOM 2510 N N . LEU A 1 321 ? -1.342 4.786 -26.626 1.00 76.62 321 LEU A N 1
ATOM 2511 C CA . LEU A 1 321 ? -1.689 5.816 -27.601 1.00 76.62 321 LEU A CA 1
ATOM 2512 C C . LEU A 1 321 ? -1.850 5.177 -28.979 1.00 76.62 321 LEU A C 1
ATOM 2514 O O . LEU A 1 321 ? -0.911 4.590 -29.509 1.00 76.62 321 LEU A O 1
ATOM 2518 N N . ARG A 1 322 ? -3.033 5.326 -29.582 1.00 74.38 322 ARG A N 1
ATOM 2519 C CA . ARG A 1 322 ? -3.351 4.716 -30.886 1.00 74.38 322 ARG A CA 1
ATOM 2520 C C . ARG A 1 322 ? -2.468 5.218 -32.032 1.00 74.38 322 ARG A C 1
ATOM 2522 O O . ARG A 1 322 ? -2.213 4.457 -32.958 1.00 74.38 322 ARG A O 1
ATOM 2529 N N . ASP A 1 323 ? -1.974 6.450 -31.932 1.00 73.94 323 ASP A N 1
ATOM 2530 C CA . ASP A 1 323 ? -1.249 7.128 -33.014 1.00 73.94 323 ASP A CA 1
ATOM 2531 C C . ASP A 1 323 ? 0.278 7.172 -32.798 1.00 73.94 323 ASP A C 1
ATOM 2533 O O . ASP A 1 323 ? 0.996 7.803 -33.572 1.00 73.94 323 ASP A O 1
ATOM 2537 N N . ALA A 1 324 ? 0.799 6.503 -31.760 1.00 62.88 324 ALA A N 1
ATOM 2538 C CA . ALA A 1 324 ? 2.233 6.448 -31.464 1.00 62.88 324 ALA A CA 1
ATOM 2539 C C . ALA A 1 324 ? 2.823 5.058 -31.787 1.00 62.88 324 ALA A C 1
ATOM 2541 O O . ALA A 1 324 ? 2.216 4.042 -31.428 1.00 62.88 324 ALA A O 1
ATOM 2542 N N . PRO A 1 325 ? 4.024 4.962 -32.399 1.00 59.19 325 PRO A N 1
ATOM 2543 C CA . PRO A 1 325 ? 4.700 3.682 -32.608 1.00 59.19 325 PRO A CA 1
ATOM 2544 C C . PRO A 1 325 ? 4.835 2.901 -31.293 1.00 59.19 325 PRO A C 1
ATOM 2546 O O . PRO A 1 325 ? 5.357 3.417 -30.306 1.00 59.19 325 PRO A O 1
ATOM 2549 N N . GLY A 1 326 ? 4.343 1.659 -31.263 1.00 59.03 326 GLY A N 1
ATOM 2550 C CA . GLY A 1 326 ? 4.393 0.810 -30.065 1.00 59.03 326 GLY A CA 1
ATOM 2551 C C . GLY A 1 326 ? 3.498 1.255 -28.896 1.00 59.03 326 GLY A C 1
ATOM 2552 O O . GLY A 1 326 ? 3.689 0.754 -27.785 1.00 59.03 326 GLY A O 1
ATOM 2553 N N . GLY A 1 327 ? 2.546 2.169 -29.122 1.00 61.22 327 GLY A N 1
ATOM 2554 C CA . GLY A 1 327 ? 1.582 2.627 -28.116 1.00 61.22 327 GLY A CA 1
ATOM 2555 C C . GLY A 1 327 ? 2.064 3.776 -27.221 1.00 61.22 327 GLY A C 1
ATOM 2556 O O . GLY A 1 327 ? 1.339 4.144 -26.303 1.00 61.22 327 GLY A O 1
ATOM 2557 N N . GLY A 1 328 ? 3.253 4.339 -27.461 1.00 61.53 328 GLY A N 1
ATOM 2558 C CA . GLY A 1 328 ? 3.897 5.366 -26.623 1.00 61.53 328 GLY A CA 1
ATOM 2559 C C . GLY A 1 328 ? 5.255 4.909 -26.067 1.00 61.53 328 GLY A C 1
ATOM 2560 O O . GLY A 1 328 ? 5.623 3.742 -26.213 1.00 61.53 328 GLY A O 1
ATOM 2561 N N . SER A 1 329 ? 6.024 5.815 -25.457 1.00 62.69 329 SER A N 1
ATOM 2562 C CA . SER A 1 329 ? 7.333 5.522 -24.846 1.00 62.69 329 SER A CA 1
ATOM 2563 C C . SER A 1 329 ? 7.216 5.211 -23.346 1.00 62.69 329 SER A C 1
ATOM 2565 O O . SER A 1 329 ? 6.226 5.547 -22.703 1.00 62.69 329 SER A O 1
ATOM 2567 N N . ASP A 1 330 ? 8.226 4.566 -22.758 1.00 63.72 330 ASP A N 1
ATOM 2568 C CA . ASP A 1 330 ? 8.236 4.252 -21.317 1.00 63.72 330 ASP A CA 1
ATOM 2569 C C . ASP A 1 330 ? 8.840 5.397 -20.462 1.00 63.72 330 ASP A C 1
ATOM 2571 O O . ASP A 1 330 ? 8.893 5.301 -19.239 1.00 63.72 330 ASP A O 1
ATOM 2575 N N . GLY A 1 331 ? 9.284 6.499 -21.086 1.00 54.56 331 GLY A N 1
ATOM 2576 C CA . GLY A 1 331 ? 9.829 7.692 -20.409 1.00 54.56 331 GLY A CA 1
ATOM 2577 C C . GLY A 1 331 ? 11.276 7.573 -19.903 1.00 54.56 331 GLY A C 1
ATOM 2578 O O . GLY A 1 331 ? 11.825 8.538 -19.381 1.00 54.56 331 GLY A O 1
ATOM 2579 N N . LEU A 1 332 ? 11.915 6.413 -20.073 1.00 59.47 332 LEU A N 1
ATOM 2580 C CA . LEU A 1 332 ? 13.363 6.230 -19.938 1.00 59.47 332 LEU A CA 1
ATOM 2581 C C . LEU A 1 332 ? 13.933 5.786 -21.284 1.00 59.47 332 LEU A C 1
ATOM 2583 O O . LEU A 1 332 ? 13.456 4.815 -21.879 1.00 59.47 332 LEU A O 1
ATOM 2587 N N . GLU A 1 333 ? 14.963 6.485 -21.758 1.00 59.84 333 GLU A N 1
ATOM 2588 C CA . GLU A 1 333 ? 15.626 6.143 -23.012 1.00 59.84 333 GLU A CA 1
ATOM 2589 C C . GLU A 1 333 ? 16.884 5.313 -22.766 1.00 59.84 333 GLU A C 1
ATOM 2591 O O . GLU A 1 333 ? 17.811 5.697 -22.048 1.00 59.84 333 GLU A O 1
ATOM 2596 N N . VAL A 1 334 ? 16.952 4.171 -23.444 1.00 57.34 334 VAL A N 1
ATOM 2597 C CA . VAL A 1 334 ? 18.163 3.356 -23.523 1.00 57.34 334 VAL A CA 1
ATOM 2598 C C . VAL A 1 334 ? 19.007 3.887 -24.678 1.00 57.34 334 VAL A C 1
ATOM 2600 O O . VAL A 1 334 ? 18.982 3.350 -25.787 1.00 57.34 334 VAL A O 1
ATOM 2603 N N . LYS A 1 335 ? 19.739 4.980 -24.448 1.00 53.66 335 LYS A N 1
ATOM 2604 C CA . LYS A 1 335 ? 20.523 5.624 -25.518 1.00 53.66 335 LYS A CA 1
ATOM 2605 C C . LYS A 1 335 ? 21.798 4.850 -25.882 1.00 53.66 335 LYS A C 1
ATOM 2607 O O . LYS A 1 335 ? 22.252 4.928 -27.022 1.00 53.66 335 LYS A O 1
ATOM 2612 N N . GLN A 1 336 ? 22.360 4.052 -24.966 1.00 53.44 336 GLN A N 1
ATOM 2613 C CA . GLN A 1 336 ? 23.528 3.203 -25.242 1.00 53.44 336 GLN A CA 1
ATOM 2614 C C . GLN A 1 336 ? 23.188 1.716 -25.139 1.00 53.44 336 GLN A C 1
ATOM 2616 O O . GLN A 1 336 ? 23.072 1.159 -24.049 1.00 53.44 336 GLN A O 1
ATOM 2621 N N . LYS A 1 337 ? 23.122 1.031 -26.288 1.00 54.00 337 LYS A N 1
ATOM 2622 C CA . LYS A 1 337 ? 23.253 -0.431 -26.302 1.00 54.00 337 LYS A CA 1
ATOM 2623 C C . LYS A 1 337 ? 24.679 -0.779 -25.885 1.00 54.00 337 LYS A C 1
ATOM 2625 O O . LYS A 1 337 ? 25.631 -0.300 -26.503 1.00 54.00 337 LYS A O 1
ATOM 2630 N N . ALA A 1 338 ? 24.825 -1.605 -24.851 1.00 58.94 338 ALA A N 1
ATOM 2631 C CA . ALA A 1 338 ? 26.134 -2.080 -24.425 1.00 58.94 338 ALA A CA 1
ATOM 2632 C C . ALA A 1 338 ? 26.868 -2.700 -25.623 1.00 58.94 338 ALA A C 1
ATOM 2634 O O . ALA A 1 338 ? 26.318 -3.551 -26.328 1.00 58.94 338 ALA A O 1
ATOM 2635 N N . ASN A 1 339 ? 28.110 -2.280 -25.874 1.00 67.31 339 ASN A N 1
ATOM 2636 C CA . ASN A 1 339 ? 28.931 -2.954 -26.869 1.00 67.31 339 ASN A CA 1
ATOM 2637 C C . ASN A 1 339 ? 29.335 -4.322 -26.304 1.00 67.31 339 ASN A C 1
ATOM 2639 O O . ASN A 1 339 ? 30.318 -4.427 -25.571 1.00 67.31 339 ASN A O 1
ATOM 2643 N N . LEU A 1 340 ? 28.566 -5.360 -26.647 1.00 65.81 340 LEU A N 1
ATOM 2644 C CA . LEU A 1 340 ? 28.718 -6.716 -26.110 1.00 65.81 340 LEU A CA 1
ATOM 2645 C C . LEU A 1 340 ? 30.141 -7.268 -26.285 1.00 65.81 340 LEU A C 1
ATOM 2647 O O . LEU A 1 340 ? 30.614 -8.014 -25.434 1.00 65.81 340 LEU A O 1
ATOM 2651 N N . SER A 1 341 ? 30.860 -6.855 -27.335 1.00 67.00 341 SER A N 1
ATOM 2652 C CA . SER A 1 341 ? 32.253 -7.273 -27.563 1.00 67.00 341 SER A CA 1
ATOM 2653 C C . SER A 1 341 ? 33.231 -6.774 -26.491 1.00 67.00 341 SER A C 1
ATOM 2655 O O . SER A 1 341 ? 34.256 -7.413 -26.261 1.00 67.00 341 SER A O 1
ATOM 2657 N N . LYS A 1 342 ? 32.903 -5.671 -25.803 1.00 67.62 342 LYS A N 1
ATOM 2658 C CA . LYS A 1 342 ? 33.718 -5.067 -24.737 1.00 67.62 342 LYS A CA 1
ATOM 2659 C C . LYS A 1 342 ? 33.360 -5.574 -23.338 1.00 67.62 342 LYS A C 1
ATOM 2661 O O . LYS A 1 342 ? 34.075 -5.262 -22.393 1.00 67.62 342 LYS A O 1
ATOM 2666 N N . LEU A 1 343 ? 32.273 -6.335 -23.196 1.00 66.31 343 LEU A N 1
ATOM 2667 C CA . LEU A 1 343 ? 31.898 -6.941 -21.922 1.00 66.31 343 LEU A CA 1
ATOM 2668 C C . LEU A 1 343 ? 32.684 -8.243 -21.681 1.00 66.31 343 LEU A C 1
ATOM 2670 O O . LEU A 1 343 ? 32.984 -8.957 -22.654 1.00 66.31 343 LEU A O 1
ATOM 2674 N N . PRO A 1 344 ? 32.972 -8.588 -20.410 1.00 67.38 344 PRO A N 1
ATOM 2675 C CA . PRO A 1 344 ? 33.410 -9.927 -20.027 1.00 67.38 344 PRO A CA 1
ATOM 2676 C C . PRO A 1 344 ? 32.463 -11.001 -20.595 1.00 67.38 344 PRO A C 1
ATOM 2678 O O . PRO A 1 344 ? 31.254 -10.746 -20.665 1.00 67.38 344 PRO A O 1
ATOM 2681 N N . PRO A 1 345 ? 32.960 -12.173 -21.043 1.00 72.38 345 PRO A N 1
ATOM 2682 C CA . PRO A 1 345 ? 32.140 -13.216 -21.671 1.00 72.38 345 PRO A CA 1
ATOM 2683 C C . PRO A 1 345 ? 30.893 -13.630 -20.875 1.00 72.38 345 PRO A C 1
ATOM 2685 O O . PRO A 1 345 ? 29.894 -14.043 -21.474 1.00 72.38 345 PRO A O 1
ATOM 2688 N N . GLU A 1 346 ? 30.945 -13.501 -19.553 1.00 69.56 346 GLU A N 1
ATOM 2689 C CA . GLU A 1 346 ? 29.904 -13.873 -18.593 1.00 69.56 346 GLU A CA 1
ATOM 2690 C C . GLU A 1 346 ? 28.717 -12.898 -18.612 1.00 69.56 346 GLU A C 1
ATOM 2692 O O . GLU A 1 346 ? 27.597 -13.301 -18.323 1.00 69.56 346 GLU A O 1
ATOM 2697 N N . LEU A 1 347 ? 28.942 -11.640 -19.008 1.00 67.06 347 LEU A N 1
ATOM 2698 C CA . LEU A 1 347 ? 27.920 -10.584 -19.073 1.00 67.06 347 LEU A CA 1
ATOM 2699 C C . LEU A 1 347 ? 27.359 -10.372 -20.492 1.00 67.06 347 LEU A C 1
ATOM 2701 O O . LEU A 1 347 ? 26.540 -9.479 -20.715 1.00 67.06 347 LEU A O 1
ATOM 2705 N N . ARG A 1 348 ? 27.809 -11.166 -21.474 1.00 79.75 348 ARG A N 1
ATOM 2706 C CA . ARG A 1 348 ? 27.316 -11.116 -22.862 1.00 79.75 348 ARG A CA 1
ATOM 2707 C C . ARG A 1 348 ? 26.034 -11.928 -23.004 1.00 79.75 348 ARG A C 1
ATOM 2709 O O . ARG A 1 348 ? 26.018 -13.094 -22.624 1.00 79.75 348 ARG A O 1
ATOM 2716 N N . TYR A 1 349 ? 25.019 -11.347 -23.634 1.00 82.81 349 TYR A N 1
ATOM 2717 C CA . TYR A 1 349 ? 23.705 -11.955 -23.858 1.00 82.81 349 TYR A CA 1
ATOM 2718 C C . TYR A 1 349 ? 23.322 -11.973 -25.344 1.00 82.81 349 TYR A C 1
ATOM 2720 O O . TYR A 1 349 ? 23.775 -11.128 -26.116 1.00 82.81 349 TYR A O 1
ATOM 2728 N N . ASP A 1 350 ? 22.434 -12.897 -25.711 1.00 86.69 350 ASP A N 1
ATOM 2729 C CA . ASP A 1 350 ? 21.801 -12.970 -27.035 1.00 86.69 350 ASP A CA 1
ATOM 2730 C C . ASP A 1 350 ? 20.514 -12.133 -27.070 1.00 86.69 350 ASP A C 1
ATOM 2732 O O . ASP A 1 350 ? 20.211 -11.470 -28.060 1.00 86.69 350 ASP A O 1
ATOM 2736 N N . THR A 1 351 ? 19.762 -12.137 -25.963 1.00 85.56 351 THR A N 1
ATOM 2737 C CA . THR A 1 351 ? 18.544 -11.334 -25.776 1.00 85.56 351 THR A CA 1
ATOM 2738 C C . THR A 1 351 ? 18.758 -10.340 -24.632 1.00 85.56 351 THR A C 1
ATOM 2740 O O . THR A 1 351 ? 19.100 -10.775 -23.532 1.00 85.56 351 THR A O 1
ATOM 2743 N N . PRO A 1 352 ? 18.578 -9.023 -24.848 1.00 81.88 352 PRO A N 1
ATOM 2744 C CA . PRO A 1 352 ? 18.756 -8.024 -23.797 1.00 81.88 352 PRO A CA 1
ATOM 2745 C C . PRO A 1 352 ? 17.694 -8.155 -22.698 1.00 81.88 352 PRO A C 1
ATOM 2747 O O . PRO A 1 352 ? 16.596 -8.649 -22.972 1.00 81.88 352 PRO A O 1
ATOM 2750 N N . PRO A 1 353 ? 17.975 -7.662 -21.477 1.00 84.12 353 PRO A N 1
ATOM 2751 C CA . PRO A 1 353 ? 16.950 -7.580 -20.449 1.00 84.12 353 PRO A CA 1
ATOM 2752 C C . PRO A 1 353 ? 15.839 -6.631 -20.914 1.00 84.12 353 PRO A C 1
ATOM 2754 O O . PRO A 1 353 ? 16.101 -5.601 -21.543 1.00 84.12 353 PRO A O 1
ATOM 2757 N N . LYS A 1 354 ? 14.587 -6.971 -20.604 1.00 84.31 354 LYS A N 1
ATOM 2758 C CA . LYS A 1 354 ? 13.416 -6.165 -20.971 1.00 84.31 354 LYS A CA 1
ATOM 2759 C C . LYS A 1 354 ? 12.789 -5.579 -19.719 1.00 84.31 354 LYS A C 1
ATOM 2761 O O . LYS A 1 354 ? 12.342 -6.327 -18.858 1.00 84.31 354 LYS A O 1
ATOM 2766 N N . LEU A 1 355 ? 12.727 -4.255 -19.627 1.00 79.06 355 LEU A N 1
ATOM 2767 C CA . LEU A 1 355 ? 12.108 -3.565 -18.497 1.00 79.06 355 LEU A CA 1
ATOM 2768 C C . LEU A 1 355 ? 10.624 -3.948 -18.372 1.00 79.06 355 LEU A C 1
ATOM 2770 O O . LEU A 1 355 ? 9.877 -3.903 -19.349 1.00 79.06 355 LEU A O 1
ATOM 2774 N N . THR A 1 356 ? 10.208 -4.350 -17.172 1.00 74.50 356 THR A N 1
ATOM 2775 C CA . THR A 1 356 ? 8.817 -4.717 -16.847 1.00 74.50 356 THR A CA 1
ATOM 2776 C C . THR A 1 356 ? 8.182 -3.815 -15.799 1.00 74.50 356 THR A C 1
ATOM 2778 O O . THR A 1 356 ? 6.956 -3.734 -15.741 1.00 74.50 356 THR A O 1
ATOM 2781 N N . THR A 1 357 ? 9.002 -3.170 -14.970 1.00 77.94 357 THR A N 1
ATOM 2782 C CA . THR A 1 357 ? 8.579 -2.211 -13.946 1.00 77.94 357 THR A CA 1
ATOM 2783 C C . THR A 1 357 ? 9.546 -1.044 -13.986 1.00 77.94 357 THR A C 1
ATOM 2785 O O . THR A 1 357 ? 10.743 -1.245 -13.780 1.00 77.94 357 THR A O 1
ATOM 2788 N N . LEU A 1 358 ? 9.025 0.156 -14.215 1.00 82.69 358 LEU A N 1
ATOM 2789 C CA . LEU A 1 358 ? 9.779 1.402 -14.182 1.00 82.69 358 LEU A CA 1
ATOM 2790 C C . LEU A 1 358 ? 9.216 2.280 -13.073 1.00 82.69 358 LEU A C 1
ATOM 2792 O O . LEU A 1 358 ? 8.004 2.381 -12.884 1.00 82.69 358 LEU A O 1
ATOM 2796 N N . VAL A 1 359 ? 10.115 2.901 -12.322 1.00 85.69 359 VAL A N 1
ATOM 2797 C CA . VAL A 1 359 ? 9.775 3.836 -11.253 1.00 85.69 359 VAL A CA 1
ATOM 2798 C C . VAL A 1 359 ? 10.316 5.201 -11.652 1.00 85.69 359 VAL A C 1
ATOM 2800 O O . VAL A 1 359 ? 11.492 5.349 -11.952 1.00 85.69 359 VAL A O 1
ATOM 2803 N N . GLN A 1 360 ? 9.451 6.210 -11.701 1.00 85.94 360 GLN A N 1
ATOM 2804 C CA . GLN A 1 360 ? 9.896 7.564 -12.028 1.00 85.94 360 GLN A CA 1
ATOM 2805 C C . GLN A 1 360 ? 10.679 8.148 -10.838 1.00 85.94 360 GLN A C 1
ATOM 2807 O O . GLN A 1 360 ? 10.196 8.042 -9.697 1.00 85.94 360 GLN A O 1
ATOM 2812 N N . PRO A 1 361 ? 11.864 8.744 -11.066 1.00 93.12 361 PRO A N 1
ATOM 2813 C CA . PRO A 1 361 ? 12.630 9.367 -10.000 1.00 93.12 361 PRO A CA 1
ATOM 2814 C C . PRO A 1 361 ? 11.922 10.596 -9.456 1.00 93.12 361 PRO A C 1
ATOM 2816 O O . PRO A 1 361 ? 11.274 11.346 -10.182 1.00 93.12 361 PRO A O 1
ATOM 2819 N N . LYS A 1 362 ? 12.029 10.814 -8.147 1.00 93.94 362 LYS A N 1
ATOM 2820 C CA . LYS A 1 362 ? 11.487 12.024 -7.531 1.00 93.94 362 LYS A CA 1
ATOM 2821 C C . LYS A 1 362 ? 12.429 13.195 -7.758 1.00 93.94 362 LYS A C 1
ATOM 2823 O O . LYS A 1 362 ? 13.598 13.133 -7.389 1.00 93.94 362 LYS A O 1
ATOM 2828 N N . TYR A 1 363 ? 11.907 14.268 -8.353 1.00 95.12 363 TYR A N 1
ATOM 2829 C CA . TYR A 1 363 ? 12.685 15.477 -8.607 1.00 95.12 363 TYR A CA 1
ATOM 2830 C C . TYR A 1 363 ? 13.241 16.033 -7.283 1.00 95.12 363 TYR A C 1
ATOM 2832 O O . TYR A 1 363 ? 12.453 16.299 -6.370 1.00 95.12 363 TYR A O 1
ATOM 2840 N N . PRO A 1 364 ? 14.564 16.248 -7.148 1.00 97.38 364 PRO A N 1
ATOM 2841 C CA . PRO A 1 364 ? 15.125 16.842 -5.942 1.00 97.38 364 PRO A CA 1
ATOM 2842 C C . PRO A 1 364 ? 14.530 18.222 -5.659 1.00 97.38 364 PRO A C 1
ATOM 2844 O O . PRO A 1 364 ? 14.655 19.138 -6.474 1.00 97.38 364 PRO A O 1
ATOM 2847 N N . TYR A 1 365 ? 13.916 18.382 -4.484 1.00 96.25 365 TYR A N 1
ATOM 2848 C CA . TYR A 1 365 ? 13.185 19.590 -4.082 1.00 96.25 365 TYR A CA 1
ATOM 2849 C C . TYR A 1 365 ? 13.945 20.897 -4.359 1.00 96.25 365 TYR A C 1
ATOM 2851 O O . TYR A 1 365 ? 13.396 21.824 -4.955 1.00 96.25 365 TYR A O 1
ATOM 2859 N N . ALA A 1 366 ? 15.217 20.973 -3.949 1.00 94.81 366 ALA A N 1
ATOM 2860 C CA . ALA A 1 366 ? 16.024 22.183 -4.103 1.00 94.81 366 ALA A CA 1
ATOM 2861 C C . ALA A 1 366 ? 16.227 22.556 -5.581 1.00 94.81 366 ALA A C 1
ATOM 2863 O O . ALA A 1 366 ? 16.071 23.718 -5.954 1.00 94.81 366 ALA A O 1
ATOM 2864 N N . LEU A 1 367 ? 16.497 21.558 -6.430 1.00 96.75 367 LEU A N 1
ATOM 2865 C CA . LEU A 1 367 ? 16.688 21.755 -7.866 1.00 96.75 367 LEU A CA 1
ATOM 2866 C C . LEU A 1 367 ? 15.373 22.101 -8.567 1.00 96.75 367 LEU A C 1
ATOM 2868 O O . LEU A 1 367 ? 15.361 22.978 -9.430 1.00 96.75 367 LEU A O 1
ATOM 2872 N N . LEU A 1 368 ? 14.265 21.473 -8.158 1.00 95.31 368 LEU A N 1
ATOM 2873 C CA . LEU A 1 368 ? 12.935 21.777 -8.682 1.00 95.31 368 LEU A CA 1
ATOM 2874 C C . LEU A 1 368 ? 12.543 23.233 -8.401 1.00 95.31 368 LEU A C 1
ATOM 2876 O O . LEU A 1 368 ? 12.110 23.944 -9.308 1.00 95.31 368 LEU A O 1
ATOM 2880 N N . ARG A 1 369 ? 12.745 23.699 -7.162 1.00 94.12 369 ARG A N 1
ATOM 2881 C CA . ARG A 1 369 ? 12.441 25.078 -6.745 1.00 94.12 369 ARG A CA 1
ATOM 2882 C C . ARG A 1 369 ? 13.244 26.118 -7.529 1.00 94.12 369 ARG A C 1
ATOM 2884 O O . ARG A 1 369 ? 12.750 27.209 -7.789 1.00 94.12 369 ARG A O 1
ATOM 2891 N N . GLU A 1 370 ? 14.473 25.779 -7.901 1.00 93.81 370 GLU A N 1
ATOM 2892 C CA . GLU A 1 370 ? 15.359 26.629 -8.704 1.00 93.81 370 GLU A CA 1
ATOM 2893 C C . GLU A 1 370 ? 15.133 26.473 -10.219 1.00 93.81 370 GLU A C 1
ATOM 2895 O O . GLU A 1 370 ? 15.784 27.155 -11.008 1.00 93.81 370 GLU A O 1
ATOM 2900 N N . GLY A 1 371 ? 14.238 25.572 -10.645 1.00 91.56 371 GLY A N 1
ATOM 2901 C CA . GLY A 1 371 ? 14.004 25.262 -12.057 1.00 91.56 371 GLY A CA 1
ATOM 2902 C C . GLY A 1 371 ? 15.219 24.644 -12.760 1.00 91.56 371 GLY A C 1
ATOM 2903 O O . GLY A 1 371 ? 15.314 24.701 -13.988 1.00 91.56 371 GLY A O 1
ATOM 2904 N N . LYS A 1 372 ? 16.166 24.079 -11.999 1.00 95.12 372 LYS A N 1
ATOM 2905 C CA . LYS A 1 372 ? 17.402 23.494 -12.525 1.00 95.12 372 LYS A CA 1
ATOM 2906 C C . LYS A 1 372 ? 17.107 22.188 -13.235 1.00 95.12 372 LYS A C 1
ATOM 2908 O O . LYS A 1 372 ? 16.609 21.255 -12.616 1.00 95.12 372 LYS A O 1
ATOM 2913 N N . ARG A 1 373 ? 17.479 22.130 -14.511 1.00 95.38 373 ARG A N 1
ATOM 2914 C CA . ARG A 1 373 ? 17.357 20.964 -15.391 1.00 95.38 373 ARG A CA 1
ATOM 2915 C C . ARG A 1 373 ? 18.665 20.186 -15.448 1.00 95.38 373 ARG A C 1
ATOM 2917 O O . ARG A 1 373 ? 19.732 20.745 -15.175 1.00 95.38 373 ARG A O 1
ATOM 2924 N N . GLY A 1 374 ? 18.597 18.939 -15.890 1.00 93.94 374 GLY A N 1
ATOM 2925 C CA . GLY A 1 374 ? 19.800 18.169 -16.174 1.00 93.94 374 GLY A CA 1
ATOM 2926 C C . GLY A 1 374 ? 19.522 16.722 -16.536 1.00 93.94 374 GLY A C 1
ATOM 2927 O O . GLY A 1 374 ? 18.473 16.181 -16.220 1.00 93.94 374 GLY A O 1
ATOM 2928 N N . THR A 1 375 ? 20.497 16.088 -17.171 1.00 93.00 375 THR A N 1
ATOM 2929 C CA . THR A 1 375 ? 20.413 14.685 -17.577 1.00 93.00 375 THR A CA 1
ATOM 2930 C C . THR A 1 375 ? 21.285 13.835 -16.666 1.00 93.00 375 THR A C 1
ATOM 2932 O O . THR A 1 375 ? 22.502 14.042 -16.620 1.00 93.00 375 THR A O 1
ATOM 2935 N N . ALA A 1 376 ? 20.691 12.878 -15.956 1.00 94.50 376 ALA A N 1
ATOM 2936 C CA . ALA A 1 376 ? 21.433 11.906 -15.160 1.00 94.50 376 ALA A CA 1
ATOM 2937 C C . ALA A 1 376 ? 21.488 10.548 -15.868 1.00 94.50 376 ALA A C 1
ATOM 2939 O O . ALA A 1 376 ? 20.590 10.176 -16.621 1.00 94.50 376 ALA A O 1
ATOM 2940 N N . GLN A 1 377 ? 22.557 9.805 -15.613 1.00 87.62 377 GLN A N 1
ATOM 2941 C CA . GLN A 1 377 ? 22.800 8.483 -16.164 1.00 87.62 377 GLN A CA 1
ATOM 2942 C C . GLN A 1 377 ? 23.181 7.524 -15.044 1.00 87.62 377 GLN A C 1
ATOM 2944 O O . GLN A 1 377 ? 24.075 7.817 -14.243 1.00 87.62 377 GLN A O 1
ATOM 2949 N N . VAL A 1 378 ? 22.549 6.354 -15.034 1.00 89.44 378 VAL A N 1
ATOM 2950 C CA . VAL A 1 378 ? 22.886 5.240 -14.142 1.00 89.44 378 VAL A CA 1
ATOM 2951 C C . VAL A 1 378 ? 23.195 3.987 -14.950 1.00 89.44 378 VAL A C 1
ATOM 2953 O O . VAL A 1 378 ? 22.667 3.778 -16.041 1.00 89.44 378 VAL A O 1
ATOM 2956 N N . THR A 1 379 ? 24.053 3.134 -14.408 1.00 82.56 379 THR A N 1
ATOM 2957 C CA . THR A 1 379 ? 24.231 1.756 -14.866 1.00 82.56 379 THR A CA 1
ATOM 2958 C C . THR A 1 379 ? 23.612 0.822 -13.843 1.00 82.56 379 THR A C 1
ATOM 2960 O O . THR A 1 379 ? 23.859 0.968 -12.651 1.00 82.56 379 THR A O 1
ATOM 2963 N N . VAL A 1 380 ? 22.820 -0.133 -14.313 1.00 88.75 380 VAL A N 1
ATOM 2964 C CA . VAL A 1 380 ? 22.079 -1.093 -13.497 1.00 88.75 380 VAL A CA 1
ATOM 2965 C C . VAL A 1 380 ? 22.583 -2.495 -13.819 1.00 88.75 380 VAL A C 1
ATOM 2967 O O . VAL A 1 380 ? 22.619 -2.882 -14.988 1.00 88.75 380 VAL A O 1
ATOM 2970 N N . LEU A 1 381 ? 22.964 -3.263 -12.801 1.00 83.88 381 LEU A N 1
ATOM 2971 C CA . LEU A 1 381 ? 23.189 -4.700 -12.907 1.00 83.88 381 LEU A CA 1
ATOM 2972 C C . LEU A 1 381 ? 21.871 -5.419 -12.618 1.00 83.88 381 LEU A C 1
ATOM 2974 O O . LEU A 1 381 ? 21.377 -5.422 -11.491 1.00 83.88 381 LEU A O 1
ATOM 2978 N N . VAL A 1 382 ? 21.307 -6.035 -13.647 1.00 87.50 382 VAL A N 1
ATOM 2979 C CA . VAL A 1 382 ? 20.101 -6.858 -13.557 1.00 87.50 382 VAL A CA 1
ATOM 2980 C C . VAL A 1 382 ? 20.524 -8.296 -13.286 1.00 87.50 382 VAL A C 1
ATOM 2982 O O . VAL A 1 382 ? 21.386 -8.820 -13.986 1.00 87.50 382 VAL A O 1
ATOM 2985 N N . GLY A 1 383 ? 19.940 -8.937 -12.279 1.00 86.25 383 GLY A N 1
ATOM 2986 C CA . GLY A 1 383 ? 20.157 -10.343 -11.958 1.00 86.25 383 GLY A CA 1
ATOM 2987 C C . GLY A 1 383 ? 19.446 -11.294 -12.921 1.00 86.25 383 GLY A C 1
ATOM 2988 O O . GLY A 1 383 ? 18.559 -10.905 -13.681 1.00 86.25 383 GLY A O 1
ATOM 2989 N N . ALA A 1 384 ? 19.801 -12.579 -12.859 1.00 87.69 384 ALA A N 1
ATOM 2990 C CA . ALA A 1 384 ? 19.135 -13.628 -13.640 1.00 87.69 384 ALA A CA 1
ATOM 2991 C C . ALA A 1 384 ? 17.659 -13.848 -13.233 1.00 87.69 384 ALA A C 1
ATOM 2993 O O . ALA A 1 384 ? 16.895 -14.456 -13.974 1.00 87.69 384 ALA A O 1
ATOM 2994 N N . ASP A 1 385 ? 17.233 -13.332 -12.079 1.00 84.75 385 ASP A N 1
ATOM 2995 C CA . ASP A 1 385 ? 15.834 -13.295 -11.639 1.00 84.75 385 ASP A CA 1
ATOM 2996 C C . ASP A 1 385 ? 15.074 -12.051 -12.142 1.00 84.75 385 ASP A C 1
ATOM 2998 O O . ASP A 1 385 ? 13.890 -11.884 -11.848 1.00 84.75 385 ASP A O 1
ATOM 3002 N N . GLY A 1 386 ? 15.750 -11.168 -12.886 1.00 85.69 386 GLY A N 1
ATOM 3003 C CA . GLY A 1 386 ? 15.184 -9.924 -13.393 1.00 85.69 386 GLY A CA 1
ATOM 3004 C C . GLY A 1 386 ? 15.107 -8.791 -12.365 1.00 85.69 386 GLY A C 1
ATOM 3005 O O . GLY A 1 386 ? 14.554 -7.732 -12.671 1.00 85.69 386 GLY A O 1
ATOM 3006 N N . ARG A 1 387 ? 15.642 -8.965 -11.150 1.00 90.19 387 ARG A N 1
ATOM 3007 C CA . ARG A 1 387 ? 15.721 -7.891 -10.148 1.00 90.19 387 ARG A CA 1
ATOM 3008 C C . ARG A 1 387 ? 17.004 -7.088 -10.309 1.00 90.19 387 ARG A C 1
ATOM 3010 O O . ARG A 1 387 ? 18.001 -7.577 -10.828 1.00 90.19 387 ARG A O 1
ATOM 3017 N N . VAL A 1 388 ? 16.982 -5.847 -9.843 1.00 89.94 388 VAL A N 1
ATOM 3018 C CA . VAL A 1 388 ? 18.191 -5.026 -9.749 1.00 89.94 388 VAL A CA 1
ATOM 3019 C C . VAL A 1 388 ? 19.059 -5.530 -8.598 1.00 89.94 388 VAL A C 1
ATOM 3021 O O . VAL A 1 388 ? 18.575 -5.667 -7.475 1.00 89.94 388 VAL A O 1
ATOM 3024 N N . LEU A 1 389 ? 20.316 -5.848 -8.906 1.00 86.12 389 LEU A N 1
ATOM 3025 C CA . LEU A 1 389 ? 21.342 -6.246 -7.940 1.00 86.12 389 LEU A CA 1
ATOM 3026 C C . LEU A 1 389 ? 22.217 -5.063 -7.529 1.00 86.12 389 LEU A C 1
ATOM 3028 O O . LEU A 1 389 ? 22.657 -5.001 -6.385 1.00 86.12 389 LEU A O 1
ATOM 3032 N N . GLU A 1 390 ? 22.490 -4.161 -8.472 1.00 86.69 390 GLU A N 1
ATOM 3033 C CA . GLU A 1 390 ? 23.356 -3.009 -8.249 1.00 86.69 390 GLU A CA 1
ATOM 3034 C C . GLU A 1 390 ? 22.962 -1.837 -9.151 1.00 86.69 390 GLU A C 1
ATOM 3036 O O . GLU A 1 390 ? 22.605 -2.039 -10.316 1.00 86.69 390 GLU A O 1
ATOM 3041 N N . VAL A 1 391 ? 23.086 -0.614 -8.640 1.00 92.50 391 VAL A N 1
ATOM 3042 C CA . VAL A 1 391 ? 22.970 0.632 -9.399 1.00 92.50 391 VAL A CA 1
ATOM 3043 C C . VAL A 1 391 ? 24.203 1.494 -9.151 1.00 92.50 391 VAL A C 1
ATOM 3045 O O . VAL A 1 391 ? 24.684 1.621 -8.029 1.00 92.50 391 VAL A O 1
ATOM 3048 N N . ARG A 1 392 ? 24.723 2.110 -10.212 1.00 86.44 392 ARG A N 1
ATOM 3049 C CA . ARG A 1 392 ? 25.823 3.077 -10.139 1.00 86.44 392 ARG A CA 1
ATOM 3050 C C . ARG A 1 392 ? 25.485 4.328 -10.922 1.00 86.44 392 ARG A C 1
ATOM 3052 O O . ARG A 1 392 ? 25.164 4.236 -12.107 1.00 86.44 392 ARG A O 1
ATOM 3059 N N . VAL A 1 393 ? 25.636 5.496 -10.308 1.00 92.56 393 VAL A N 1
ATOM 3060 C CA . VAL A 1 393 ? 25.567 6.773 -11.027 1.00 92.56 393 VAL A CA 1
ATOM 3061 C C . VAL A 1 393 ? 26.793 6.900 -11.927 1.00 92.56 393 VAL A C 1
ATOM 3063 O O . VAL A 1 393 ? 27.927 6.956 -11.460 1.00 92.56 393 VAL A O 1
ATOM 3066 N N . ALA A 1 394 ? 26.566 6.932 -13.238 1.00 85.00 394 ALA A N 1
ATOM 3067 C CA . ALA A 1 394 ? 27.622 7.098 -14.231 1.00 85.00 394 ALA A CA 1
ATOM 3068 C C . ALA A 1 394 ? 27.921 8.581 -14.489 1.00 85.00 394 ALA A C 1
ATOM 3070 O O . ALA A 1 394 ? 29.076 8.968 -14.662 1.00 85.00 394 ALA A O 1
ATOM 3071 N N . LYS A 1 395 ? 26.876 9.417 -14.530 1.00 89.19 395 LYS A N 1
ATOM 3072 C CA . LYS A 1 395 ? 26.994 10.854 -14.795 1.00 89.19 395 LYS A CA 1
ATOM 3073 C C . LYS A 1 395 ? 25.781 11.597 -14.251 1.00 89.19 395 LYS A C 1
ATOM 3075 O O . LYS A 1 395 ? 24.657 11.175 -14.487 1.00 89.19 395 LYS A O 1
ATOM 3080 N N . ALA A 1 396 ? 25.991 12.738 -13.608 1.00 95.19 396 ALA A N 1
ATOM 3081 C CA . ALA A 1 396 ? 24.921 13.681 -13.302 1.00 95.19 396 ALA A CA 1
ATOM 3082 C C . ALA A 1 396 ? 25.490 15.110 -13.217 1.00 95.19 396 ALA A C 1
ATOM 3084 O O . ALA A 1 396 ? 26.564 15.289 -12.641 1.00 95.19 396 ALA A O 1
ATOM 3085 N N . PRO A 1 397 ? 24.822 16.131 -13.790 1.00 95.44 397 PRO A N 1
ATOM 3086 C CA . PRO A 1 397 ? 25.280 17.520 -13.711 1.00 95.44 397 PRO A CA 1
ATOM 3087 C C . PRO A 1 397 ? 25.177 18.088 -12.292 1.00 95.44 397 PRO A C 1
ATOM 3089 O O . PRO A 1 397 ? 25.973 18.945 -11.918 1.00 95.44 397 PRO A O 1
ATOM 3092 N N . GLN A 1 398 ? 24.224 17.596 -11.501 1.00 97.19 398 GLN A N 1
ATOM 3093 C CA . GLN A 1 398 ? 24.155 17.796 -10.059 1.00 97.19 398 GLN A CA 1
ATOM 3094 C C . GLN A 1 398 ? 24.065 16.417 -9.386 1.00 97.19 398 GLN A C 1
ATOM 3096 O O . GLN A 1 398 ? 23.289 15.584 -9.869 1.00 97.19 398 GLN A O 1
ATOM 3101 N N . PRO A 1 399 ? 24.823 16.148 -8.306 1.00 97.06 399 PRO A N 1
ATOM 3102 C CA . PRO A 1 399 ? 24.801 14.852 -7.622 1.00 97.06 399 PRO A CA 1
ATOM 3103 C C . PRO A 1 399 ? 23.393 14.393 -7.223 1.00 97.06 399 PRO A C 1
ATOM 3105 O O . PRO A 1 399 ? 23.062 13.219 -7.352 1.00 97.06 399 PRO A O 1
ATOM 3108 N N . GLU A 1 400 ? 22.532 15.328 -6.824 1.00 97.56 400 GLU A N 1
ATOM 3109 C CA . GLU A 1 400 ? 21.149 15.095 -6.405 1.00 97.56 400 GLU A CA 1
ATOM 3110 C C . GLU A 1 400 ? 20.288 14.441 -7.490 1.00 97.56 400 GLU A C 1
ATOM 3112 O O . GLU A 1 400 ? 19.467 13.582 -7.178 1.00 97.56 400 GLU A O 1
ATOM 3117 N N . LEU A 1 401 ? 20.480 14.810 -8.763 1.00 97.62 401 LEU A N 1
ATOM 3118 C CA . LEU A 1 401 ? 19.782 14.155 -9.876 1.00 97.62 401 LEU A CA 1
ATOM 3119 C C . LEU A 1 401 ? 20.245 12.702 -10.039 1.00 97.62 401 LEU A C 1
ATOM 3121 O O . LEU A 1 401 ? 19.444 11.829 -10.368 1.00 97.62 401 LEU A O 1
ATOM 3125 N N . GLY A 1 402 ? 21.531 12.444 -9.780 1.00 97.25 402 GLY A N 1
ATOM 3126 C CA . GLY A 1 402 ? 22.106 11.101 -9.758 1.00 97.25 402 GLY A CA 1
ATOM 3127 C C . GLY A 1 402 ? 21.489 10.242 -8.660 1.00 97.25 402 GLY A C 1
ATOM 3128 O O . GLY A 1 402 ? 20.941 9.187 -8.965 1.00 97.25 402 GLY A O 1
ATOM 3129 N N . TYR A 1 403 ? 21.494 10.726 -7.414 1.00 98.06 403 TYR A N 1
ATOM 3130 C CA . TYR A 1 403 ? 20.918 10.005 -6.273 1.00 98.06 403 TYR A CA 1
ATOM 3131 C C . TYR A 1 403 ? 19.409 9.761 -6.425 1.00 98.06 403 TYR A C 1
ATOM 3133 O O . TYR A 1 403 ? 18.913 8.698 -6.059 1.00 98.06 403 TYR A O 1
ATOM 3141 N N . ALA A 1 404 ? 18.667 10.716 -6.996 1.00 97.62 404 ALA A N 1
ATOM 3142 C CA . ALA A 1 404 ? 17.245 10.538 -7.283 1.00 97.62 404 ALA A CA 1
ATOM 3143 C C . ALA A 1 404 ? 16.991 9.454 -8.343 1.00 97.62 404 ALA A C 1
ATOM 3145 O O . ALA A 1 404 ? 16.109 8.611 -8.160 1.00 97.62 404 ALA A O 1
ATOM 3146 N N . LEU A 1 405 ? 17.762 9.456 -9.439 1.00 96.62 405 LEU A N 1
ATOM 3147 C CA . LEU A 1 405 ? 17.659 8.427 -10.476 1.00 96.62 405 LEU A CA 1
ATOM 3148 C C . LEU A 1 405 ? 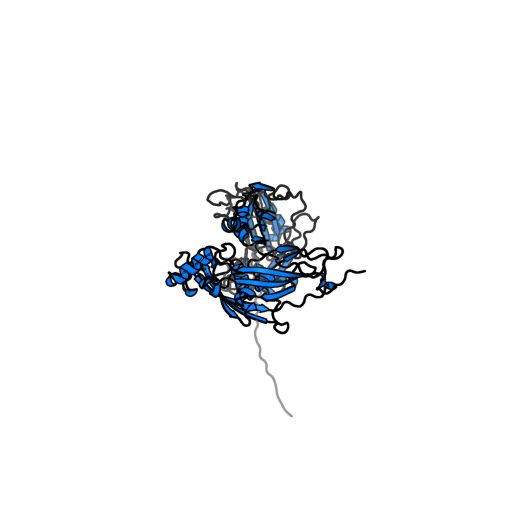18.072 7.051 -9.949 1.00 96.62 405 LEU A C 1
ATOM 3150 O O . LEU A 1 405 ? 17.410 6.058 -10.243 1.00 96.62 405 LEU A O 1
ATOM 3154 N N . GLU A 1 406 ? 19.127 6.996 -9.143 1.00 97.06 406 GLU A N 1
ATOM 3155 C CA . GLU A 1 406 ? 19.587 5.778 -8.486 1.00 97.06 406 GLU A CA 1
ATOM 3156 C C . GLU A 1 406 ? 18.502 5.179 -7.585 1.00 97.06 406 GLU A C 1
ATOM 3158 O O . GLU A 1 406 ? 18.106 4.033 -7.790 1.00 97.06 406 GLU A O 1
ATOM 3163 N N . ALA A 1 407 ? 17.950 5.971 -6.658 1.00 97.31 407 ALA A N 1
ATOM 3164 C CA . ALA A 1 407 ? 16.915 5.524 -5.726 1.00 97.31 407 ALA A CA 1
ATOM 3165 C C . ALA A 1 407 ? 15.682 4.937 -6.435 1.00 97.31 407 ALA A C 1
ATOM 3167 O O . ALA A 1 407 ? 15.075 3.981 -5.948 1.00 97.31 407 ALA A O 1
ATOM 3168 N N . ALA A 1 408 ? 15.314 5.483 -7.595 1.00 94.94 408 ALA A N 1
ATOM 3169 C CA . ALA A 1 408 ? 14.243 4.935 -8.418 1.00 94.94 408 ALA A CA 1
ATOM 3170 C C . ALA A 1 408 ? 14.663 3.659 -9.160 1.00 94.94 408 ALA A C 1
ATOM 3172 O O . ALA A 1 408 ? 13.904 2.686 -9.182 1.00 94.94 408 ALA A O 1
ATOM 3173 N N . ALA A 1 409 ? 15.871 3.638 -9.730 1.00 94.12 409 ALA A N 1
ATOM 3174 C CA . ALA A 1 409 ? 16.414 2.492 -10.453 1.00 94.12 409 ALA A CA 1
ATOM 3175 C C . ALA A 1 409 ? 16.562 1.245 -9.566 1.00 94.12 409 ALA A C 1
ATOM 3177 O O . ALA A 1 409 ? 16.316 0.141 -10.047 1.00 94.12 409 ALA A O 1
ATOM 3178 N N . GLU A 1 410 ? 16.830 1.402 -8.265 1.00 94.69 410 GLU A N 1
ATOM 3179 C CA . GLU A 1 410 ? 16.815 0.306 -7.276 1.00 94.69 410 GLU A CA 1
ATOM 3180 C C . GLU A 1 410 ? 15.490 -0.474 -7.247 1.00 94.69 410 GLU A C 1
ATOM 3182 O O . GLU A 1 410 ? 15.418 -1.616 -6.781 1.00 94.69 410 GLU A O 1
ATOM 3187 N N . MET A 1 411 ? 14.405 0.147 -7.710 1.00 91.44 411 MET A N 1
ATOM 3188 C CA . MET A 1 411 ? 13.050 -0.398 -7.692 1.00 91.44 411 MET A CA 1
ATOM 3189 C C . MET A 1 411 ? 12.599 -0.936 -9.055 1.00 91.44 411 MET A C 1
ATOM 3191 O O . MET A 1 411 ? 11.463 -1.408 -9.170 1.00 91.44 411 MET A O 1
ATOM 3195 N N . PHE A 1 412 ? 13.456 -0.886 -10.079 1.00 89.94 412 PHE A N 1
ATOM 3196 C CA . PHE A 1 412 ? 13.129 -1.418 -11.400 1.00 89.94 412 PHE A CA 1
ATOM 3197 C C . PHE A 1 412 ? 13.043 -2.947 -11.367 1.00 89.94 412 PHE A C 1
ATOM 3199 O O . PHE A 1 412 ? 13.609 -3.623 -10.503 1.00 89.94 412 PHE A O 1
ATOM 3206 N N . ALA A 1 413 ? 12.316 -3.505 -12.330 1.00 86.19 413 ALA A N 1
ATOM 3207 C CA . ALA A 1 413 ? 12.272 -4.944 -12.557 1.00 86.19 413 ALA A CA 1
ATOM 3208 C C . ALA A 1 413 ? 12.262 -5.243 -14.051 1.00 86.19 413 ALA A C 1
ATOM 3210 O O . ALA A 1 413 ? 11.774 -4.441 -14.854 1.00 86.19 413 ALA A O 1
ATOM 3211 N N . PHE A 1 414 ? 12.769 -6.417 -14.397 1.00 86.50 414 PHE A N 1
ATOM 3212 C CA . PHE A 1 414 ? 13.056 -6.827 -15.758 1.00 86.50 414 PHE A CA 1
ATOM 3213 C C . PHE A 1 414 ? 12.607 -8.266 -16.010 1.00 86.50 414 PHE A C 1
ATOM 3215 O O . PHE A 1 414 ? 12.593 -9.100 -15.111 1.00 86.50 414 PHE A O 1
ATOM 3222 N N . GLN A 1 415 ? 12.341 -8.595 -17.270 1.00 85.81 415 GLN A N 1
ATOM 3223 C CA . GLN A 1 415 ? 12.684 -9.922 -17.767 1.00 85.81 415 GLN A CA 1
ATOM 3224 C C . GLN A 1 415 ? 14.210 -9.962 -17.938 1.00 85.81 415 GLN A C 1
ATOM 3226 O O . GLN A 1 415 ? 14.762 -9.031 -18.537 1.00 85.81 415 GLN A O 1
ATOM 3231 N N . PRO A 1 416 ? 14.894 -10.988 -17.409 1.00 86.62 416 PRO A N 1
ATOM 3232 C CA . PRO A 1 416 ? 16.350 -11.064 -17.439 1.00 86.62 416 PRO A CA 1
ATOM 3233 C C . PRO A 1 416 ? 16.879 -11.164 -18.872 1.00 86.62 416 PRO A C 1
ATOM 3235 O O . PRO A 1 416 ? 16.162 -11.544 -19.801 1.00 86.62 416 PRO A O 1
ATOM 3238 N N . ALA A 1 417 ? 18.158 -10.843 -19.045 1.00 85.62 417 ALA A N 1
ATOM 3239 C CA . ALA A 1 417 ? 18.848 -11.097 -20.301 1.00 85.62 417 ALA A CA 1
ATOM 3240 C C . ALA A 1 417 ? 19.001 -12.608 -20.517 1.00 85.62 417 ALA A C 1
ATOM 3242 O O . ALA A 1 417 ? 19.192 -13.345 -19.550 1.00 85.62 417 ALA A O 1
ATOM 3243 N N . LEU A 1 418 ? 18.950 -13.072 -21.767 1.00 88.06 418 LEU A N 1
ATOM 3244 C CA . LEU A 1 418 ? 19.099 -14.494 -22.095 1.00 88.06 418 LEU A CA 1
ATOM 3245 C C . LEU A 1 418 ? 20.374 -14.749 -22.897 1.00 88.06 418 LEU A C 1
ATOM 3247 O O . LEU A 1 418 ? 20.674 -14.011 -23.838 1.00 88.06 418 LEU A O 1
ATOM 3251 N N . LYS A 1 419 ? 21.072 -15.839 -22.576 1.00 86.19 419 LYS A N 1
ATOM 3252 C CA . LYS A 1 419 ? 22.178 -16.401 -23.362 1.00 86.19 419 LYS A CA 1
ATOM 3253 C C . LYS A 1 419 ? 21.934 -17.893 -23.559 1.00 86.19 419 LYS A C 1
ATOM 3255 O O . LYS A 1 419 ? 21.760 -18.621 -22.584 1.00 86.19 419 LYS A O 1
ATOM 3260 N N . GLY A 1 420 ? 21.842 -18.345 -24.806 1.00 88.88 420 GLY A N 1
ATOM 3261 C CA . GLY A 1 420 ? 21.437 -19.716 -25.130 1.00 88.88 420 GLY A CA 1
ATOM 3262 C C . GLY A 1 420 ? 20.068 -20.097 -24.549 1.00 88.88 420 GLY A C 1
ATOM 3263 O O . GLY A 1 420 ? 19.857 -21.250 -24.200 1.00 88.88 420 GLY A O 1
ATOM 3264 N N . GLY A 1 421 ? 19.163 -19.126 -24.370 1.00 87.12 421 GLY A N 1
ATOM 3265 C CA . GLY A 1 421 ? 17.850 -19.329 -23.743 1.00 87.12 421 GLY A CA 1
ATOM 3266 C C . GLY A 1 421 ? 17.844 -19.351 -22.207 1.00 87.12 421 GLY A C 1
ATOM 3267 O O . GLY A 1 421 ? 16.765 -19.359 -21.618 1.00 87.12 421 GLY A O 1
ATOM 3268 N N . HIS A 1 422 ? 19.005 -19.300 -21.547 1.00 88.75 422 HIS A N 1
ATOM 3269 C CA . HIS A 1 422 ? 19.106 -19.264 -20.087 1.00 88.75 422 HIS A CA 1
ATOM 3270 C C . HIS A 1 422 ? 19.230 -17.829 -19.563 1.00 88.75 422 HIS A C 1
ATOM 3272 O O . HIS A 1 422 ? 19.958 -17.032 -20.165 1.00 88.75 422 HIS A O 1
ATOM 3278 N N . PRO A 1 423 ? 18.560 -17.484 -18.449 1.00 86.62 423 PRO A N 1
ATOM 3279 C CA . PRO A 1 423 ? 18.668 -16.161 -17.859 1.00 86.62 423 PRO A CA 1
ATOM 3280 C C . PRO A 1 423 ? 20.050 -15.938 -17.244 1.00 86.62 423 PRO A C 1
ATOM 3282 O O . PRO A 1 423 ? 20.549 -16.779 -16.495 1.00 86.62 423 PRO A O 1
ATOM 3285 N N . ILE A 1 424 ? 20.655 -14.790 -17.540 1.00 83.00 424 ILE A N 1
ATOM 3286 C CA . ILE A 1 424 ? 21.960 -14.387 -17.012 1.00 83.00 424 ILE A CA 1
ATOM 3287 C C . ILE A 1 424 ? 21.908 -12.964 -16.443 1.00 83.00 424 ILE A C 1
ATOM 3289 O O . ILE A 1 424 ? 21.080 -12.159 -16.883 1.00 83.00 424 ILE A O 1
ATOM 3293 N N . PRO A 1 425 ? 22.797 -12.618 -15.493 1.00 79.94 425 PRO A N 1
ATOM 3294 C CA . PRO A 1 425 ? 22.976 -11.234 -15.095 1.00 79.94 425 PRO A CA 1
ATOM 3295 C C . PRO A 1 425 ? 23.478 -10.375 -16.261 1.00 79.94 425 PRO A C 1
ATOM 3297 O O . PRO A 1 425 ? 24.296 -10.820 -17.067 1.00 79.94 425 PRO A O 1
ATOM 3300 N N . ALA A 1 426 ? 23.016 -9.130 -16.341 1.00 80.56 426 ALA A N 1
ATOM 3301 C CA . ALA A 1 426 ? 23.409 -8.206 -17.399 1.00 80.56 426 ALA A CA 1
ATOM 3302 C C . ALA A 1 426 ? 23.468 -6.764 -16.901 1.00 80.56 426 ALA A C 1
ATOM 3304 O O . ALA A 1 426 ? 22.614 -6.317 -16.139 1.00 80.56 426 ALA A O 1
ATOM 3305 N N . MET A 1 427 ? 24.464 -6.019 -17.380 1.00 74.81 427 MET A N 1
ATOM 3306 C CA . MET A 1 427 ? 24.573 -4.583 -17.131 1.00 74.81 427 MET A CA 1
ATOM 3307 C C . MET A 1 427 ? 23.828 -3.788 -18.202 1.00 74.81 427 MET A C 1
ATOM 3309 O O . MET A 1 427 ? 23.917 -4.096 -19.396 1.00 74.81 427 MET A O 1
ATOM 3313 N N . TYR A 1 428 ? 23.130 -2.741 -17.775 1.00 76.88 428 TYR A N 1
ATOM 3314 C CA . TYR A 1 428 ? 22.329 -1.895 -18.649 1.00 76.88 428 TYR A CA 1
ATOM 3315 C C . TYR A 1 428 ? 22.414 -0.423 -18.243 1.00 76.88 428 TYR A C 1
ATOM 3317 O O . TYR A 1 428 ? 22.344 -0.099 -17.061 1.00 76.88 428 TYR A O 1
ATOM 3325 N N . GLY A 1 429 ? 22.592 0.468 -19.219 1.00 75.50 429 GLY A N 1
ATOM 3326 C CA . GLY A 1 429 ? 22.673 1.910 -18.992 1.00 75.50 429 GLY A CA 1
ATOM 3327 C C . GLY A 1 429 ? 21.322 2.586 -19.201 1.00 75.50 429 GLY A C 1
ATOM 3328 O O . GLY A 1 429 ? 20.654 2.330 -20.203 1.00 75.50 429 GLY A O 1
ATOM 3329 N N . PHE A 1 430 ? 20.954 3.472 -18.283 1.00 82.31 430 PHE A N 1
ATOM 3330 C CA . PHE A 1 430 ? 19.761 4.304 -18.361 1.00 82.31 430 PHE A CA 1
ATOM 3331 C C . PHE A 1 430 ? 20.138 5.773 -18.309 1.00 82.31 430 PHE A C 1
ATOM 3333 O O . PHE A 1 430 ? 21.009 6.172 -17.538 1.00 82.31 430 PHE A O 1
ATOM 3340 N N . GLU A 1 431 ? 19.440 6.568 -19.109 1.00 84.44 431 GLU A N 1
ATOM 3341 C CA . GLU A 1 431 ? 19.504 8.019 -19.075 1.00 84.44 431 GLU A CA 1
ATOM 3342 C C . GLU A 1 431 ? 18.114 8.570 -18.768 1.00 84.44 431 GLU A C 1
ATOM 3344 O O . GLU A 1 431 ? 17.113 8.077 -19.296 1.00 84.44 431 GLU A O 1
ATOM 3349 N N . HIS A 1 432 ? 18.060 9.579 -17.905 1.00 88.75 432 HIS A N 1
ATOM 3350 C CA . HIS A 1 432 ? 16.831 10.281 -17.580 1.00 88.75 432 HIS A CA 1
ATOM 3351 C C . HIS A 1 432 ? 17.060 11.791 -17.605 1.00 88.75 432 HIS A C 1
ATOM 3353 O O . HIS A 1 432 ? 17.999 12.308 -16.988 1.00 88.75 432 HIS A O 1
ATOM 3359 N N . ASP A 1 433 ? 16.175 12.479 -18.317 1.00 90.06 433 ASP A N 1
ATOM 3360 C CA . ASP A 1 433 ? 16.170 13.926 -18.454 1.00 90.06 433 ASP A CA 1
ATOM 3361 C C . ASP A 1 433 ? 15.257 14.531 -17.384 1.00 90.06 433 ASP A C 1
ATOM 3363 O O . ASP A 1 433 ? 14.044 14.355 -17.402 1.00 90.06 433 ASP A O 1
ATOM 3367 N N . PHE A 1 434 ? 15.839 15.272 -16.443 1.00 93.12 434 PHE A N 1
ATOM 3368 C CA . PHE A 1 434 ? 15.081 16.032 -15.458 1.00 93.12 434 PHE A CA 1
ATOM 3369 C C . PHE A 1 434 ? 14.669 17.374 -16.060 1.00 93.12 434 PHE A C 1
ATOM 3371 O O . PHE A 1 434 ? 15.429 18.351 -16.046 1.00 93.12 434 PHE A O 1
ATOM 3378 N N . ASP A 1 435 ? 13.447 17.410 -16.589 1.00 89.56 435 ASP A N 1
ATOM 3379 C CA . ASP A 1 435 ? 12.773 18.626 -17.031 1.00 89.56 435 ASP A CA 1
ATOM 3380 C C . ASP A 1 435 ? 11.559 18.907 -16.125 1.00 89.56 435 ASP A C 1
ATOM 3382 O O . ASP A 1 435 ? 10.588 18.153 -16.133 1.00 89.56 435 ASP A O 1
ATOM 3386 N N . PRO A 1 436 ? 11.553 20.006 -15.353 1.00 86.31 436 PRO A N 1
ATOM 3387 C CA . PRO A 1 436 ? 10.460 20.316 -14.442 1.00 86.31 436 PRO A CA 1
ATOM 3388 C C . PRO A 1 436 ? 9.160 20.677 -15.185 1.00 86.31 436 PRO A C 1
ATOM 3390 O O . PRO A 1 436 ? 8.083 20.651 -14.591 1.00 86.31 436 PRO A O 1
ATOM 3393 N N . SER A 1 437 ? 9.224 20.995 -16.485 1.00 79.38 437 SER A N 1
ATOM 3394 C CA . SER A 1 437 ? 8.025 21.165 -17.316 1.00 79.38 437 SER A CA 1
ATOM 3395 C C . SER A 1 437 ? 7.366 19.837 -17.705 1.00 79.38 437 SER A C 1
ATOM 3397 O O . SER A 1 437 ? 6.199 19.833 -18.114 1.00 79.38 437 SER A O 1
ATOM 3399 N N . GLU A 1 438 ? 8.059 18.708 -17.522 1.00 75.19 438 GLU A N 1
ATOM 3400 C CA . GLU A 1 438 ? 7.489 17.385 -17.722 1.00 75.19 438 GLU A CA 1
ATOM 3401 C C . GLU A 1 438 ? 6.542 17.032 -16.564 1.00 75.19 438 GLU A C 1
ATOM 3403 O O . GLU A 1 438 ? 6.935 16.705 -15.444 1.00 75.19 438 GLU A O 1
ATOM 3408 N N . ARG A 1 439 ? 5.238 17.087 -16.843 1.00 65.25 439 ARG A N 1
ATOM 3409 C CA . ARG A 1 439 ? 4.174 16.884 -15.841 1.00 65.25 439 ARG A CA 1
ATOM 3410 C C . ARG A 1 439 ? 4.107 15.470 -15.255 1.00 65.25 439 ARG A C 1
ATOM 3412 O O . ARG A 1 439 ? 3.356 15.233 -14.310 1.00 65.25 439 ARG A O 1
ATOM 3419 N N . THR A 1 440 ? 4.805 14.521 -15.863 1.00 64.19 440 THR A N 1
ATOM 3420 C CA . THR A 1 440 ? 4.905 13.118 -15.438 1.00 64.19 440 THR A CA 1
ATOM 3421 C C . THR A 1 440 ? 5.910 12.981 -14.287 1.00 64.19 440 THR A C 1
ATOM 3423 O O . THR A 1 440 ? 5.671 12.220 -13.349 1.00 64.19 440 THR A O 1
ATOM 3426 N N . LEU A 1 441 ? 6.975 13.786 -14.334 1.00 78.50 441 LEU A N 1
ATOM 3427 C CA . LEU A 1 441 ? 8.049 13.870 -13.357 1.00 78.50 441 LEU A CA 1
ATOM 3428 C C . LEU A 1 441 ? 7.685 14.809 -12.200 1.00 78.50 441 LEU A C 1
ATOM 3430 O O . LEU A 1 441 ? 7.959 14.499 -11.040 1.00 78.50 441 LEU A O 1
ATOM 3434 N N . VAL A 1 442 ? 7.012 15.924 -12.513 1.00 85.44 442 VAL A N 1
ATOM 3435 C CA . VAL A 1 442 ? 6.522 16.903 -11.531 1.00 85.44 442 VAL A CA 1
ATOM 3436 C C . VAL A 1 442 ? 5.006 17.088 -11.679 1.00 85.44 442 VAL A C 1
ATOM 3438 O O . VAL A 1 442 ? 4.545 17.892 -12.499 1.00 85.44 442 VAL A O 1
ATOM 3441 N N . PRO A 1 443 ? 4.196 16.350 -10.900 1.00 83.12 443 PRO A N 1
ATOM 3442 C CA . PRO A 1 443 ? 2.745 16.483 -10.918 1.00 83.12 443 PRO A CA 1
ATOM 3443 C C . PRO A 1 443 ? 2.268 17.884 -10.510 1.00 83.12 443 PRO A C 1
ATOM 3445 O O . PRO A 1 443 ? 2.912 18.584 -9.732 1.00 83.12 443 PRO A O 1
ATOM 3448 N N . GLU A 1 444 ? 1.059 18.266 -10.936 1.00 83.50 444 GLU A N 1
ATOM 3449 C CA . GLU A 1 444 ? 0.453 19.557 -10.557 1.00 83.50 444 GLU A CA 1
ATOM 3450 C C . GLU A 1 444 ? 0.318 19.734 -9.034 1.00 83.50 444 GLU A C 1
ATOM 3452 O O . GLU A 1 444 ? 0.355 20.854 -8.536 1.00 83.50 444 GLU A O 1
ATOM 3457 N N . SER A 1 445 ? 0.188 18.644 -8.273 1.00 86.81 445 SER A N 1
ATOM 3458 C CA . SER A 1 445 ? 0.173 18.702 -6.807 1.00 86.81 445 SER A CA 1
ATOM 3459 C C . SER A 1 445 ? 1.491 19.209 -6.221 1.00 86.81 445 SER A C 1
ATOM 3461 O O . SER A 1 445 ? 1.455 19.943 -5.236 1.00 86.81 445 SER A O 1
ATOM 3463 N N . ASP A 1 446 ? 2.629 18.880 -6.837 1.00 90.56 446 ASP A N 1
ATOM 3464 C CA . ASP A 1 446 ? 3.937 19.375 -6.401 1.00 90.56 446 ASP A CA 1
ATOM 3465 C C . ASP A 1 446 ? 4.082 20.861 -6.733 1.00 90.56 446 ASP A C 1
ATOM 3467 O O . ASP A 1 446 ? 4.483 21.653 -5.882 1.00 90.56 446 ASP A O 1
ATOM 3471 N N . TRP A 1 447 ? 3.640 21.284 -7.921 1.00 90.56 447 TRP A N 1
ATOM 3472 C CA . TRP A 1 447 ? 3.590 22.706 -8.269 1.00 90.56 447 TRP A CA 1
ATOM 3473 C C . TRP A 1 447 ? 2.645 23.505 -7.370 1.00 90.56 447 TRP A C 1
ATOM 3475 O O . TRP A 1 447 ? 2.971 24.624 -6.971 1.00 90.56 447 TRP A O 1
ATOM 3485 N N . ALA A 1 448 ? 1.480 22.953 -7.031 1.00 91.50 448 ALA A N 1
ATOM 3486 C CA . ALA A 1 448 ? 0.552 23.567 -6.090 1.00 91.50 448 ALA A CA 1
ATOM 3487 C C . ALA A 1 448 ? 1.169 23.692 -4.692 1.00 91.50 448 ALA A C 1
ATOM 3489 O O . ALA A 1 448 ? 1.037 24.746 -4.072 1.00 91.50 448 ALA A O 1
ATOM 3490 N N . ALA A 1 449 ? 1.889 22.666 -4.231 1.00 94.06 449 ALA A N 1
ATOM 3491 C CA . ALA A 1 449 ? 2.604 22.690 -2.961 1.00 94.06 449 ALA A CA 1
ATOM 3492 C C . ALA A 1 449 ? 3.715 23.752 -2.943 1.00 94.06 449 ALA A C 1
ATOM 3494 O O . ALA A 1 449 ? 3.761 24.555 -2.015 1.00 94.06 449 ALA A O 1
ATOM 3495 N N . LEU A 1 450 ? 4.544 23.847 -3.990 1.00 94.75 450 LEU A N 1
ATOM 3496 C CA . LEU A 1 450 ? 5.566 24.900 -4.096 1.00 94.75 450 LEU A CA 1
ATOM 3497 C C . LEU A 1 450 ? 4.953 26.306 -4.128 1.00 94.75 450 LEU A C 1
ATOM 3499 O O . LEU A 1 450 ? 5.470 27.224 -3.492 1.00 94.75 450 LEU A O 1
ATOM 3503 N N . ARG A 1 451 ? 3.834 26.490 -4.842 1.00 95.31 451 ARG A N 1
ATOM 3504 C CA . ARG A 1 451 ? 3.111 27.772 -4.867 1.00 95.31 451 ARG A CA 1
ATOM 3505 C C . ARG A 1 451 ? 2.552 28.132 -3.492 1.00 95.31 451 ARG A C 1
ATOM 3507 O O . ARG A 1 451 ? 2.635 29.299 -3.117 1.00 95.31 451 ARG A O 1
ATOM 3514 N N . LEU A 1 452 ? 2.009 27.156 -2.763 1.00 95.06 452 LEU A N 1
ATOM 3515 C CA . LEU A 1 452 ? 1.521 27.332 -1.394 1.00 95.06 452 LEU A CA 1
ATOM 3516 C C . LEU A 1 452 ? 2.667 27.741 -0.461 1.00 95.06 452 LEU A C 1
ATOM 3518 O O . LEU A 1 452 ? 2.563 28.756 0.212 1.00 95.06 452 LEU A O 1
ATOM 3522 N N . GLU A 1 453 ? 3.792 27.024 -0.500 1.00 94.25 453 GLU A N 1
ATOM 3523 C CA . GLU A 1 453 ? 4.999 27.351 0.273 1.00 94.25 453 GLU A CA 1
ATOM 3524 C C . GLU A 1 453 ? 5.520 28.764 0.016 1.00 94.25 453 GLU A C 1
ATOM 3526 O O . GLU A 1 453 ? 5.956 29.444 0.941 1.00 94.25 453 GLU A O 1
ATOM 3531 N N . GLN A 1 454 ? 5.511 29.192 -1.246 1.00 93.75 454 GLN A N 1
ATOM 3532 C CA . GLN A 1 454 ? 6.081 30.473 -1.639 1.00 93.75 454 GLN A CA 1
ATOM 3533 C C . GLN A 1 454 ? 5.150 31.650 -1.336 1.00 93.75 454 GLN A C 1
ATOM 3535 O O . GLN A 1 454 ? 5.630 32.723 -0.975 1.00 93.75 454 GLN A O 1
ATOM 3540 N N . LYS A 1 455 ? 3.840 31.481 -1.552 1.00 96.69 455 LYS A N 1
ATOM 3541 C CA . LYS A 1 455 ? 2.869 32.584 -1.485 1.00 96.69 455 LYS A CA 1
ATOM 3542 C C . LYS A 1 455 ? 2.126 32.664 -0.157 1.00 96.69 455 LYS A C 1
ATOM 3544 O O . LYS A 1 455 ? 1.803 33.773 0.249 1.00 96.69 455 LYS A O 1
ATOM 3549 N N . HIS A 1 456 ? 1.867 31.519 0.472 1.00 96.06 456 HIS A N 1
ATOM 3550 C CA . HIS A 1 456 ? 1.044 31.397 1.676 1.00 96.06 456 HIS A CA 1
ATOM 3551 C C . HIS A 1 456 ? 1.630 30.371 2.669 1.00 96.06 456 HIS A C 1
ATOM 3553 O O . HIS A 1 456 ? 0.954 29.405 3.041 1.00 96.06 456 HIS A O 1
ATOM 3559 N N . PRO A 1 457 ? 2.901 30.510 3.097 1.00 95.25 457 PRO A N 1
ATOM 3560 C CA . PRO A 1 457 ? 3.508 29.579 4.051 1.00 95.25 457 PRO A CA 1
ATOM 3561 C C . PRO A 1 457 ? 2.751 29.502 5.388 1.00 95.25 457 PRO A C 1
ATOM 3563 O O . PRO A 1 457 ? 2.802 28.473 6.059 1.00 95.25 457 PRO A O 1
ATOM 3566 N N . GLU A 1 458 ? 2.030 30.557 5.768 1.00 93.69 458 GLU A N 1
ATOM 3567 C CA . GLU A 1 458 ? 1.178 30.629 6.957 1.00 93.69 458 GLU A CA 1
ATOM 3568 C C . GLU A 1 458 ? -0.034 29.684 6.920 1.00 93.69 458 GLU A C 1
ATOM 3570 O O . GLU A 1 458 ? -0.552 29.325 7.980 1.00 93.69 458 GLU A O 1
ATOM 3575 N N . GLU A 1 459 ? -0.469 29.259 5.728 1.00 93.00 459 GLU A N 1
ATOM 3576 C CA . GLU A 1 459 ? -1.564 28.296 5.547 1.00 93.00 459 GLU A CA 1
ATOM 3577 C C . GLU A 1 459 ? -1.108 26.840 5.736 1.00 93.00 459 GLU A C 1
ATOM 3579 O O . GLU A 1 459 ? -1.938 25.938 5.876 1.00 93.00 459 GLU A O 1
ATOM 3584 N N . ILE A 1 460 ? 0.205 26.589 5.766 1.00 95.50 460 ILE A N 1
ATOM 3585 C CA . ILE A 1 460 ? 0.756 25.253 5.992 1.00 95.50 460 ILE A CA 1
ATOM 3586 C C . ILE A 1 460 ? 0.745 24.967 7.494 1.00 95.50 460 ILE A C 1
ATOM 3588 O O . ILE A 1 460 ? 1.453 25.586 8.291 1.00 95.50 460 ILE A O 1
ATOM 3592 N N . LEU A 1 461 ? -0.062 23.987 7.886 1.00 93.50 461 LEU A N 1
ATOM 3593 C CA . LEU A 1 461 ? -0.208 23.568 9.269 1.00 93.50 461 LEU A CA 1
ATOM 3594 C C . LEU A 1 461 ? 1.074 22.905 9.789 1.00 93.50 461 LEU A C 1
ATOM 3596 O O . LEU A 1 461 ? 1.846 22.284 9.055 1.00 93.50 461 LEU A O 1
ATOM 3600 N N . THR A 1 462 ? 1.249 22.985 11.104 1.00 89.50 462 THR A N 1
ATOM 3601 C CA . THR A 1 462 ? 2.231 22.214 11.871 1.00 89.50 462 THR A CA 1
ATOM 3602 C C . THR A 1 462 ? 1.531 21.054 12.576 1.00 89.50 462 THR A C 1
ATOM 3604 O O . THR A 1 462 ? 0.351 21.155 12.911 1.00 89.50 462 THR A O 1
ATOM 3607 N N . ALA A 1 463 ? 2.249 19.960 12.847 1.00 85.25 463 ALA A N 1
ATOM 3608 C CA . ALA A 1 463 ? 1.666 18.738 13.419 1.00 85.25 463 ALA A CA 1
ATOM 3609 C C . ALA A 1 463 ? 0.855 18.964 14.715 1.00 85.25 463 ALA A C 1
ATOM 3611 O O . ALA A 1 463 ? -0.152 18.304 14.937 1.00 85.25 463 ALA A O 1
ATOM 3612 N N . ASN A 1 464 ? 1.253 19.926 15.550 1.00 87.94 464 ASN A N 1
ATOM 3613 C CA . ASN A 1 464 ? 0.566 20.273 16.801 1.00 87.94 464 ASN A CA 1
ATOM 3614 C C . ASN A 1 464 ? -0.757 21.044 16.625 1.00 87.94 464 ASN A C 1
ATOM 3616 O O . ASN A 1 464 ? -1.463 21.251 17.607 1.00 87.94 464 ASN A O 1
ATOM 3620 N N . LYS A 1 465 ? -1.072 21.503 15.410 1.00 89.44 465 LYS A N 1
ATOM 3621 C CA . LYS A 1 465 ? -2.326 22.199 15.080 1.00 89.44 465 LYS A CA 1
ATOM 3622 C C . LYS A 1 465 ? -3.374 21.273 14.458 1.00 89.44 465 LYS A C 1
ATOM 3624 O O . LYS A 1 465 ? -4.470 21.741 14.148 1.00 89.44 465 LYS A O 1
ATOM 3629 N N . LEU A 1 466 ? -3.036 20.004 14.229 1.00 91.69 466 LEU A N 1
ATOM 3630 C CA . LEU A 1 466 ? -3.967 19.023 13.686 1.00 91.69 466 LEU A CA 1
ATOM 3631 C C . LEU A 1 466 ? -4.936 18.528 14.762 1.00 91.69 466 LEU A C 1
ATOM 3633 O O . LEU A 1 466 ? -4.558 18.378 15.923 1.00 91.69 466 LEU A O 1
ATOM 3637 N N . ASP A 1 467 ? -6.163 18.214 14.351 1.00 91.25 467 ASP A N 1
ATOM 3638 C CA . ASP A 1 467 ? -7.181 17.615 15.224 1.00 91.25 467 ASP A CA 1
ATOM 3639 C C . ASP A 1 467 ? -6.756 16.220 15.707 1.00 91.25 467 ASP A C 1
ATOM 3641 O O . ASP A 1 467 ? -7.081 15.802 16.818 1.00 91.25 467 ASP A O 1
ATOM 3645 N N . GLN A 1 468 ? -6.023 15.492 14.859 1.00 88.88 468 GLN A N 1
ATOM 3646 C CA . GLN A 1 468 ? -5.455 14.183 15.157 1.00 88.88 468 GLN A CA 1
ATOM 3647 C C . GLN A 1 468 ? -4.020 14.089 14.625 1.00 88.88 468 GLN A C 1
ATOM 3649 O O . GLN A 1 468 ? -3.700 14.706 13.606 1.00 88.88 468 GLN A O 1
ATOM 3654 N N . PRO A 1 469 ? -3.144 13.296 15.270 1.00 88.38 469 PRO A N 1
ATOM 3655 C CA . PRO A 1 469 ? -1.825 13.003 14.726 1.00 88.38 469 PRO A CA 1
ATOM 3656 C C . PRO A 1 469 ? -1.934 12.395 13.326 1.00 88.38 469 PRO A C 1
ATOM 3658 O O . PRO A 1 469 ? -2.759 11.506 13.109 1.00 88.38 469 PRO A O 1
ATOM 3661 N N . ILE A 1 470 ? -1.077 12.836 12.400 1.00 86.00 470 ILE A N 1
ATOM 3662 C CA . ILE A 1 470 ? -1.031 12.263 11.054 1.00 86.00 470 ILE A CA 1
ATOM 3663 C C . ILE A 1 470 ? -0.678 10.772 11.143 1.00 86.00 470 ILE A C 1
ATOM 3665 O O . ILE A 1 470 ? 0.277 10.387 11.825 1.00 86.00 470 ILE A O 1
ATOM 3669 N N . LYS A 1 471 ? -1.447 9.928 10.458 1.00 82.31 471 LYS A N 1
ATOM 3670 C CA . LYS A 1 471 ? -1.184 8.492 10.353 1.00 82.31 471 LYS A CA 1
ATOM 3671 C C . LYS A 1 471 ? -1.076 8.114 8.880 1.00 82.31 471 LYS A C 1
ATOM 3673 O O . LYS A 1 471 ? -1.925 8.533 8.092 1.00 82.31 471 LYS A O 1
ATOM 3678 N N . PRO A 1 472 ? -0.027 7.380 8.479 1.00 86.19 472 PRO A N 1
ATOM 3679 C CA . PRO A 1 472 ? 0.021 6.848 7.134 1.00 86.19 472 PRO A CA 1
ATOM 3680 C C . PRO A 1 472 ? -1.017 5.730 7.001 1.00 86.19 472 PRO A C 1
ATOM 3682 O O . PRO A 1 472 ? -1.027 4.784 7.786 1.00 86.19 472 PRO A O 1
ATOM 3685 N N . GLU A 1 473 ? -1.872 5.842 5.993 1.00 79.69 473 GLU A N 1
ATOM 3686 C CA . GLU A 1 473 ? -2.832 4.813 5.590 1.00 79.69 473 GLU A CA 1
ATOM 3687 C C . GLU A 1 473 ? -2.112 3.672 4.861 1.00 79.69 473 GLU A C 1
ATOM 3689 O O . GLU A 1 473 ? -2.407 2.494 5.047 1.00 79.69 473 GLU A O 1
ATOM 3694 N N . THR A 1 474 ? -1.129 4.015 4.026 1.00 71.44 474 THR A N 1
ATOM 3695 C CA . THR A 1 474 ? -0.301 3.048 3.302 1.00 71.44 474 THR A CA 1
ATOM 3696 C C . THR A 1 474 ? 1.147 3.504 3.324 1.00 71.44 474 THR A C 1
ATOM 3698 O O . THR A 1 474 ? 1.459 4.632 2.934 1.00 71.44 474 THR A O 1
ATOM 3701 N N . THR A 1 475 ? 2.035 2.606 3.747 1.00 82.12 475 THR A N 1
ATOM 3702 C CA . THR A 1 475 ? 3.482 2.813 3.720 1.00 82.12 475 THR A CA 1
ATOM 3703 C C . THR A 1 475 ? 4.148 1.811 2.792 1.00 82.12 475 THR A C 1
ATOM 3705 O O . THR A 1 475 ? 3.697 0.680 2.610 1.00 82.12 475 THR A O 1
ATOM 3708 N N . LYS A 1 476 ? 5.264 2.239 2.212 1.00 80.06 476 LYS A N 1
ATOM 3709 C CA . LYS A 1 476 ? 6.203 1.382 1.494 1.00 80.06 476 LYS A CA 1
ATOM 3710 C C . LYS A 1 476 ? 7.584 1.578 2.115 1.00 80.06 476 LYS A C 1
ATOM 3712 O O . LYS A 1 476 ? 8.024 2.729 2.199 1.00 80.06 476 LYS A O 1
ATOM 3717 N N . PRO A 1 477 ? 8.254 0.516 2.591 1.00 85.94 477 PRO A N 1
ATOM 3718 C CA . PRO A 1 477 ? 9.583 0.661 3.166 1.00 85.94 477 PRO A CA 1
ATOM 3719 C C . PRO A 1 477 ? 10.574 1.118 2.086 1.00 85.94 477 PRO A C 1
ATOM 3721 O O . PRO A 1 477 ? 10.417 0.740 0.917 1.00 85.94 477 PRO A O 1
ATOM 3724 N N . PRO A 1 478 ? 11.594 1.916 2.443 1.00 92.00 478 PRO A N 1
ATOM 3725 C CA . PRO A 1 478 ? 12.623 2.289 1.490 1.00 92.00 478 PRO A CA 1
ATOM 3726 C C . PRO A 1 478 ? 13.494 1.082 1.131 1.00 92.00 478 PRO A C 1
ATOM 3728 O O . PRO A 1 478 ? 13.683 0.166 1.936 1.00 92.00 478 PRO A O 1
ATOM 3731 N N . ARG A 1 479 ? 14.038 1.079 -0.090 1.00 92.38 479 ARG A N 1
ATOM 3732 C CA . ARG A 1 479 ? 15.063 0.104 -0.474 1.00 92.38 479 ARG A CA 1
ATOM 3733 C C . ARG A 1 479 ? 16.415 0.546 0.063 1.00 92.38 479 ARG A C 1
ATOM 3735 O O . ARG A 1 479 ? 16.738 1.728 0.034 1.00 92.38 479 ARG A O 1
ATOM 3742 N N . PHE A 1 480 ? 17.190 -0.416 0.553 1.00 95.19 480 PHE A N 1
ATOM 3743 C CA . PHE A 1 480 ? 18.578 -0.170 0.914 1.00 95.19 480 PHE A CA 1
ATOM 3744 C C . PHE A 1 480 ? 19.377 0.096 -0.376 1.00 95.19 480 PHE A C 1
ATOM 3746 O O . PHE A 1 480 ? 19.340 -0.773 -1.249 1.00 95.19 480 PHE A O 1
ATOM 3753 N N . PRO A 1 481 ? 20.066 1.244 -0.525 1.00 96.56 481 PRO A N 1
ATOM 3754 C CA . PRO A 1 481 ? 20.819 1.550 -1.741 1.00 96.56 481 PRO A CA 1
ATOM 3755 C C . PRO A 1 481 ? 21.976 0.566 -1.941 1.00 96.56 481 PRO A C 1
ATOM 3757 O O . PRO A 1 481 ? 22.771 0.332 -1.028 1.00 96.56 481 PRO A O 1
ATOM 3760 N N . SER A 1 482 ? 22.075 -0.024 -3.127 1.00 93.94 482 SER A N 1
ATOM 3761 C CA . SER A 1 482 ? 23.091 -1.031 -3.454 1.00 93.94 482 SER A CA 1
ATOM 3762 C C . SER A 1 482 ? 24.490 -0.436 -3.641 1.00 93.94 482 SER A C 1
ATOM 3764 O O . SER A 1 482 ? 25.479 -1.132 -3.417 1.00 93.94 482 SER A O 1
ATOM 3766 N N . SER A 1 483 ? 24.568 0.850 -3.994 1.00 92.75 483 SER A N 1
ATOM 3767 C CA . SER A 1 483 ? 25.807 1.619 -4.166 1.00 92.75 483 SER A CA 1
ATOM 3768 C C . SER A 1 483 ? 26.559 1.874 -2.856 1.00 92.75 483 SER A C 1
ATOM 3770 O O . SER A 1 483 ? 27.770 2.110 -2.869 1.00 92.75 483 SER A O 1
ATOM 3772 N N . VAL A 1 484 ? 25.854 1.812 -1.720 1.00 94.81 484 VAL A N 1
ATOM 3773 C CA . VAL A 1 484 ? 26.424 2.052 -0.395 1.00 94.81 484 VAL A CA 1
ATOM 3774 C C . VAL A 1 484 ? 27.474 0.970 -0.092 1.00 94.81 484 VAL A C 1
ATOM 3776 O O . VAL A 1 484 ? 27.166 -0.222 -0.248 1.00 94.81 484 VAL A O 1
ATOM 3779 N N . PRO A 1 485 ? 28.684 1.341 0.388 1.00 92.44 485 PRO A N 1
ATOM 3780 C CA . PRO A 1 485 ? 29.766 0.393 0.664 1.00 92.44 485 PRO A CA 1
ATOM 3781 C C . PRO A 1 485 ? 29.322 -0.773 1.548 1.00 92.44 485 PRO A C 1
ATOM 3783 O O . PRO A 1 485 ? 28.514 -0.591 2.464 1.00 92.44 485 PRO A O 1
ATOM 3786 N N . GLN A 1 486 ? 29.827 -1.981 1.280 1.00 88.06 486 GLN A N 1
ATOM 3787 C CA . GLN A 1 486 ? 29.364 -3.206 1.950 1.00 88.06 486 GLN A CA 1
ATOM 3788 C C . GLN A 1 486 ? 29.540 -3.166 3.474 1.00 88.06 486 GLN A C 1
ATOM 3790 O O . GLN A 1 486 ? 28.759 -3.787 4.194 1.00 88.06 486 GLN A O 1
ATOM 3795 N N . GLU A 1 487 ? 30.519 -2.406 3.959 1.00 92.44 487 GLU A N 1
ATOM 3796 C CA . GLU A 1 487 ? 30.820 -2.205 5.377 1.00 92.44 487 GLU A CA 1
ATOM 3797 C C . GLU A 1 487 ? 29.725 -1.400 6.092 1.00 92.44 487 GLU A C 1
ATOM 3799 O O . GLU A 1 487 ? 29.530 -1.537 7.301 1.00 92.44 487 GLU A O 1
ATOM 3804 N N . VAL A 1 488 ? 28.983 -0.576 5.349 1.00 95.25 488 VAL A N 1
ATOM 3805 C CA . VAL A 1 488 ? 27.839 0.172 5.866 1.00 95.25 488 VAL A CA 1
ATOM 3806 C C . VAL A 1 488 ? 26.625 -0.753 5.861 1.00 95.25 488 VAL A C 1
ATOM 3808 O O . VAL A 1 488 ? 26.060 -1.094 4.816 1.00 95.25 488 VAL A O 1
ATOM 3811 N N . VAL A 1 489 ? 26.237 -1.185 7.058 1.00 94.56 489 VAL A N 1
ATOM 3812 C CA . VAL A 1 489 ? 25.124 -2.120 7.288 1.00 94.56 489 VAL A CA 1
ATOM 3813 C C . VAL A 1 489 ? 23.854 -1.439 7.791 1.00 94.56 489 VAL A C 1
ATOM 3815 O O . VAL A 1 489 ? 22.780 -2.033 7.728 1.00 94.56 489 VAL A O 1
ATOM 3818 N N . GLU A 1 490 ? 23.957 -0.198 8.262 1.00 96.38 490 GLU A N 1
ATOM 3819 C CA . GLU A 1 490 ? 22.849 0.592 8.798 1.00 96.38 490 GLU A CA 1
ATOM 3820 C C . GLU A 1 490 ? 22.957 2.047 8.329 1.00 96.38 490 GLU A C 1
ATOM 3822 O O . GLU A 1 490 ? 24.031 2.517 7.946 1.00 96.38 490 GLU A O 1
ATOM 3827 N N . GLY A 1 491 ? 21.832 2.753 8.334 1.00 97.38 491 GLY A N 1
ATOM 3828 C CA . GLY A 1 491 ? 21.761 4.148 7.921 1.00 97.38 491 GLY A CA 1
ATOM 3829 C C . GLY A 1 491 ? 20.497 4.827 8.414 1.00 97.38 491 GLY A C 1
ATOM 3830 O O . GLY A 1 491 ? 19.521 4.165 8.765 1.00 97.38 491 GLY A O 1
ATOM 3831 N N . GLU A 1 492 ? 20.503 6.153 8.420 1.00 98.38 492 GLU A N 1
ATOM 3832 C CA . GLU A 1 492 ? 19.372 6.952 8.879 1.00 98.38 492 GLU A CA 1
ATOM 3833 C C . GLU A 1 492 ? 19.121 8.113 7.921 1.00 98.38 492 GLU A C 1
ATOM 3835 O O . GLU A 1 492 ? 20.054 8.671 7.339 1.00 98.38 492 GLU A O 1
ATOM 3840 N N . ALA A 1 493 ? 17.855 8.494 7.773 1.00 98.62 493 ALA A N 1
ATOM 3841 C CA . ALA A 1 493 ? 17.457 9.701 7.064 1.00 98.62 493 ALA A CA 1
ATOM 3842 C C . ALA A 1 493 ? 16.230 10.337 7.715 1.00 98.62 493 ALA A C 1
ATOM 3844 O O . ALA A 1 493 ? 15.339 9.647 8.203 1.00 98.62 493 ALA A O 1
ATOM 3845 N N . VAL A 1 494 ? 16.152 11.661 7.677 1.00 98.44 494 VAL A N 1
ATOM 3846 C CA . VAL A 1 494 ? 14.949 12.420 8.014 1.00 98.44 494 VAL A CA 1
ATOM 3847 C C . VAL A 1 494 ? 14.504 13.153 6.761 1.00 98.44 494 VAL A C 1
ATOM 3849 O O . VAL A 1 494 ? 15.242 13.974 6.210 1.00 98.44 494 VAL A O 1
ATOM 3852 N N . VAL A 1 495 ? 13.287 12.857 6.312 1.00 98.25 495 VAL A N 1
ATOM 3853 C CA . VAL A 1 495 ? 12.670 13.500 5.150 1.00 98.25 495 VAL A CA 1
ATOM 3854 C C . VAL A 1 495 ? 11.505 14.346 5.624 1.00 98.25 495 VAL A C 1
ATOM 3856 O O . VAL A 1 495 ? 10.628 13.868 6.338 1.00 98.25 495 VAL A O 1
ATOM 3859 N N . GLU A 1 496 ? 11.482 15.607 5.224 1.00 97.06 496 GLU A N 1
ATOM 3860 C CA . GLU A 1 496 ? 10.346 16.483 5.467 1.00 97.06 496 GLU A CA 1
ATOM 3861 C C . GLU A 1 496 ? 9.417 16.466 4.255 1.00 97.06 496 GLU A C 1
ATOM 3863 O O . GLU A 1 496 ? 9.862 16.583 3.110 1.00 97.06 496 GLU A O 1
ATOM 3868 N N . VAL A 1 497 ? 8.121 16.316 4.507 1.00 95.50 497 VAL A N 1
ATOM 3869 C CA . VAL A 1 497 ? 7.093 16.191 3.472 1.00 95.50 497 VAL A CA 1
ATOM 3870 C C . VAL A 1 497 ? 5.964 17.183 3.706 1.00 95.50 497 VAL A C 1
ATOM 3872 O O . VAL A 1 497 ? 5.562 17.422 4.849 1.00 95.50 497 VAL A O 1
ATOM 3875 N N . LEU A 1 498 ? 5.440 17.754 2.619 1.00 96.50 498 LEU A N 1
ATOM 3876 C CA . LEU A 1 498 ? 4.168 18.467 2.647 1.00 96.50 498 LEU A CA 1
ATOM 3877 C C . LEU A 1 498 ? 3.067 17.467 2.307 1.00 96.50 498 LEU A C 1
ATOM 3879 O O . LEU A 1 498 ? 3.086 16.865 1.239 1.00 96.50 498 LEU A O 1
ATOM 3883 N N . ILE A 1 499 ? 2.108 17.293 3.208 1.00 95.88 499 ILE A N 1
ATOM 3884 C CA . ILE A 1 499 ? 0.924 16.470 2.968 1.00 95.88 499 ILE A CA 1
ATOM 3885 C C . ILE A 1 499 ? -0.216 17.416 2.622 1.00 95.88 499 ILE A C 1
ATOM 3887 O O . ILE A 1 499 ? -0.523 18.316 3.404 1.00 95.88 499 ILE A O 1
ATOM 3891 N N . ASP A 1 500 ? -0.808 17.265 1.440 1.00 94.25 500 ASP A N 1
ATOM 3892 C CA . ASP A 1 500 ? -1.900 18.136 1.006 1.00 94.25 500 ASP A CA 1
ATOM 3893 C C . ASP A 1 500 ? -3.239 17.800 1.692 1.00 94.25 500 ASP A C 1
ATOM 3895 O O . ASP A 1 500 ? -3.374 16.806 2.402 1.00 94.25 500 ASP A O 1
ATOM 3899 N N . HIS A 1 501 ? -4.270 18.610 1.432 1.00 92.81 501 HIS A N 1
ATOM 3900 C CA . HIS A 1 501 ? -5.622 18.432 1.983 1.00 92.81 501 HIS A CA 1
ATOM 3901 C C . HIS A 1 501 ? -6.310 17.103 1.602 1.00 92.81 501 HIS A C 1
ATOM 3903 O O . HIS A 1 501 ? -7.415 16.839 2.070 1.00 92.81 501 HIS A O 1
ATOM 3909 N N . LYS A 1 502 ? -5.706 16.290 0.724 1.00 88.38 502 LYS A N 1
ATOM 3910 C CA . LYS A 1 502 ? -6.179 14.954 0.334 1.00 88.38 502 LYS A CA 1
ATOM 3911 C C . LYS A 1 502 ? -5.291 13.839 0.887 1.00 88.38 502 LYS A C 1
ATOM 3913 O O . LYS A 1 502 ? -5.461 12.696 0.474 1.00 88.38 502 LYS A O 1
ATOM 3918 N N . GLY A 1 503 ? -4.324 14.155 1.750 1.00 90.25 503 GLY A N 1
ATOM 3919 C CA . GLY A 1 503 ? -3.418 13.159 2.314 1.00 90.25 503 GLY A CA 1
ATOM 3920 C C . GLY A 1 503 ? -2.299 12.710 1.366 1.00 90.25 503 GLY A C 1
ATOM 3921 O O . GLY A 1 503 ? -1.676 11.667 1.585 1.00 90.25 503 GLY A O 1
ATOM 3922 N N . ARG A 1 504 ? -2.033 13.456 0.283 1.00 91.31 504 ARG A N 1
ATOM 3923 C CA . ARG A 1 504 ? -0.969 13.124 -0.678 1.00 91.31 504 ARG A CA 1
ATOM 3924 C C . ARG A 1 504 ? 0.348 13.755 -0.257 1.00 91.31 504 ARG A C 1
ATOM 3926 O O . ARG A 1 504 ? 0.380 14.933 0.086 1.00 91.31 504 ARG A O 1
ATOM 3933 N N . VAL A 1 505 ? 1.427 12.983 -0.353 1.00 94.06 505 VAL A N 1
ATOM 3934 C CA . VAL A 1 505 ? 2.792 13.485 -0.182 1.00 94.06 505 VAL A CA 1
ATOM 3935 C C . VAL A 1 505 ? 3.194 14.300 -1.405 1.00 94.06 505 VAL A C 1
ATOM 3937 O O . VAL A 1 505 ? 3.191 13.788 -2.525 1.00 94.06 505 VAL A O 1
ATOM 3940 N N . CYS A 1 506 ? 3.569 15.549 -1.164 1.00 94.50 506 CYS A N 1
ATOM 3941 C CA . CYS A 1 506 ? 4.079 16.486 -2.147 1.00 94.50 506 CYS A CA 1
ATOM 3942 C C . CYS A 1 506 ? 5.481 16.948 -1.741 1.00 94.50 506 CYS A C 1
ATOM 3944 O O . CYS A 1 506 ? 5.783 17.087 -0.550 1.00 94.50 506 CYS A O 1
ATOM 3946 N N . VAL A 1 507 ? 6.310 17.235 -2.746 1.00 94.12 507 VAL A N 1
ATOM 3947 C CA . VAL A 1 507 ? 7.602 17.940 -2.605 1.00 94.12 507 VAL A CA 1
ATOM 3948 C C . VAL A 1 507 ? 8.497 17.470 -1.433 1.00 94.12 507 VAL A C 1
ATOM 3950 O O . VAL A 1 507 ? 8.978 18.298 -0.654 1.00 94.12 507 VAL A O 1
ATOM 3953 N N . PRO A 1 508 ? 8.734 16.150 -1.272 1.00 97.00 508 PRO A N 1
ATOM 3954 C CA . PRO A 1 508 ? 9.585 15.623 -0.206 1.00 97.00 508 PRO A CA 1
ATOM 3955 C C . PRO A 1 508 ? 11.019 16.164 -0.307 1.00 97.00 508 PRO A C 1
ATOM 3957 O O . PRO A 1 508 ? 11.589 16.239 -1.399 1.00 97.00 508 PRO A O 1
ATOM 3960 N N . ARG A 1 509 ? 11.630 16.499 0.834 1.00 96.56 509 ARG A N 1
ATOM 3961 C CA . ARG A 1 509 ? 13.022 16.970 0.896 1.00 96.56 509 ARG A CA 1
ATOM 3962 C C . ARG A 1 509 ? 13.812 16.305 2.012 1.00 96.56 509 ARG A C 1
ATOM 3964 O O . ARG A 1 509 ? 13.315 16.134 3.122 1.00 96.56 509 ARG A O 1
ATOM 3971 N N . VAL A 1 510 ? 15.064 15.971 1.721 1.00 98.19 510 VAL A N 1
ATOM 3972 C CA . VAL A 1 510 ? 16.005 15.461 2.723 1.00 98.19 510 VAL A CA 1
ATOM 3973 C C . VAL A 1 510 ? 16.359 16.596 3.685 1.00 98.19 510 VAL A C 1
ATOM 3975 O O . VAL A 1 510 ? 16.802 17.657 3.250 1.00 98.19 510 VAL A O 1
ATOM 3978 N N . VAL A 1 511 ? 16.155 16.373 4.982 1.00 98.06 511 VAL A N 1
ATOM 3979 C CA . VAL A 1 511 ? 16.600 17.278 6.057 1.00 98.06 511 VAL A CA 1
ATOM 3980 C C . VAL A 1 511 ? 17.977 16.857 6.546 1.00 98.06 511 VAL A C 1
ATOM 3982 O O . VAL A 1 511 ? 18.879 17.681 6.668 1.00 98.06 511 VAL A O 1
ATOM 3985 N N . SER A 1 512 ? 18.139 15.563 6.805 1.00 98.31 512 SER A N 1
ATOM 3986 C CA . SER A 1 512 ? 19.406 14.953 7.186 1.00 98.31 512 SER A CA 1
ATOM 3987 C C . SER A 1 512 ? 19.451 13.512 6.696 1.00 98.31 512 SER A C 1
ATOM 3989 O O . SER A 1 512 ? 18.415 12.865 6.541 1.00 98.31 512 SER A O 1
ATOM 3991 N N . ALA A 1 513 ? 20.652 13.007 6.443 1.00 98.31 513 ALA A N 1
ATOM 3992 C CA . ALA A 1 513 ? 20.888 11.593 6.209 1.00 98.31 513 ALA A CA 1
ATOM 3993 C C . ALA A 1 513 ? 22.329 11.246 6.581 1.00 98.31 513 ALA A C 1
ATOM 3995 O O . ALA A 1 513 ? 23.216 12.092 6.445 1.00 98.31 513 ALA A O 1
ATOM 3996 N N . SER A 1 514 ? 22.565 10.016 7.039 1.00 98.00 514 SER A N 1
ATOM 3997 C CA . SER A 1 514 ? 23.922 9.525 7.302 1.00 98.00 514 SER A CA 1
ATOM 3998 C C . SER A 1 514 ? 24.747 9.420 6.016 1.00 98.00 514 SER A C 1
ATOM 4000 O O . SER A 1 514 ? 25.954 9.636 6.049 1.00 98.00 514 SER A O 1
ATOM 4002 N N . LEU A 1 515 ? 24.083 9.148 4.888 1.00 98.00 515 LEU A N 1
ATOM 4003 C CA . LEU A 1 515 ? 24.616 9.235 3.530 1.00 98.00 515 LEU A CA 1
ATOM 4004 C C . LEU A 1 515 ? 23.535 9.794 2.580 1.00 98.00 515 LEU A C 1
ATOM 4006 O O . LEU A 1 515 ? 22.349 9.516 2.800 1.00 98.00 515 LEU A O 1
ATOM 4010 N N . PRO A 1 516 ? 23.894 10.561 1.530 1.00 97.81 516 PRO A N 1
ATOM 4011 C CA . PRO A 1 516 ? 22.930 11.103 0.566 1.00 97.81 516 PRO A CA 1
ATOM 4012 C C . PRO A 1 516 ? 21.992 10.050 -0.042 1.00 97.81 516 PRO A C 1
ATOM 4014 O O . PRO A 1 516 ? 20.797 10.308 -0.199 1.00 97.81 516 PRO A O 1
ATOM 4017 N N . GLU A 1 517 ? 22.505 8.853 -0.318 1.00 97.75 517 GLU A N 1
ATOM 4018 C CA . GLU A 1 517 ? 21.789 7.720 -0.903 1.00 97.75 517 GLU A CA 1
ATOM 4019 C C . GLU A 1 517 ? 20.612 7.283 -0.017 1.00 97.75 517 GLU A C 1
ATOM 4021 O O . GLU A 1 517 ? 19.509 7.056 -0.517 1.00 97.75 517 GLU A O 1
ATOM 4026 N N . PHE A 1 518 ? 20.791 7.255 1.312 1.00 98.50 518 PHE A N 1
ATOM 4027 C CA . PHE A 1 518 ? 19.697 6.976 2.252 1.00 98.50 518 PHE A CA 1
ATOM 4028 C C . PHE A 1 518 ? 18.635 8.079 2.238 1.00 98.50 518 PHE A C 1
ATOM 4030 O O . PHE A 1 518 ? 17.439 7.790 2.302 1.00 98.50 518 PHE A O 1
ATOM 4037 N N . GLY A 1 519 ? 19.054 9.340 2.101 1.00 98.38 519 GLY A N 1
ATOM 4038 C CA . GLY A 1 519 ? 18.140 10.472 1.963 1.00 98.38 519 GLY A CA 1
ATOM 4039 C C . GLY A 1 519 ? 17.236 10.337 0.737 1.00 98.38 519 GLY A C 1
ATOM 4040 O O . GLY A 1 519 ? 16.013 10.439 0.853 1.00 98.38 519 GLY A O 1
ATOM 4041 N N . TYR A 1 520 ? 17.815 10.057 -0.432 1.00 98.19 520 TYR A N 1
ATOM 4042 C CA . TYR A 1 520 ? 17.046 9.926 -1.674 1.00 98.19 520 TYR A CA 1
ATOM 4043 C C . TYR A 1 520 ? 16.243 8.624 -1.756 1.00 98.19 520 TYR A C 1
ATOM 4045 O O . TYR A 1 520 ? 15.121 8.646 -2.264 1.00 98.19 520 TYR A O 1
ATOM 4053 N N . ALA A 1 521 ? 16.725 7.523 -1.174 1.00 97.94 521 ALA A N 1
ATOM 4054 C CA . ALA A 1 521 ? 15.926 6.307 -1.015 1.00 97.94 521 ALA A CA 1
ATOM 4055 C C . ALA A 1 521 ? 14.696 6.535 -0.122 1.00 97.94 521 ALA A C 1
ATOM 4057 O O . ALA A 1 521 ? 13.599 6.067 -0.440 1.00 97.94 521 ALA A O 1
ATOM 4058 N N . ALA A 1 522 ? 14.844 7.301 0.964 1.00 98.12 522 ALA A N 1
ATOM 4059 C CA . ALA A 1 522 ? 13.727 7.697 1.818 1.00 98.12 522 ALA A CA 1
ATOM 4060 C C . ALA A 1 522 ? 12.745 8.629 1.085 1.00 98.12 522 ALA A C 1
ATOM 4062 O O . ALA A 1 522 ? 11.534 8.420 1.163 1.00 98.12 522 ALA A O 1
ATOM 4063 N N . VAL A 1 523 ? 13.248 9.607 0.319 1.00 98.31 523 VAL A N 1
ATOM 4064 C CA . VAL A 1 523 ? 12.430 10.484 -0.542 1.00 98.31 523 VAL A CA 1
ATOM 4065 C C . VAL A 1 523 ? 11.620 9.670 -1.555 1.00 98.31 523 VAL A C 1
ATOM 4067 O O . VAL A 1 523 ? 10.415 9.891 -1.696 1.00 98.31 523 VAL A O 1
ATOM 4070 N N . GLN A 1 524 ? 12.255 8.710 -2.230 1.00 96.19 524 GLN A N 1
ATOM 4071 C CA . GLN A 1 524 ? 11.592 7.861 -3.217 1.00 96.19 524 GLN A CA 1
ATOM 4072 C C . GLN A 1 524 ? 10.479 7.021 -2.575 1.00 96.19 524 GLN A C 1
ATOM 4074 O O . GLN A 1 524 ? 9.387 6.915 -3.134 1.00 96.19 524 GLN A O 1
ATOM 4079 N N . ALA A 1 525 ? 10.727 6.477 -1.381 1.00 94.44 525 ALA A N 1
ATOM 4080 C CA . ALA A 1 525 ? 9.766 5.658 -0.652 1.00 94.44 525 ALA A CA 1
ATOM 4081 C C . ALA A 1 525 ? 8.574 6.467 -0.128 1.00 94.44 525 ALA A C 1
ATOM 4083 O O . ALA A 1 525 ? 7.423 6.103 -0.380 1.00 94.44 525 ALA A O 1
ATOM 4084 N N . VAL A 1 526 ? 8.832 7.577 0.574 1.00 95.69 526 VAL A N 1
ATOM 4085 C CA . VAL A 1 526 ? 7.776 8.390 1.198 1.00 95.69 526 VAL A CA 1
ATOM 4086 C C . VAL A 1 526 ? 6.855 9.022 0.159 1.00 95.69 526 VAL A C 1
ATOM 4088 O O . VAL A 1 526 ? 5.673 9.217 0.420 1.00 95.69 526 VAL A O 1
ATOM 4091 N N . ALA A 1 527 ? 7.350 9.285 -1.053 1.00 92.06 527 ALA A N 1
ATOM 4092 C CA . ALA A 1 527 ? 6.535 9.829 -2.133 1.00 92.06 527 ALA A CA 1
ATOM 4093 C C . ALA A 1 527 ? 5.423 8.876 -2.619 1.00 92.06 527 ALA A C 1
ATOM 4095 O O . ALA A 1 527 ? 4.479 9.315 -3.284 1.00 92.06 527 ALA A O 1
ATOM 4096 N N . GLU A 1 528 ? 5.515 7.581 -2.306 1.00 87.44 528 GLU A N 1
ATOM 4097 C CA . GLU A 1 528 ? 4.456 6.604 -2.575 1.00 87.44 528 GLU A CA 1
ATOM 4098 C C . GLU A 1 528 ? 3.449 6.475 -1.420 1.00 87.44 528 GLU A C 1
ATOM 4100 O O . GLU A 1 528 ? 2.402 5.852 -1.599 1.00 87.44 528 GLU A O 1
ATOM 4105 N N . TRP A 1 529 ? 3.718 7.071 -0.254 1.00 90.62 529 TRP A N 1
ATOM 4106 C CA . TRP A 1 529 ? 2.852 6.934 0.917 1.00 90.62 529 TRP A CA 1
ATOM 4107 C C . TRP A 1 529 ? 1.534 7.700 0.746 1.00 90.62 529 TRP A C 1
ATOM 4109 O O . TRP A 1 529 ? 1.412 8.656 -0.036 1.00 90.62 529 TRP A O 1
ATOM 4119 N N . ARG A 1 530 ? 0.524 7.265 1.497 1.00 87.88 530 ARG A N 1
ATOM 4120 C CA . ARG A 1 530 ? -0.765 7.951 1.646 1.00 87.88 530 ARG A CA 1
ATOM 4121 C C . ARG A 1 530 ? -1.062 8.141 3.117 1.00 87.88 530 ARG A C 1
ATOM 4123 O O . ARG A 1 530 ? -0.720 7.283 3.927 1.00 87.88 530 ARG A O 1
ATOM 4130 N N . PHE A 1 531 ? -1.670 9.270 3.437 1.00 88.75 531 PHE A N 1
ATOM 4131 C CA . PHE A 1 531 ? -2.052 9.650 4.787 1.00 88.75 531 PHE A CA 1
ATOM 4132 C C . PHE A 1 531 ? -3.539 9.958 4.824 1.00 88.75 531 PHE A C 1
ATOM 4134 O O . PHE A 1 531 ? -4.117 10.346 3.808 1.00 88.75 531 PHE A O 1
ATOM 4141 N N . ASP A 1 532 ? -4.127 9.868 6.011 1.00 87.69 532 ASP A N 1
ATOM 4142 C CA . ASP A 1 532 ? -5.430 10.481 6.236 1.00 87.69 532 ASP A CA 1
ATOM 4143 C C . ASP A 1 532 ? -5.357 11.992 5.926 1.00 87.69 532 ASP A C 1
ATOM 4145 O O . ASP A 1 532 ? -4.342 12.635 6.238 1.00 87.69 532 ASP A O 1
ATOM 4149 N N . PRO A 1 533 ? -6.401 12.588 5.316 1.00 90.88 533 PRO A N 1
ATOM 4150 C CA . PRO A 1 533 ? -6.465 14.027 5.099 1.00 90.88 533 PRO A CA 1
ATOM 4151 C C . PRO A 1 533 ? -6.192 14.800 6.400 1.00 90.88 533 PRO A C 1
ATOM 4153 O O . PRO A 1 533 ? -6.899 14.586 7.388 1.00 90.88 533 PRO A O 1
ATOM 4156 N N . PRO A 1 534 ? -5.207 15.716 6.431 1.00 93.19 534 PRO A N 1
ATOM 4157 C CA . PRO A 1 534 ? -4.923 16.482 7.636 1.00 93.19 534 PRO A CA 1
ATOM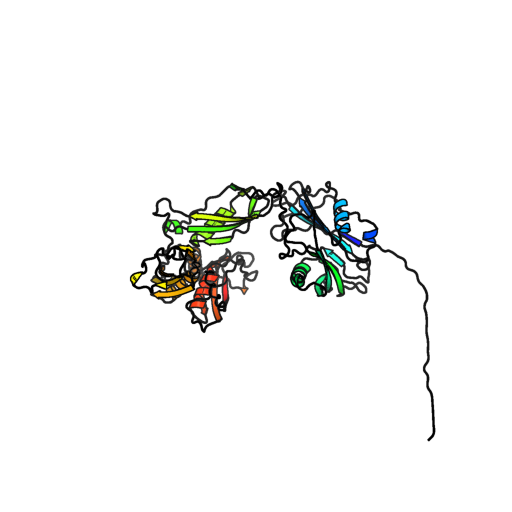 4158 C C . PRO A 1 534 ? -6.075 17.447 7.907 1.00 93.19 534 PRO A C 1
ATOM 4160 O O . PRO A 1 534 ? -6.431 18.230 7.025 1.00 93.19 534 PRO A O 1
ATOM 4163 N N . THR A 1 535 ? -6.633 17.438 9.119 1.00 93.75 535 THR A N 1
ATOM 4164 C CA . THR A 1 535 ? -7.687 18.382 9.517 1.00 93.75 535 THR A CA 1
ATOM 4165 C C . THR A 1 535 ? -7.267 19.255 10.694 1.00 93.75 535 THR A C 1
ATOM 4167 O O . THR A 1 535 ? -6.537 18.814 11.582 1.00 93.75 535 THR A O 1
ATOM 4170 N N . SER A 1 536 ? -7.732 20.505 10.697 1.00 92.88 536 SER A N 1
ATOM 4171 C CA . SER A 1 536 ? -7.639 21.430 11.830 1.00 92.88 536 SER A CA 1
ATOM 4172 C C . SER A 1 536 ? -8.969 22.163 11.989 1.00 92.88 536 SER A C 1
ATOM 4174 O O . SER A 1 536 ? -9.482 22.755 11.033 1.00 92.88 536 SER A O 1
ATOM 4176 N N . GLY A 1 537 ? -9.578 22.073 13.171 1.00 89.88 537 GLY A N 1
ATOM 4177 C CA . GLY A 1 537 ? -10.932 22.573 13.407 1.00 89.88 537 GLY A CA 1
ATOM 4178 C C . GLY A 1 537 ? -11.973 21.916 12.492 1.00 89.88 537 GLY A C 1
ATOM 4179 O O . GLY A 1 537 ? -12.913 22.586 12.058 1.00 89.88 537 GLY A O 1
ATOM 4180 N N . GLY A 1 538 ? -11.772 20.643 12.128 1.00 88.75 538 GLY A N 1
ATOM 4181 C CA . GLY A 1 538 ? -12.640 19.885 11.221 1.00 88.75 538 GLY A CA 1
ATOM 4182 C C . GLY A 1 538 ? -12.521 20.260 9.738 1.00 88.75 538 GLY A C 1
ATOM 4183 O O . GLY A 1 538 ? -13.282 19.742 8.921 1.00 88.75 538 GLY A O 1
ATOM 4184 N N . LYS A 1 539 ? -11.590 21.148 9.364 1.00 90.12 539 LYS A N 1
ATOM 4185 C CA . LYS A 1 539 ? -11.357 21.553 7.969 1.00 90.12 539 LYS A CA 1
ATOM 4186 C C . LYS A 1 539 ? -10.083 20.908 7.417 1.00 90.12 539 LYS A C 1
ATOM 4188 O O . LYS A 1 539 ? -9.050 21.005 8.081 1.00 90.12 539 LYS A O 1
ATOM 4193 N N . P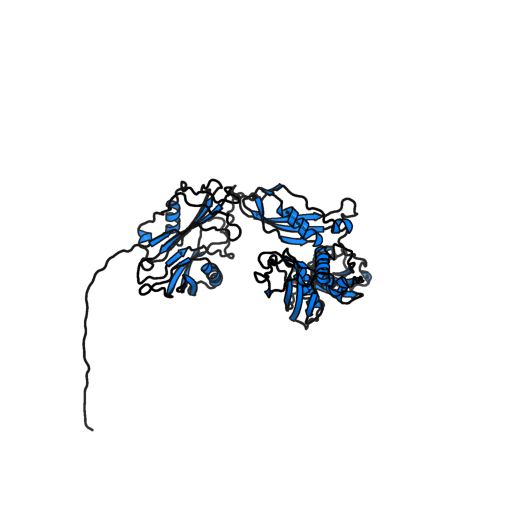RO A 1 540 ? -10.119 20.302 6.215 1.00 90.31 540 PRO A N 1
ATOM 4194 C CA . PRO A 1 540 ? -8.920 19.793 5.558 1.00 90.31 540 PRO A CA 1
ATOM 4195 C C . PRO A 1 540 ? -7.916 20.907 5.246 1.00 90.31 540 PRO A C 1
ATOM 4197 O O . PRO A 1 540 ? -8.303 21.971 4.759 1.00 90.31 540 PRO A O 1
ATOM 4200 N N . GLY A 1 541 ? -6.632 20.649 5.478 1.00 90.81 541 GLY A N 1
ATOM 4201 C CA . GLY A 1 541 ? -5.542 21.589 5.220 1.00 90.81 541 GLY A CA 1
ATOM 4202 C C . GLY A 1 541 ? -4.252 20.878 4.825 1.00 90.81 541 GLY A C 1
ATOM 4203 O O . GLY A 1 541 ? -4.149 19.659 4.928 1.00 90.81 541 GLY A O 1
ATOM 4204 N N . ALA A 1 542 ? -3.267 21.638 4.347 1.00 95.31 542 ALA A N 1
ATOM 4205 C CA . ALA A 1 542 ? -1.930 21.107 4.105 1.00 95.31 542 ALA A CA 1
ATOM 4206 C C . ALA A 1 542 ? -1.106 21.144 5.398 1.00 95.31 542 ALA A C 1
ATOM 4208 O O . ALA A 1 542 ? -1.216 22.099 6.162 1.00 95.31 542 ALA A O 1
ATOM 4209 N N . VAL A 1 543 ? -0.256 20.147 5.636 1.00 96.12 543 VAL A N 1
ATOM 4210 C CA . VAL A 1 543 ? 0.608 20.083 6.826 1.00 96.12 543 VAL A CA 1
ATOM 4211 C C . VAL A 1 543 ? 2.042 19.729 6.448 1.00 96.12 543 VAL A C 1
ATOM 4213 O O . VAL A 1 543 ? 2.273 18.924 5.545 1.00 96.12 543 VAL A O 1
ATOM 4216 N N . ARG A 1 544 ? 3.013 20.316 7.154 1.00 95.31 544 ARG A N 1
ATOM 4217 C CA . ARG A 1 544 ? 4.426 19.923 7.078 1.00 95.31 544 ARG A CA 1
ATOM 4218 C C . ARG A 1 544 ? 4.778 18.977 8.217 1.00 95.31 544 ARG A C 1
ATOM 4220 O O . ARG A 1 544 ? 4.550 19.313 9.381 1.00 95.31 544 ARG A O 1
ATOM 4227 N N . VAL A 1 545 ? 5.377 17.833 7.892 1.00 94.19 545 VAL A N 1
ATOM 4228 C CA . VAL A 1 545 ? 5.855 16.866 8.891 1.00 94.19 545 VAL A CA 1
ATOM 4229 C C . VAL A 1 545 ? 7.212 16.277 8.510 1.00 94.19 545 VAL A C 1
ATOM 4231 O O . VAL A 1 545 ? 7.533 16.161 7.328 1.00 94.19 545 VAL A O 1
ATOM 4234 N N . SER A 1 546 ? 7.986 15.878 9.519 1.00 95.19 546 SER A N 1
ATOM 4235 C CA . SER A 1 546 ? 9.253 15.159 9.354 1.00 95.19 546 SER A CA 1
ATOM 4236 C C . SER A 1 546 ? 9.051 13.670 9.600 1.00 95.19 546 SER A C 1
ATOM 4238 O O . SER A 1 546 ? 8.457 13.278 10.604 1.00 95.19 546 SER A O 1
ATOM 4240 N N . VAL A 1 547 ? 9.573 12.846 8.699 1.00 95.25 547 VAL A N 1
ATOM 4241 C CA . VAL A 1 547 ? 9.464 11.388 8.734 1.00 95.25 547 VAL A CA 1
ATOM 4242 C C . VAL A 1 547 ? 10.869 10.796 8.878 1.00 95.25 547 VAL A C 1
ATOM 4244 O O . VAL A 1 547 ? 11.693 10.972 7.974 1.00 95.25 547 VAL A O 1
ATOM 4247 N N . PRO A 1 548 ? 11.176 10.128 10.005 1.00 97.00 548 PRO A N 1
ATOM 4248 C CA . PRO A 1 548 ? 12.438 9.428 10.178 1.00 97.00 548 PRO A CA 1
ATOM 4249 C C . PRO A 1 548 ? 12.405 8.061 9.485 1.00 97.00 548 PRO A C 1
ATOM 4251 O O . PRO A 1 548 ? 11.408 7.340 9.532 1.00 97.00 548 PRO A O 1
ATOM 4254 N N . PHE A 1 549 ? 13.529 7.693 8.885 1.00 97.38 549 PHE A N 1
ATOM 4255 C CA . PHE A 1 549 ? 13.774 6.409 8.248 1.00 97.38 549 PHE A CA 1
ATOM 4256 C C . PHE A 1 549 ? 15.036 5.789 8.828 1.00 97.38 549 PHE A C 1
ATOM 4258 O O . PHE A 1 549 ? 16.075 6.444 8.909 1.00 97.38 549 PHE A O 1
ATOM 4265 N N . ALA A 1 550 ? 14.937 4.510 9.175 1.00 96.06 550 ALA A N 1
ATOM 4266 C CA . ALA A 1 550 ? 16.072 3.672 9.519 1.00 96.06 550 ALA A CA 1
ATOM 4267 C C . ALA A 1 550 ? 16.257 2.618 8.425 1.00 96.06 550 ALA A C 1
ATOM 4269 O O . ALA A 1 550 ? 15.293 2.016 7.944 1.00 96.06 550 ALA A O 1
ATOM 4270 N N . PHE A 1 551 ? 17.506 2.400 8.045 1.00 97.06 551 PHE A N 1
ATOM 4271 C CA . PHE A 1 551 ? 17.916 1.452 7.027 1.00 97.06 551 PHE A CA 1
ATOM 4272 C C . PHE A 1 551 ? 18.721 0.347 7.678 1.00 97.06 551 PHE A C 1
ATOM 4274 O O . PHE A 1 551 ? 19.602 0.602 8.496 1.00 97.06 551 PHE A O 1
ATOM 4281 N N . LYS A 1 552 ? 18.449 -0.884 7.255 1.00 94.38 552 LYS A N 1
ATOM 4282 C CA . LYS A 1 552 ? 19.254 -2.044 7.606 1.00 94.38 552 LYS A CA 1
ATOM 4283 C C . LYS A 1 552 ? 19.527 -2.851 6.354 1.00 94.38 552 LYS A C 1
ATOM 4285 O O . LYS A 1 552 ? 18.597 -3.158 5.604 1.00 94.38 552 LYS A O 1
ATOM 4290 N N . ARG A 1 553 ? 20.796 -3.172 6.120 1.00 91.38 553 ARG A N 1
ATOM 4291 C CA . ARG A 1 553 ? 21.214 -3.960 4.966 1.00 91.38 553 ARG A CA 1
ATOM 4292 C C . ARG A 1 553 ? 20.561 -5.341 5.066 1.00 91.38 553 ARG A C 1
ATOM 4294 O O . ARG A 1 553 ? 20.694 -5.998 6.103 1.00 91.38 553 ARG A O 1
ATOM 4301 N N . PRO A 1 554 ? 19.839 -5.792 4.028 1.00 84.25 554 PRO A N 1
ATOM 4302 C CA . PRO A 1 554 ? 19.297 -7.138 4.022 1.00 84.25 554 PRO A CA 1
ATOM 4303 C C . PRO A 1 554 ? 20.448 -8.159 4.011 1.00 84.25 554 PRO A C 1
ATOM 4305 O O . PRO A 1 554 ? 21.502 -7.884 3.432 1.00 84.25 554 PRO A O 1
ATOM 4308 N N . PRO A 1 555 ? 20.279 -9.334 4.641 1.00 75.81 555 PRO A N 1
ATOM 4309 C CA . PRO A 1 555 ? 21.278 -10.394 4.567 1.00 75.81 555 PRO A CA 1
ATOM 4310 C C . PRO A 1 555 ? 21.533 -10.767 3.102 1.00 75.81 555 PRO A C 1
ATOM 4312 O O . PRO A 1 555 ? 20.591 -10.801 2.306 1.00 75.81 555 PRO A O 1
ATOM 4315 N N . LEU A 1 556 ? 22.794 -11.047 2.742 1.00 61.88 556 LEU A N 1
ATOM 4316 C CA . LEU A 1 556 ? 23.113 -11.534 1.399 1.00 61.88 556 LEU A CA 1
ATOM 4317 C C . LEU A 1 556 ? 22.258 -12.773 1.111 1.00 61.88 556 LEU A C 1
ATOM 4319 O O . LEU A 1 556 ? 22.291 -13.746 1.867 1.00 61.88 556 LEU A O 1
ATOM 4323 N N . ALA A 1 557 ? 21.491 -12.736 0.022 1.00 49.59 557 ALA A N 1
ATOM 4324 C CA . ALA A 1 557 ? 20.803 -13.920 -0.460 1.00 49.59 557 ALA A CA 1
ATOM 4325 C C . ALA A 1 557 ? 21.855 -14.996 -0.769 1.00 49.59 557 ALA A C 1
ATOM 4327 O O . ALA A 1 557 ? 22.844 -14.718 -1.450 1.00 49.59 557 ALA A O 1
ATOM 4328 N N . ALA A 1 558 ? 21.661 -16.211 -0.249 1.00 34.22 558 ALA A N 1
ATOM 4329 C CA . ALA A 1 558 ? 22.518 -17.337 -0.598 1.00 34.22 558 ALA A CA 1
ATOM 4330 C C . ALA A 1 558 ? 22.514 -17.508 -2.130 1.00 34.22 558 ALA A C 1
ATOM 4332 O O . ALA A 1 558 ? 21.445 -17.381 -2.738 1.00 34.22 558 ALA A O 1
ATOM 4333 N N . PRO A 1 559 ? 23.668 -17.772 -2.771 1.00 38.31 559 PRO A N 1
ATOM 4334 C CA . PRO A 1 559 ? 23.688 -18.036 -4.201 1.00 38.31 559 PRO A CA 1
ATOM 4335 C C . PRO A 1 559 ? 22.727 -19.189 -4.494 1.00 38.31 559 PRO A C 1
ATOM 4337 O O . PRO A 1 559 ? 22.768 -20.220 -3.818 1.00 38.31 559 PRO A O 1
ATOM 4340 N N . ALA A 1 560 ? 21.835 -18.990 -5.468 1.00 37.28 560 ALA A N 1
ATOM 4341 C CA . ALA A 1 560 ? 20.941 -20.040 -5.929 1.00 37.28 560 ALA A CA 1
ATOM 4342 C C . ALA A 1 560 ? 21.786 -21.276 -6.254 1.00 37.28 560 ALA A C 1
ATOM 4344 O O . ALA A 1 560 ? 22.764 -21.179 -7.000 1.00 37.28 560 ALA A O 1
ATOM 4345 N N . SER A 1 561 ? 21.448 -22.415 -5.644 1.00 29.34 561 SER A N 1
ATOM 4346 C CA . SER A 1 561 ? 22.134 -23.671 -5.926 1.00 29.34 561 SER A CA 1
ATOM 4347 C C . SER A 1 561 ? 22.114 -23.902 -7.440 1.00 29.34 561 SER A C 1
ATOM 4349 O O . SER A 1 561 ? 21.056 -23.722 -8.052 1.00 29.34 561 SER A O 1
ATOM 4351 N N . PRO A 1 562 ? 23.253 -24.252 -8.065 1.00 31.89 562 PRO A N 1
ATOM 4352 C CA . PRO A 1 562 ? 23.252 -24.579 -9.481 1.00 31.89 562 PRO A CA 1
ATOM 4353 C C . PRO A 1 562 ? 22.244 -25.712 -9.720 1.00 31.89 562 PRO A C 1
ATOM 4355 O O . PRO A 1 562 ? 22.094 -26.576 -8.847 1.00 31.89 562 PRO A O 1
ATOM 4358 N N . PRO A 1 563 ? 21.522 -25.706 -10.855 1.00 35.31 563 PRO A N 1
ATOM 4359 C CA . PRO A 1 563 ? 20.595 -26.781 -11.168 1.00 35.31 563 PRO A CA 1
ATOM 4360 C C . PRO A 1 563 ? 21.346 -28.112 -11.114 1.00 35.31 563 PRO A C 1
ATOM 4362 O O . PRO A 1 563 ? 22.452 -28.229 -11.647 1.00 35.31 563 PRO A O 1
ATOM 4365 N N . SER A 1 564 ? 20.753 -29.090 -10.428 1.00 38.38 564 SER A N 1
ATOM 4366 C CA . SER A 1 564 ? 21.225 -30.471 -10.413 1.00 38.38 564 SER A CA 1
ATOM 4367 C C . SER A 1 564 ? 21.451 -30.922 -11.855 1.00 38.38 564 SER A C 1
ATOM 4369 O O . SER A 1 564 ? 20.559 -30.753 -12.689 1.00 38.38 564 SER A O 1
ATOM 4371 N N . SER A 1 565 ? 22.658 -31.415 -12.128 1.00 46.97 565 SER A N 1
ATOM 4372 C CA . SER A 1 565 ? 23.113 -31.880 -13.444 1.00 46.97 565 SER A CA 1
ATOM 4373 C C . SER A 1 565 ? 22.273 -33.024 -13.991 1.00 46.97 565 SER A C 1
ATOM 4375 O O . SER A 1 565 ? 21.831 -33.860 -13.168 1.00 46.97 565 SER A O 1
#

pLDDT: mean 80.35, std 17.27, range [23.55, 98.62]

Radius of gyration: 32.62 Å; chains: 1; bounding box: 72×67×122 Å

Foldseek 3Di:
DDDDDDDDDDDDDDDDDDDDDPDDLFWDKAKAAKAADDPPDAAPFAKAWPDDQDFDADVVLRNDQDKWKKKWKFKAALQQFTPDIAMDILDVRRRVSRVVSDDSPGGINAGHHPNGRHIGIIMMMIIGHGPQQDPPDQFHAKFWNFFDAQEDQPDDDDQDDPGDPWDKAKFKWKQALVFQIATPGRGDPSCRVSVRVRRRVTGMHAGHHSNGGHIDMDIDIHTYDYDDDLHPADKAAKAWPDFFAFDDPPLCVVQQAKKKWKWKFKLALQQATHDTDTPAMLACLCVVSVSVRNNPTGINAMDRVRGHHIDIDIDMHIQFDPPDVVRGHSQKDQPDDPPLVPDDPQQRFPFAWAWRGFFQFADALVCLLVQNKWKWKKKFWAALQQATQAIDTPDIPDVLVSLRRQLRNNVIGTNAGHHVRGGGIHIGMIMHIDGSVSCSNPPVVQVVVSCCCVPPVVQADEQVQFPDGKDWPDFDAFDDHNPPDPVPFKKKWKKKFKQAQQQATYSIHTPDIPDVNRSSSVVSGCNPIGIHFTDGPNGGGIYIDIDMHMDGHDPPDDPDDDPDD

Secondary structure (DSSP, 8-state):
---------------------------EEEEPPPEES-TT---SB--EESS-------HHHHT-SS-EEEEEEEEE-TTS-EEEEEEEESSHHHHHHHHHT--TT--EEPEEETTEEE-EEEEEEEEEE-GGG-TT-SSB--EEEE--PEE-TTSPPPSS-SS--PEEEEEEEEE-TTS-EEEEE---TTTHHHHHHHGGGSEEEPEEETTEEE-EEEEEEEEEE-S----SS-EEPPEEEE-PPPPPPHHHHHTTB-EEEEEEEEEPTTSBEEEEEEEEES-GGGHHHHHHHHHT-EEEPEEETTEEE-EEEEEEEEE--TTSGGGSB-S-B------GGGS-GGG--SB--EEEE--PPPPPHHHHHTT--EEEEEEEEE-TTSBEEEEEEEE-SSHHHHHHHHHHHTT-EEEPEEETTEEE-EEEEEEEEE-TT-TTTS-HHHHHHHHHHHH-GGGSEEGGGSSS---EEE--PPPPPTTS-TT--EEEEEEEEEE-TTSBEEEEEEEEESSHHHHHHHHHHHTT-EEPPPEETTEE--EEEEEEEEEEPPPPPPPPPPPP-

Sequence (565 aa):
MSPGPRWLLRCCVPLFVLGWLSLMLAQDVTVGPISWLDADDPPDQLPTRKAAFRPEFPEELKQSPDLGWAMFEIWLSDDGRSVQLVTYGTQPAYADALEHSYDARLRFKPGKRDGRAVNTRVRVTAVFNPAGAALKRADATPRLLDAQVIIDPRQKPERREPMCSNRTVWANVRVRPNGEATLAGGAPDELADLLRGALPQWRFAPARRGGQPVEAELRVPFIVVPPEATSGGEQVPPKILQATSPHYPWSMQASGLRGDVVVEFVVDYEGRVRKPIVVRTLNPGFNAAAIEAISRWRFEPATVHGRPVNTLVQQGIRFELRDAPGGGSDGLEVKQKANLSKLPPELRYDTPPKLTTLVQPKYPYALLREGKRGTAQVTVLVGADGRVLEVRVAKAPQPELGYALEAAAEMFAFQPALKGGHPIPAMYGFEHDFDPSERTLVPESDWAALRLEQKHPEEILTANKLDQPIKPETTKPPRFPSSVPQEVVEGEAVVEVLIDHKGRVCVPRVVSASLPEFGYAAVQAVAEWRFDPPTSGGKPGAVRVSVPFAFKRPPLAAPASPPSS

InterPro domains:
  IPR006260 TonB/TolA, C-terminal [TIGR01352] (246-321)
  IPR006260 TonB/TolA, C-terminal [TIGR01352] (361-422)
  IPR006260 TonB/TolA, C-terminal [TIGR01352] (478-553)
  IPR037682 TonB, C-terminal [PF03544] (245-321)
  IPR037682 TonB, C-terminal [PF03544] (360-434)
  IPR037682 TonB, C-terminal [PF03544] (477-552)
  IPR037682 TonB, C-terminal [PS52015] (233-328)
  IPR037682 TonB, C-terminal [PS52015] (348-443)
  IPR037682 TonB, C-terminal [PS52015] (465-560)
  IPR051045 TonB-dependent transporter energy transducer [PTHR33446] (226-322)